Protein AF-A0A7Y4WQ18-F1 (afdb_monomer_lite)

Structure (mmCIF, N/CA/C/O backbone):
data_AF-A0A7Y4WQ18-F1
#
_entry.id   AF-A0A7Y4WQ18-F1
#
loop_
_atom_site.group_PDB
_atom_site.id
_atom_site.type_symbol
_atom_site.label_atom_id
_atom_site.label_alt_id
_atom_site.label_comp_id
_atom_site.label_asym_id
_atom_site.label_entity_id
_atom_site.label_seq_id
_atom_site.pdbx_PDB_ins_code
_atom_site.Cartn_x
_atom_site.Cartn_y
_atom_site.Cartn_z
_atom_site.occupancy
_atom_site.B_iso_or_equiv
_atom_site.auth_seq_id
_atom_site.auth_comp_id
_atom_site.auth_asym_id
_atom_site.auth_atom_id
_atom_site.pdbx_PDB_model_num
ATOM 1 N N . MET A 1 1 ? 0.102 32.109 15.584 1.00 90.12 1 MET A N 1
ATOM 2 C CA . MET A 1 1 ? 1.216 31.211 15.976 1.00 90.12 1 MET A CA 1
ATOM 3 C C . MET A 1 1 ? 1.872 30.613 14.731 1.00 90.12 1 MET A C 1
ATOM 5 O O . MET A 1 1 ? 1.133 30.195 13.848 1.00 90.12 1 MET A O 1
ATOM 9 N N . LYS A 1 2 ? 3.212 30.557 14.633 1.00 92.88 2 LYS A N 1
ATOM 10 C CA . LYS A 1 2 ? 3.881 29.797 13.558 1.00 92.88 2 LYS A CA 1
ATOM 11 C C . LYS A 1 2 ? 4.022 28.327 13.963 1.00 92.88 2 LYS A C 1
ATOM 13 O O . LYS A 1 2 ? 4.444 28.067 15.091 1.00 92.88 2 LYS A O 1
ATOM 18 N N . TYR A 1 3 ? 3.717 27.388 13.072 1.00 93.75 3 TYR A N 1
ATOM 19 C CA . TYR A 1 3 ? 3.966 25.961 13.302 1.00 93.75 3 TYR A CA 1
ATOM 20 C C . TYR A 1 3 ? 4.869 25.363 12.221 1.00 93.75 3 TYR A C 1
ATOM 22 O O . TYR A 1 3 ? 4.907 25.865 11.104 1.00 93.75 3 TYR A O 1
ATOM 30 N N . GLY A 1 4 ? 5.603 24.307 12.548 1.00 93.06 4 GLY A N 1
ATOM 31 C CA . GLY A 1 4 ? 6.326 23.485 11.582 1.00 93.06 4 GLY A CA 1
ATOM 32 C C . GLY A 1 4 ? 6.048 22.012 11.825 1.00 93.06 4 GLY A C 1
ATOM 33 O O . GLY A 1 4 ? 5.502 21.644 12.867 1.00 93.06 4 GLY A O 1
ATOM 34 N N . VAL A 1 5 ? 6.398 21.180 10.852 1.00 93.56 5 VAL A N 1
ATOM 35 C CA . VAL A 1 5 ? 6.105 19.747 10.877 1.00 93.56 5 VAL A CA 1
ATOM 36 C C . VAL A 1 5 ? 7.381 18.978 10.574 1.00 93.56 5 VAL A C 1
ATOM 38 O O . VAL A 1 5 ? 8.103 19.334 9.649 1.00 93.56 5 VAL A O 1
ATOM 41 N N . LEU A 1 6 ? 7.627 17.922 11.343 1.00 93.06 6 LEU A N 1
ATOM 42 C CA . LEU A 1 6 ? 8.691 16.947 11.156 1.00 93.06 6 LEU A CA 1
ATOM 43 C C . LEU A 1 6 ? 8.045 15.564 10.957 1.00 93.06 6 LEU A C 1
ATOM 45 O O . LEU A 1 6 ? 7.868 14.816 11.925 1.00 93.06 6 LEU A O 1
ATOM 49 N N . PRO A 1 7 ? 7.595 15.244 9.731 1.00 92.56 7 PRO A N 1
ATOM 50 C CA . PRO A 1 7 ? 6.876 14.012 9.466 1.00 92.56 7 PRO A CA 1
ATOM 51 C C . PRO A 1 7 ? 7.845 12.873 9.194 1.00 92.56 7 PRO A C 1
ATOM 53 O O . PRO A 1 7 ? 8.519 12.851 8.167 1.00 92.56 7 PRO A O 1
ATOM 56 N N . PHE A 1 8 ? 7.897 11.896 10.089 1.00 91.19 8 PHE A N 1
ATOM 57 C CA . PHE A 1 8 ? 8.726 10.719 9.888 1.00 91.19 8 PHE A CA 1
ATOM 58 C C . PHE A 1 8 ? 8.008 9.684 9.022 1.00 91.19 8 PHE A C 1
ATOM 60 O O . PHE A 1 8 ? 6.782 9.529 9.071 1.00 91.19 8 PHE A O 1
ATOM 67 N N . ARG A 1 9 ? 8.777 8.964 8.202 1.00 87.31 9 ARG A N 1
ATOM 68 C CA . ARG A 1 9 ? 8.263 7.874 7.366 1.00 87.31 9 ARG A CA 1
ATOM 69 C C . ARG A 1 9 ? 9.075 6.607 7.589 1.00 87.31 9 ARG A C 1
ATOM 71 O O . ARG A 1 9 ? 10.166 6.426 7.050 1.00 87.31 9 ARG A O 1
ATOM 78 N N . PHE A 1 10 ? 8.509 5.735 8.415 1.00 83.69 10 PHE A N 1
ATOM 79 C CA . PHE A 1 10 ? 9.051 4.419 8.730 1.00 83.69 10 PHE A CA 1
ATOM 80 C C . PHE A 1 10 ? 9.169 3.554 7.483 1.00 83.69 10 PHE A C 1
ATOM 82 O O . PHE A 1 10 ? 8.243 3.502 6.678 1.00 83.69 10 PHE A O 1
ATOM 89 N N . GLY A 1 11 ? 10.314 2.895 7.331 1.00 79.12 11 GLY A N 1
ATOM 90 C CA . GLY A 1 11 ? 10.599 2.029 6.192 1.00 79.12 11 GLY A CA 1
ATOM 91 C C . GLY A 1 11 ? 10.962 2.777 4.904 1.00 79.12 11 GLY A C 1
ATOM 92 O O . GLY A 1 11 ? 11.250 2.141 3.894 1.00 79.12 11 GLY A O 1
ATOM 93 N N . ARG A 1 12 ? 11.001 4.115 4.908 1.00 84.25 12 ARG A N 1
ATOM 94 C CA . ARG A 1 12 ? 11.421 4.894 3.735 1.00 84.25 12 ARG A CA 1
ATOM 95 C C . ARG A 1 12 ? 12.916 5.158 3.757 1.00 84.25 12 ARG A C 1
ATOM 97 O O . ARG A 1 12 ? 13.480 5.441 4.810 1.00 84.25 12 ARG A O 1
ATOM 104 N N . ALA A 1 13 ? 13.537 5.081 2.584 1.00 82.69 13 ALA A N 1
ATOM 105 C CA . ALA A 1 13 ? 14.964 5.348 2.418 1.00 82.69 13 ALA A CA 1
ATOM 106 C C . ALA A 1 13 ? 15.256 6.802 2.015 1.00 82.69 13 ALA A C 1
ATOM 108 O O . ALA A 1 13 ? 16.320 7.317 2.341 1.00 82.69 13 ALA A O 1
ATOM 109 N N . ALA A 1 14 ? 14.317 7.465 1.332 1.00 85.88 14 ALA A N 1
ATOM 110 C CA . ALA A 1 14 ? 14.455 8.840 0.855 1.00 85.88 14 ALA A CA 1
ATOM 111 C C . ALA A 1 14 ? 13.369 9.750 1.440 1.00 85.88 14 ALA A C 1
ATOM 113 O O . ALA A 1 14 ? 12.319 9.283 1.887 1.00 85.88 14 ALA A O 1
ATOM 114 N N . THR A 1 15 ? 13.624 11.057 1.410 1.00 86.56 15 THR A N 1
ATOM 115 C CA . THR A 1 15 ? 12.612 12.068 1.731 1.00 86.56 15 THR A CA 1
ATOM 116 C C . THR A 1 15 ? 11.459 12.012 0.719 1.00 86.56 15 THR A C 1
ATOM 118 O O . THR A 1 15 ? 11.630 11.637 -0.439 1.00 86.56 15 THR A O 1
ATOM 121 N N . GLU A 1 16 ? 10.252 12.367 1.141 1.00 86.00 16 GLU A N 1
ATOM 122 C CA . GLU A 1 16 ? 9.062 12.383 0.284 1.00 86.00 16 GLU A CA 1
ATOM 123 C C . GLU A 1 16 ? 8.255 13.661 0.549 1.00 86.00 16 GLU A C 1
ATOM 125 O O . GLU A 1 16 ? 8.140 14.081 1.706 1.00 86.00 16 GLU A O 1
ATOM 130 N N . PRO A 1 17 ? 7.682 14.297 -0.486 1.00 86.38 17 PRO A N 1
ATOM 131 C CA . PRO A 1 17 ? 6.773 15.415 -0.285 1.00 86.38 17 PRO A CA 1
ATOM 132 C C . PRO A 1 17 ? 5.504 14.947 0.434 1.00 86.38 17 PRO A C 1
ATOM 134 O O . PRO A 1 17 ? 4.969 13.866 0.173 1.00 86.38 17 PRO A O 1
ATOM 137 N N . ILE A 1 18 ? 5.007 15.773 1.349 1.00 87.06 18 ILE A N 1
ATOM 138 C CA . ILE A 1 18 ? 3.788 15.479 2.096 1.00 87.06 18 ILE A CA 1
ATOM 139 C C . ILE A 1 18 ? 2.556 15.737 1.226 1.00 87.06 18 ILE A C 1
ATOM 141 O O . ILE A 1 18 ? 2.488 16.696 0.462 1.00 87.06 18 ILE A O 1
ATOM 145 N N . SER A 1 19 ? 1.565 14.845 1.318 1.00 86.62 19 SER A N 1
ATOM 146 C CA . SER A 1 19 ? 0.339 14.989 0.530 1.00 86.62 19 SER A CA 1
ATOM 147 C C . SER A 1 19 ? -0.494 16.198 0.993 1.00 86.62 19 SER A C 1
ATOM 149 O O . SER A 1 19 ? -0.567 16.454 2.200 1.00 86.62 19 SER A O 1
ATOM 151 N N . PRO A 1 20 ? -1.252 16.855 0.095 1.00 90.00 20 PRO A N 1
ATOM 152 C CA . PRO A 1 20 ? -2.101 17.993 0.458 1.00 90.00 20 PRO A CA 1
ATOM 153 C C . PRO A 1 20 ? -3.133 17.701 1.560 1.00 90.00 20 PRO A C 1
ATOM 155 O O . PRO A 1 20 ? -3.527 18.600 2.302 1.00 90.00 20 PRO A O 1
ATOM 158 N N . SER A 1 21 ? -3.603 16.454 1.678 1.00 89.31 21 SER A N 1
ATOM 159 C CA . SER A 1 21 ? -4.538 16.055 2.738 1.00 89.31 21 SER A CA 1
ATOM 160 C C . SER A 1 21 ? -3.866 16.038 4.113 1.00 89.31 21 SER A C 1
ATOM 162 O O . SER A 1 21 ? -4.471 16.468 5.094 1.00 89.31 21 SER A O 1
ATOM 164 N N . PHE A 1 22 ? -2.603 15.611 4.176 1.00 92.06 22 PHE A N 1
ATOM 165 C CA . PHE A 1 22 ? -1.805 15.670 5.399 1.00 92.06 22 PHE A CA 1
ATOM 166 C C . PHE A 1 22 ? -1.402 17.104 5.752 1.00 92.06 22 PHE A C 1
ATOM 168 O O . PHE A 1 22 ? -1.477 17.464 6.922 1.00 92.06 22 PHE A O 1
ATOM 175 N N . ASP A 1 23 ? -1.094 17.955 4.768 1.00 91.50 23 ASP A N 1
ATOM 176 C CA . ASP A 1 23 ? -0.858 19.388 5.009 1.00 91.50 23 ASP A CA 1
ATOM 177 C C . ASP A 1 23 ? -2.071 20.045 5.691 1.00 91.50 23 ASP A C 1
ATOM 179 O O . ASP A 1 23 ? -1.937 20.748 6.697 1.00 91.50 23 ASP A O 1
ATOM 183 N N . LYS A 1 24 ? -3.285 19.750 5.203 1.00 93.25 24 LYS A N 1
ATOM 184 C CA . LYS A 1 24 ? -4.538 20.204 5.831 1.00 93.25 24 LYS A CA 1
ATOM 185 C C . LYS A 1 24 ? -4.722 19.640 7.238 1.00 93.25 24 LYS A C 1
ATOM 187 O O . LYS A 1 24 ? -5.189 20.360 8.119 1.00 93.25 24 LYS A O 1
ATOM 192 N N . PHE A 1 25 ? -4.366 18.378 7.455 1.00 94.50 25 PHE A N 1
ATOM 193 C CA . PHE A 1 25 ? -4.432 17.755 8.772 1.00 94.50 25 PHE A CA 1
ATOM 194 C C . PHE A 1 25 ? -3.480 18.415 9.767 1.00 94.50 25 PHE A C 1
ATOM 196 O O . PHE A 1 25 ? -3.930 18.815 10.837 1.00 94.50 25 PHE A O 1
ATOM 203 N N . TYR A 1 26 ? -2.211 18.632 9.416 1.00 95.12 26 TYR A N 1
ATOM 204 C CA . TYR A 1 26 ? -1.271 19.306 10.313 1.00 95.12 26 TYR A CA 1
ATOM 205 C C . TYR A 1 26 ? -1.707 20.738 10.628 1.00 95.12 26 TYR A C 1
ATOM 207 O O . TYR A 1 26 ? -1.608 21.160 11.779 1.00 95.12 26 TYR A O 1
ATOM 215 N N . ALA A 1 27 ? -2.263 21.463 9.652 1.00 94.25 27 ALA A N 1
ATOM 216 C CA . ALA A 1 27 ? -2.854 22.776 9.893 1.00 94.25 27 ALA A CA 1
ATOM 217 C C . ALA A 1 27 ? -4.034 22.704 10.880 1.00 94.25 27 ALA A C 1
ATOM 219 O O . ALA A 1 27 ? -4.114 23.511 11.808 1.00 94.25 27 ALA A O 1
ATOM 220 N N . ALA A 1 28 ? -4.927 21.723 10.715 1.00 94.31 28 ALA A N 1
ATOM 221 C CA . ALA A 1 28 ? -6.062 21.514 11.610 1.00 94.31 28 ALA A CA 1
ATOM 222 C C . ALA A 1 28 ? -5.607 21.169 13.036 1.00 94.31 28 ALA A C 1
ATOM 224 O O . ALA A 1 28 ? -6.102 21.762 13.992 1.00 94.31 28 ALA A O 1
ATOM 225 N N . VAL A 1 29 ? -4.629 20.273 13.185 1.00 94.38 29 VAL A N 1
ATOM 226 C CA . VAL A 1 29 ? -4.049 19.890 14.480 1.00 94.38 29 VAL A CA 1
ATOM 227 C C . VAL A 1 29 ? -3.336 21.072 15.138 1.00 94.38 29 VAL A C 1
ATOM 229 O O . VAL A 1 29 ? -3.554 21.346 16.316 1.00 94.38 29 VAL A O 1
ATOM 232 N N . ALA A 1 30 ? -2.542 21.836 14.383 1.00 94.25 30 ALA A N 1
ATOM 233 C CA . ALA A 1 30 ? -1.911 23.048 14.893 1.00 94.25 30 ALA A CA 1
ATOM 234 C C . ALA A 1 30 ? -2.959 24.040 15.417 1.00 94.25 30 ALA A C 1
ATOM 236 O O . ALA A 1 30 ? -2.776 24.615 16.489 1.00 94.25 30 ALA A O 1
ATOM 237 N N . GLN A 1 31 ? -4.066 24.216 14.685 1.00 93.38 31 GLN A N 1
ATOM 238 C CA . GLN A 1 31 ? -5.159 25.105 15.074 1.00 93.38 31 GLN A CA 1
ATOM 239 C C . GLN A 1 31 ? -5.895 24.619 16.328 1.00 93.38 31 GLN A C 1
ATOM 241 O O . GLN A 1 31 ? -6.328 25.443 17.127 1.00 93.38 31 GLN A O 1
ATOM 246 N N . MET A 1 32 ? -6.015 23.303 16.520 1.00 92.31 32 MET A N 1
ATOM 247 C CA . MET A 1 32 ? -6.584 22.704 17.731 1.00 92.31 32 MET A CA 1
ATOM 248 C C . MET A 1 32 ? -5.726 22.958 18.980 1.00 92.31 32 MET A C 1
ATOM 250 O O . MET A 1 32 ? -6.262 23.065 20.078 1.00 92.31 32 MET A O 1
ATOM 254 N N . CYS A 1 33 ? -4.407 23.076 18.817 1.00 89.56 33 CYS A N 1
ATOM 255 C CA . CYS A 1 33 ? -3.465 23.339 19.909 1.00 89.56 33 CYS A CA 1
ATOM 256 C C . CYS A 1 33 ? -3.176 24.836 20.135 1.00 89.56 33 CYS A C 1
ATOM 258 O O . CYS A 1 33 ? -2.332 25.182 20.966 1.00 89.56 33 CYS A O 1
ATOM 260 N N . ALA A 1 34 ? -3.818 25.733 19.380 1.00 87.12 34 ALA A N 1
ATOM 261 C CA . ALA A 1 34 ? -3.524 27.160 19.389 1.00 87.12 34 ALA A CA 1
ATOM 262 C C . ALA A 1 34 ? -4.742 28.007 19.762 1.00 87.12 34 ALA A C 1
ATOM 264 O O . ALA A 1 34 ? -5.795 27.895 19.145 1.00 87.12 34 ALA A O 1
ATOM 265 N N . ASP A 1 35 ? -4.540 28.981 20.649 1.00 81.06 35 ASP A N 1
ATOM 266 C CA . ASP A 1 35 ? -5.548 30.006 20.972 1.00 81.06 35 ASP A CA 1
ATOM 267 C C . ASP A 1 35 ? -5.598 31.146 19.929 1.00 81.06 35 ASP A C 1
ATOM 269 O O . ASP A 1 35 ? -6.230 32.179 20.131 1.00 81.06 35 ASP A O 1
ATOM 273 N N . SER A 1 36 ? -4.873 31.005 18.814 1.00 84.50 36 SER A N 1
ATOM 274 C CA . SER A 1 36 ? -4.740 32.022 17.764 1.00 84.50 36 SER A CA 1
ATOM 275 C C . SER A 1 36 ? -4.671 31.379 16.381 1.00 84.50 36 SER A C 1
ATOM 277 O O . SER A 1 36 ? -4.435 30.177 16.261 1.00 84.50 36 SER A O 1
ATOM 279 N N . ASN A 1 37 ? -4.823 32.188 15.330 1.00 89.69 37 ASN A N 1
ATOM 280 C CA . ASN A 1 37 ? -4.628 31.735 13.952 1.00 89.69 37 ASN A CA 1
ATOM 281 C C . ASN A 1 37 ? -3.231 31.127 13.769 1.00 89.69 37 ASN A C 1
ATOM 283 O O . ASN A 1 37 ? -2.222 31.711 14.194 1.00 89.69 37 ASN A O 1
ATOM 287 N N . VAL A 1 38 ? -3.170 29.967 13.121 1.00 91.50 38 VAL A N 1
ATOM 288 C CA . VAL A 1 38 ? -1.912 29.279 12.817 1.00 91.50 38 VAL A CA 1
ATOM 289 C C . VAL A 1 38 ? -1.449 29.552 11.393 1.00 91.50 38 VAL A C 1
ATOM 291 O O . VAL A 1 38 ? -2.250 29.636 10.467 1.00 91.50 38 VAL A O 1
ATOM 294 N N . VAL A 1 39 ? -0.139 29.701 11.219 1.00 91.31 39 VAL A N 1
ATOM 295 C CA . VAL A 1 39 ? 0.506 29.873 9.911 1.00 91.31 39 VAL A CA 1
ATOM 296 C C . VAL A 1 39 ? 1.692 28.920 9.851 1.00 91.31 39 VAL A C 1
ATOM 298 O O . VAL A 1 39 ? 2.427 28.794 10.833 1.00 91.31 39 VAL A O 1
ATOM 301 N N . LEU A 1 40 ? 1.874 28.229 8.728 1.00 87.88 40 LEU A N 1
ATOM 302 C CA . LEU A 1 40 ? 3.046 27.379 8.533 1.00 87.88 40 LEU A CA 1
ATOM 303 C C . LEU A 1 40 ? 4.304 28.265 8.543 1.00 87.88 40 LEU A C 1
ATOM 305 O O . LEU A 1 40 ? 4.313 29.353 7.969 1.00 87.88 40 LEU A O 1
ATOM 309 N N . ALA A 1 41 ? 5.350 27.847 9.255 1.00 84.12 41 ALA A N 1
ATOM 310 C CA . ALA A 1 41 ? 6.543 28.662 9.479 1.00 84.12 41 ALA A CA 1
ATOM 311 C C . ALA A 1 41 ? 7.272 29.014 8.171 1.00 84.12 41 ALA A C 1
ATOM 313 O O . ALA A 1 41 ? 7.918 30.061 8.107 1.00 84.12 41 ALA A O 1
ATOM 314 N N . ARG A 1 42 ? 7.108 28.176 7.142 1.00 78.69 42 ARG A N 1
ATOM 315 C CA . ARG A 1 42 ? 7.534 28.397 5.758 1.00 78.69 42 ARG A CA 1
ATOM 316 C C . ARG A 1 42 ? 6.349 28.235 4.809 1.00 78.69 42 ARG A C 1
ATOM 318 O O . ARG A 1 42 ? 5.375 27.574 5.146 1.00 78.69 42 ARG A O 1
ATOM 325 N N . SER A 1 43 ? 6.437 28.832 3.624 1.00 65.12 43 SER A N 1
ATOM 326 C CA . SER A 1 43 ? 5.403 28.750 2.580 1.00 65.12 43 SER A CA 1
ATOM 327 C C . SER A 1 43 ? 5.323 27.390 1.882 1.00 65.12 43 SER A C 1
ATOM 329 O O . SER A 1 43 ? 4.365 27.144 1.156 1.00 65.12 43 SER A O 1
ATOM 331 N N . ASN A 1 44 ? 6.322 26.530 2.071 1.00 69.44 44 ASN A N 1
ATOM 332 C CA . ASN A 1 44 ? 6.503 25.328 1.265 1.00 69.44 44 ASN A CA 1
ATOM 333 C C . ASN A 1 44 ? 5.907 24.098 1.942 1.00 69.44 44 ASN A C 1
ATOM 335 O O . ASN A 1 44 ? 5.890 24.009 3.172 1.00 69.44 44 ASN A O 1
ATOM 339 N N . SER A 1 45 ? 5.457 23.140 1.130 1.00 75.69 45 SER A N 1
ATOM 340 C CA . SER A 1 45 ? 4.996 21.854 1.647 1.00 75.69 45 SER A CA 1
ATOM 341 C C . SER A 1 45 ? 6.142 21.154 2.386 1.00 75.69 45 SER A C 1
ATOM 343 O O . SER A 1 45 ? 7.253 21.079 1.851 1.00 75.69 45 SER A O 1
ATOM 345 N N . PRO A 1 46 ? 5.900 20.655 3.609 1.00 82.12 46 PRO A N 1
ATOM 346 C CA . PRO A 1 46 ? 6.899 19.905 4.348 1.00 82.12 46 P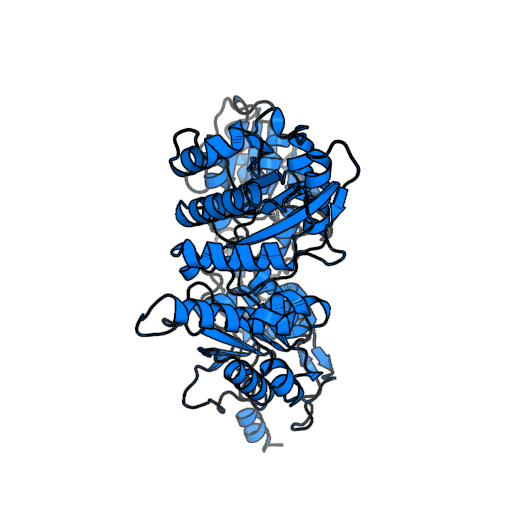RO A CA 1
ATOM 347 C C . PRO A 1 46 ? 7.339 18.667 3.557 1.00 82.12 46 PRO A C 1
ATOM 349 O O . PRO A 1 46 ? 6.563 18.067 2.808 1.00 82.12 46 PRO A O 1
ATOM 352 N N . ILE A 1 47 ? 8.595 18.276 3.749 1.00 86.81 47 ILE A N 1
ATOM 353 C CA . ILE A 1 47 ? 9.142 17.000 3.282 1.00 86.81 47 ILE A CA 1
ATOM 354 C C . ILE A 1 47 ? 9.306 16.055 4.470 1.00 86.81 47 ILE A C 1
ATOM 356 O O . ILE A 1 47 ? 9.505 16.486 5.604 1.00 86.81 47 ILE A O 1
ATOM 360 N N . SER A 1 48 ? 9.207 14.754 4.225 1.00 90.06 48 SER A N 1
ATOM 361 C CA . SER A 1 48 ? 9.378 13.757 5.272 1.00 90.06 48 SER A CA 1
ATOM 362 C C . SER A 1 48 ? 10.833 13.543 5.675 1.00 90.06 48 SER A C 1
ATOM 364 O O . SER A 1 48 ? 11.759 13.772 4.897 1.00 90.06 48 SER A O 1
ATOM 366 N N . VAL A 1 49 ? 11.021 13.051 6.899 1.00 89.50 49 VAL A N 1
ATOM 367 C CA . VAL A 1 49 ? 12.278 12.474 7.372 1.00 89.50 49 VAL A CA 1
ATOM 368 C C . VAL A 1 49 ? 12.206 10.953 7.188 1.00 89.50 49 VAL A C 1
ATOM 370 O O . VAL A 1 49 ? 11.382 10.303 7.845 1.00 89.50 49 VAL A O 1
ATOM 373 N N . PRO A 1 50 ? 13.022 10.357 6.299 1.00 87.06 50 PRO A N 1
ATOM 374 C CA . PRO A 1 50 ? 13.041 8.911 6.130 1.00 87.06 50 PRO A CA 1
ATOM 375 C C . PRO A 1 50 ? 13.578 8.227 7.382 1.00 87.06 50 PRO A C 1
ATOM 377 O O . PRO A 1 50 ? 14.530 8.702 7.998 1.00 87.06 50 PRO A O 1
ATOM 380 N N . LEU A 1 51 ? 12.973 7.093 7.731 1.00 84.62 51 LEU A N 1
ATOM 381 C CA . LEU A 1 51 ? 13.438 6.186 8.776 1.00 84.62 51 LEU A CA 1
ATOM 382 C C . LEU A 1 51 ? 13.659 4.803 8.181 1.00 84.62 51 LEU A C 1
ATOM 384 O O . LEU A 1 51 ? 12.823 3.905 8.330 1.00 84.62 51 LEU A O 1
ATOM 388 N N . ALA A 1 52 ? 14.793 4.638 7.505 1.00 79.69 52 ALA A N 1
ATOM 389 C CA . ALA A 1 52 ? 15.237 3.329 7.051 1.00 79.69 52 ALA A CA 1
ATOM 390 C C . ALA A 1 52 ? 15.515 2.423 8.264 1.00 79.69 52 ALA A C 1
ATOM 392 O O . ALA A 1 52 ? 15.876 2.909 9.340 1.00 79.69 52 ALA A O 1
ATOM 393 N N . TYR A 1 53 ? 15.355 1.106 8.111 1.00 77.12 53 TYR A N 1
ATOM 394 C CA . TYR A 1 53 ? 15.515 0.148 9.216 1.00 77.12 53 TYR A CA 1
ATOM 395 C C . TYR A 1 53 ? 16.883 0.268 9.903 1.00 77.12 53 TYR A C 1
ATOM 397 O O . TYR A 1 53 ? 16.993 0.146 11.121 1.00 77.12 53 TYR A O 1
ATOM 405 N N . GLU A 1 54 ? 17.915 0.589 9.131 1.00 74.25 54 GLU A N 1
ATOM 406 C CA . GLU A 1 54 ? 19.282 0.796 9.589 1.00 74.25 54 GLU A CA 1
ATOM 407 C C . GLU A 1 54 ? 19.393 2.026 10.510 1.00 74.25 54 GLU A C 1
ATOM 409 O O . GLU A 1 54 ? 20.121 1.988 11.506 1.00 74.25 54 GLU A O 1
ATOM 414 N N . MET A 1 55 ? 18.621 3.088 10.233 1.00 77.75 55 MET A N 1
ATOM 415 C CA . MET A 1 55 ? 18.594 4.338 11.011 1.00 77.75 55 MET A CA 1
ATOM 416 C C . MET A 1 55 ? 17.928 4.155 12.374 1.00 77.75 55 MET A C 1
ATOM 418 O O . MET A 1 55 ? 18.330 4.777 13.354 1.00 77.75 55 MET A O 1
ATOM 422 N N . ILE A 1 56 ? 16.928 3.273 12.451 1.00 80.69 56 ILE A N 1
ATOM 423 C CA . ILE A 1 56 ? 16.126 3.028 13.661 1.00 80.69 56 ILE A CA 1
ATOM 424 C C . ILE A 1 56 ? 16.989 2.505 14.828 1.00 80.69 56 ILE A C 1
ATOM 426 O O . ILE A 1 56 ? 16.604 2.626 15.992 1.00 80.69 56 ILE A O 1
ATOM 430 N N . SER A 1 57 ? 18.165 1.945 14.531 1.00 82.00 57 SER A N 1
ATOM 431 C CA . SER A 1 57 ? 19.128 1.458 15.527 1.00 82.00 57 SER A CA 1
ATOM 432 C C . SER A 1 57 ? 20.154 2.503 15.994 1.00 82.00 57 SER A C 1
ATOM 434 O O . SER A 1 57 ? 20.942 2.217 16.894 1.00 82.00 57 SER A O 1
ATOM 436 N N . ASP A 1 58 ? 20.182 3.699 15.395 1.00 84.06 58 ASP A N 1
ATOM 437 C CA . ASP A 1 58 ? 21.230 4.700 15.619 1.00 84.06 58 ASP A CA 1
ATOM 438 C C . ASP A 1 58 ? 20.647 6.047 16.076 1.00 84.06 58 ASP A C 1
ATOM 440 O O . ASP A 1 58 ? 20.327 6.937 15.285 1.00 84.06 58 ASP A O 1
ATOM 444 N N . ALA A 1 59 ? 20.511 6.205 17.395 1.00 84.94 59 ALA A N 1
ATOM 445 C CA . ALA A 1 59 ? 19.917 7.398 18.001 1.00 84.94 59 ALA A CA 1
ATOM 446 C C . ALA A 1 59 ? 20.695 8.696 17.697 1.00 84.94 59 ALA A C 1
ATOM 448 O O . ALA A 1 59 ? 20.094 9.773 17.647 1.00 84.94 59 ALA A O 1
ATOM 449 N N . GLN A 1 60 ? 22.015 8.614 17.480 1.00 85.50 60 GLN A N 1
ATOM 450 C CA . GLN A 1 60 ? 22.844 9.780 17.164 1.00 85.50 60 GLN A CA 1
ATOM 451 C C . GLN A 1 60 ? 22.638 10.234 15.724 1.00 85.50 60 GLN A C 1
ATOM 453 O O . GLN A 1 60 ? 22.470 11.428 15.482 1.00 85.50 60 GLN A O 1
ATOM 458 N N . LEU A 1 61 ? 22.633 9.298 14.772 1.00 83.12 61 LEU A N 1
ATOM 459 C CA . LEU A 1 61 ? 22.319 9.598 13.378 1.00 83.12 61 LEU A CA 1
ATOM 460 C C . LEU A 1 61 ? 20.921 10.215 13.258 1.00 83.12 61 LEU A C 1
ATOM 462 O O . LEU A 1 61 ? 20.751 11.259 12.633 1.00 83.12 61 LEU A O 1
ATOM 466 N N . MET A 1 62 ? 19.948 9.613 13.940 1.00 85.44 62 MET A N 1
ATOM 467 C CA . MET A 1 62 ? 18.585 10.128 14.049 1.00 85.44 62 MET A CA 1
ATOM 468 C C . MET A 1 62 ? 18.533 11.564 14.568 1.00 85.44 62 MET A C 1
ATOM 470 O O . MET A 1 62 ? 17.818 12.396 14.006 1.00 85.44 62 MET A O 1
ATOM 474 N N . PHE A 1 63 ? 19.323 11.869 15.600 1.00 88.06 63 PHE A N 1
ATOM 475 C CA . PHE A 1 63 ? 19.377 13.207 16.178 1.00 88.06 63 PHE A CA 1
ATOM 476 C C . PHE A 1 63 ? 19.940 14.190 15.155 1.00 88.06 63 PHE A C 1
ATOM 478 O O . PHE A 1 63 ? 19.308 15.208 14.896 1.00 88.06 63 PHE A O 1
ATOM 485 N N . ARG A 1 64 ? 21.075 13.862 14.515 1.00 85.75 64 ARG A N 1
ATOM 486 C CA . ARG A 1 64 ? 21.715 14.730 13.512 1.00 85.75 64 ARG A CA 1
ATOM 487 C C . ARG A 1 64 ? 20.778 15.047 12.350 1.00 85.75 64 ARG A C 1
ATOM 489 O O . ARG A 1 64 ? 20.621 16.211 12.002 1.00 85.75 64 ARG A O 1
ATOM 496 N N . ILE A 1 65 ? 20.118 14.030 11.799 1.00 83.81 65 ILE A N 1
ATOM 497 C CA . ILE A 1 65 ? 19.197 14.190 10.667 1.00 83.81 65 ILE A CA 1
ATOM 498 C C . ILE A 1 65 ? 17.985 15.035 11.063 1.00 83.81 65 ILE A C 1
ATOM 500 O O . ILE A 1 65 ? 17.609 15.960 10.345 1.00 83.81 65 ILE A O 1
ATOM 504 N N . SER A 1 66 ? 17.391 14.746 12.222 1.00 86.94 66 SER A N 1
ATOM 505 C CA . SER A 1 66 ? 16.229 15.489 12.718 1.00 86.94 66 SER A CA 1
ATOM 506 C C . SER A 1 66 ? 16.585 16.942 13.047 1.00 86.94 66 SER A C 1
ATOM 508 O O . SER A 1 66 ? 15.803 17.843 12.757 1.00 86.94 66 SER A O 1
ATOM 510 N N . SER A 1 67 ? 17.776 17.173 13.606 1.00 87.00 67 SER A N 1
ATOM 511 C CA . SER A 1 67 ? 18.331 18.495 13.916 1.00 87.00 67 SER A CA 1
ATOM 512 C C . SER A 1 67 ? 18.552 19.307 12.645 1.00 87.00 67 SER A C 1
ATOM 514 O O . SER A 1 67 ? 18.028 20.413 12.539 1.00 87.00 67 SER A O 1
ATOM 516 N N . ALA A 1 68 ? 19.227 18.729 11.645 1.00 82.88 68 ALA A N 1
ATOM 517 C CA . ALA A 1 68 ? 19.459 19.374 10.353 1.00 82.88 68 ALA A CA 1
ATOM 518 C C . ALA A 1 68 ? 18.138 19.762 9.673 1.00 82.88 68 ALA A C 1
ATOM 520 O O . ALA A 1 68 ? 17.993 20.874 9.165 1.00 82.88 68 ALA A O 1
ATOM 521 N N . HIS A 1 69 ? 17.139 18.877 9.720 1.00 82.19 69 HIS A N 1
ATOM 522 C CA . HIS A 1 69 ? 15.820 19.161 9.168 1.00 82.19 69 HIS A CA 1
ATOM 523 C C . HIS A 1 69 ? 15.098 20.279 9.933 1.00 82.19 69 HIS A C 1
ATOM 525 O O . HIS A 1 69 ? 14.534 21.187 9.326 1.00 82.19 69 HIS A O 1
ATOM 531 N N . LEU A 1 70 ? 15.124 20.244 11.267 1.00 84.56 70 LEU A N 1
ATOM 532 C CA . LEU A 1 70 ? 14.467 21.239 12.111 1.00 84.56 70 LEU A CA 1
ATOM 533 C C . LEU A 1 70 ? 15.104 22.630 11.953 1.00 84.56 70 LEU A C 1
ATOM 535 O O . LEU A 1 70 ? 14.377 23.618 11.836 1.00 84.56 70 LEU A O 1
ATOM 539 N N . GLU A 1 71 ? 16.432 22.713 11.880 1.00 83.75 71 GLU A N 1
ATOM 540 C CA . GLU A 1 71 ? 17.167 23.948 11.579 1.00 83.75 71 GLU A CA 1
ATOM 541 C C . GLU A 1 71 ? 16.822 24.498 10.200 1.00 83.75 71 GLU A C 1
ATOM 543 O O . GLU A 1 71 ? 16.485 25.678 10.069 1.00 83.75 71 GLU A O 1
ATOM 548 N N . ALA A 1 72 ? 16.853 23.637 9.182 1.00 74.69 72 ALA A N 1
ATOM 549 C CA . ALA A 1 72 ? 16.612 24.051 7.813 1.00 74.69 72 ALA A CA 1
ATOM 550 C C . ALA A 1 72 ? 15.154 24.447 7.559 1.00 74.69 72 ALA A C 1
ATOM 552 O O . ALA A 1 72 ? 14.932 25.364 6.784 1.00 74.69 72 ALA A O 1
ATOM 553 N N . TRP A 1 73 ? 14.160 23.826 8.205 1.00 69.81 73 TRP A N 1
ATOM 554 C CA . TRP A 1 73 ? 12.744 24.008 7.840 1.00 69.81 73 TRP A CA 1
ATOM 555 C C . TRP A 1 73 ? 11.891 24.731 8.882 1.00 69.81 73 TRP A C 1
ATOM 557 O O . TRP A 1 73 ? 10.898 25.374 8.540 1.00 69.81 73 TRP A O 1
ATOM 567 N N . ILE A 1 74 ? 12.252 24.632 10.160 1.00 72.94 74 ILE A N 1
ATOM 568 C CA . ILE A 1 74 ? 11.335 24.889 11.281 1.00 72.94 74 ILE A CA 1
ATOM 569 C C . ILE A 1 74 ? 11.909 25.937 12.255 1.00 72.94 74 ILE A C 1
ATOM 571 O O . ILE A 1 74 ? 11.293 26.245 13.275 1.00 72.94 74 ILE A O 1
ATOM 575 N N . GLY A 1 75 ? 13.053 26.556 11.927 1.00 73.94 75 GLY A N 1
ATOM 576 C CA . GLY A 1 75 ? 13.786 27.495 12.793 1.00 73.94 75 GLY A CA 1
ATOM 577 C C . GLY A 1 75 ? 12.939 28.603 13.442 1.00 73.94 75 GLY A C 1
ATOM 578 O O . GLY A 1 75 ? 13.171 28.951 14.597 1.00 73.94 75 GLY A O 1
ATOM 579 N N . ASP A 1 76 ? 11.885 29.062 12.766 1.00 83.88 76 ASP A N 1
ATOM 580 C CA . ASP A 1 76 ? 10.977 30.124 13.224 1.00 83.88 76 ASP A CA 1
ATOM 581 C C . ASP A 1 76 ? 9.698 29.636 13.936 1.00 83.88 76 ASP A C 1
ATOM 583 O O . ASP A 1 76 ? 8.882 30.451 14.384 1.00 83.88 76 ASP A O 1
ATOM 587 N N . ALA A 1 77 ? 9.455 28.326 14.006 1.00 89.81 77 ALA A N 1
ATOM 588 C CA . ALA A 1 77 ? 8.198 27.790 14.517 1.00 89.81 77 ALA A CA 1
ATOM 589 C C . ALA A 1 77 ? 8.104 27.852 16.049 1.00 89.81 77 ALA A C 1
ATOM 591 O O . ALA A 1 77 ? 9.055 27.544 16.775 1.00 89.81 77 ALA A O 1
ATOM 592 N N . ASN A 1 78 ? 6.908 28.201 16.532 1.00 91.19 78 ASN A N 1
ATOM 593 C CA . ASN A 1 78 ? 6.540 28.167 17.949 1.00 91.19 78 ASN A CA 1
ATOM 594 C C . ASN A 1 78 ? 5.993 26.799 18.368 1.00 91.19 78 ASN A C 1
ATOM 596 O O . ASN A 1 78 ? 6.147 26.413 19.522 1.00 91.19 78 ASN A O 1
ATOM 600 N N . LEU A 1 79 ? 5.332 26.102 17.443 1.00 92.88 79 LEU A N 1
ATOM 601 C CA . LEU A 1 79 ? 4.842 24.738 17.610 1.00 92.88 79 LEU A CA 1
ATOM 602 C C . LEU A 1 79 ? 5.523 23.839 16.579 1.00 92.88 79 LEU A C 1
ATOM 604 O O . LEU A 1 79 ? 5.480 24.140 15.389 1.00 92.88 79 LEU A O 1
ATOM 608 N N . VAL A 1 80 ? 6.112 22.735 17.015 1.00 94.19 80 VAL A N 1
ATOM 609 C CA . VAL A 1 80 ? 6.682 21.719 16.125 1.00 94.19 80 VAL A CA 1
ATOM 610 C C . VAL A 1 80 ? 5.873 20.441 16.260 1.00 94.19 80 VAL A C 1
ATOM 612 O O . VAL A 1 80 ? 5.829 19.848 17.332 1.00 94.19 80 VAL A O 1
ATOM 615 N N . ILE A 1 81 ? 5.222 20.025 15.179 1.00 95.25 81 ILE A N 1
ATOM 616 C CA . ILE A 1 81 ? 4.488 18.763 15.114 1.00 95.25 81 ILE A CA 1
ATOM 617 C C . ILE A 1 81 ? 5.455 17.681 14.648 1.00 95.25 81 ILE A C 1
ATOM 619 O O . ILE A 1 81 ? 5.955 17.742 13.530 1.00 95.25 81 ILE A O 1
ATOM 623 N N . ILE A 1 82 ? 5.717 16.695 15.492 1.00 95.00 82 ILE A N 1
ATOM 624 C CA . ILE A 1 82 ? 6.517 15.518 15.176 1.00 95.00 82 ILE A CA 1
ATOM 625 C C . ILE A 1 82 ? 5.548 14.376 14.887 1.00 95.00 82 ILE A C 1
ATOM 627 O O . ILE A 1 82 ? 4.858 13.909 15.790 1.00 95.00 82 ILE A O 1
ATOM 631 N N . ASP A 1 83 ? 5.474 13.934 13.635 1.00 94.19 83 ASP A N 1
ATOM 632 C CA . ASP A 1 83 ? 4.536 12.887 13.229 1.00 94.19 83 ASP A CA 1
ATOM 633 C C . ASP A 1 83 ? 5.229 11.526 13.120 1.00 94.19 83 ASP A C 1
ATOM 635 O O . ASP A 1 83 ? 6.005 11.293 12.193 1.00 94.19 83 ASP A O 1
ATOM 639 N N . LEU A 1 84 ? 4.918 10.632 14.067 1.00 90.94 84 LEU A N 1
ATOM 640 C CA . LEU A 1 84 ? 5.252 9.204 14.035 1.00 90.94 84 LEU A CA 1
ATOM 641 C C . LEU A 1 84 ? 4.019 8.323 13.750 1.00 90.94 84 LEU A C 1
ATOM 643 O O . LEU A 1 84 ? 4.127 7.098 13.749 1.00 90.94 84 LEU A O 1
ATOM 647 N N . ALA A 1 85 ? 2.847 8.925 13.545 1.00 78.69 85 ALA A N 1
ATOM 648 C CA . ALA A 1 85 ? 1.540 8.274 13.477 1.00 78.69 85 ALA A CA 1
ATOM 649 C C . ALA A 1 85 ? 1.248 7.581 12.136 1.00 78.69 85 ALA A C 1
ATOM 651 O O . ALA A 1 85 ? 0.269 6.838 12.034 1.00 78.69 85 ALA A O 1
ATOM 652 N N . ASN A 1 86 ? 2.108 7.779 11.133 1.00 70.56 86 ASN A N 1
ATOM 653 C CA . ASN A 1 86 ? 1.969 7.197 9.801 1.00 70.56 86 ASN A CA 1
ATOM 654 C C . ASN A 1 86 ? 3.110 6.219 9.455 1.00 70.56 86 ASN A C 1
ATOM 656 O O . ASN A 1 86 ? 3.879 6.476 8.517 1.00 70.56 86 ASN A O 1
ATOM 660 N N . PRO A 1 87 ? 3.290 5.117 10.207 1.00 62.47 87 PRO A N 1
ATOM 661 C CA . PRO A 1 87 ? 4.252 4.113 9.810 1.00 62.47 87 PRO A CA 1
ATOM 662 C C . PRO A 1 87 ? 3.701 3.325 8.611 1.00 62.47 87 PRO A C 1
ATOM 664 O O . PRO A 1 87 ? 2.520 2.989 8.549 1.00 62.47 87 PRO A O 1
ATOM 667 N N . VAL A 1 88 ? 4.566 3.051 7.635 1.00 56.31 88 VAL A N 1
ATOM 668 C CA . VAL A 1 88 ? 4.226 2.230 6.459 1.00 56.31 88 VAL A CA 1
ATOM 669 C C . VAL A 1 88 ? 4.005 0.763 6.864 1.00 56.31 88 VAL A C 1
ATOM 671 O O . VAL A 1 88 ? 3.204 0.068 6.246 1.00 56.31 88 VAL A O 1
ATOM 674 N N . ASP A 1 89 ? 4.658 0.342 7.954 1.00 55.03 89 ASP A N 1
ATOM 675 C CA . ASP A 1 89 ? 4.636 -1.000 8.542 1.00 55.03 89 ASP A CA 1
ATOM 676 C C . ASP A 1 89 ? 4.195 -0.959 10.023 1.00 55.03 89 ASP A C 1
ATOM 678 O O . ASP A 1 89 ? 4.069 0.106 10.620 1.00 55.03 89 ASP A O 1
ATOM 682 N N . GLN A 1 90 ? 4.019 -2.113 10.681 1.00 55.97 90 GLN A N 1
ATOM 683 C CA . GLN A 1 90 ? 3.698 -2.213 12.124 1.00 55.97 90 GLN A CA 1
ATOM 684 C C . GLN A 1 90 ? 4.860 -1.810 13.063 1.00 55.97 90 GLN A C 1
ATOM 686 O O . GLN A 1 90 ? 4.949 -2.289 14.195 1.00 55.97 90 GLN A O 1
ATOM 691 N N . ILE A 1 91 ? 5.788 -0.965 12.612 1.00 63.22 91 ILE A N 1
ATOM 692 C CA . ILE A 1 91 ? 6.914 -0.529 13.434 1.00 63.22 91 ILE A CA 1
ATOM 693 C C . ILE A 1 91 ? 6.397 0.486 14.446 1.00 63.22 91 ILE A C 1
ATOM 695 O O . ILE A 1 91 ? 6.045 1.614 14.103 1.00 63.22 91 ILE A O 1
ATOM 699 N N . LEU A 1 92 ? 6.370 0.076 15.708 1.00 68.75 92 LEU A N 1
ATOM 700 C CA . LEU A 1 92 ? 6.125 0.993 16.807 1.00 68.75 92 LEU A CA 1
ATOM 701 C C . LEU A 1 92 ? 7.388 1.826 17.074 1.00 68.75 92 LEU A C 1
ATOM 703 O O . LEU A 1 92 ? 8.501 1.296 16.965 1.00 68.75 92 LEU A O 1
ATOM 707 N N . PRO A 1 93 ? 7.244 3.112 17.443 1.00 74.81 93 PRO A N 1
ATOM 708 C CA . PRO A 1 93 ? 8.364 3.915 17.913 1.00 74.81 93 PRO A CA 1
ATOM 709 C C . PRO A 1 93 ? 9.117 3.179 19.023 1.00 74.81 93 PRO A C 1
ATOM 711 O O . PRO A 1 93 ? 8.527 2.782 20.026 1.00 74.81 93 PRO A O 1
ATOM 714 N N . ASN A 1 94 ? 10.419 2.970 18.834 1.00 81.69 94 ASN A N 1
ATOM 715 C CA . ASN A 1 94 ? 11.264 2.311 19.821 1.00 81.69 94 ASN A CA 1
ATOM 716 C C . ASN A 1 94 ? 12.006 3.342 20.690 1.00 81.69 94 ASN A C 1
ATOM 718 O O . ASN A 1 94 ? 11.975 4.552 20.444 1.00 81.69 94 ASN A O 1
ATOM 722 N N . HIS A 1 95 ? 12.726 2.844 21.693 1.00 82.69 95 HIS A N 1
ATOM 723 C CA . HIS A 1 95 ? 13.490 3.679 22.617 1.00 82.69 95 HIS A CA 1
ATOM 724 C C . HIS A 1 95 ? 14.595 4.515 21.945 1.00 82.69 95 HIS A C 1
ATOM 726 O O . HIS A 1 95 ? 14.901 5.596 22.438 1.00 82.69 95 HIS A O 1
ATOM 732 N N . HIS A 1 96 ? 15.171 4.078 20.818 1.00 85.44 96 HIS A N 1
ATOM 733 C CA . HIS A 1 96 ? 16.170 4.867 20.088 1.00 85.44 96 HIS A CA 1
ATOM 734 C C . HIS A 1 96 ? 15.548 6.093 19.420 1.00 85.44 96 HIS A C 1
ATOM 736 O O . HIS A 1 96 ? 16.101 7.187 19.522 1.00 85.44 96 HIS A O 1
ATOM 742 N N . ILE A 1 97 ? 14.390 5.924 18.774 1.00 87.75 97 ILE A N 1
ATOM 743 C CA . ILE A 1 97 ? 13.673 7.020 18.114 1.00 87.75 97 ILE A CA 1
ATOM 744 C C . ILE A 1 97 ? 13.244 8.043 19.156 1.00 87.75 97 ILE A C 1
ATOM 746 O O . ILE A 1 97 ? 13.581 9.219 19.042 1.00 87.75 97 ILE A O 1
ATOM 750 N N . ILE A 1 98 ? 12.550 7.601 20.203 1.00 87.94 98 ILE A N 1
ATOM 751 C CA . ILE A 1 98 ? 12.050 8.528 21.218 1.00 87.94 98 ILE A CA 1
ATOM 752 C C . ILE A 1 98 ? 13.191 9.127 22.041 1.00 87.94 98 ILE A C 1
ATOM 754 O O . ILE A 1 98 ? 13.158 10.320 22.316 1.00 87.94 98 ILE A O 1
ATOM 758 N N . GLY A 1 99 ? 14.241 8.366 22.362 1.00 86.88 99 GLY A N 1
ATOM 759 C CA . GLY A 1 99 ? 15.430 8.906 23.025 1.00 86.88 99 GLY A CA 1
ATOM 760 C C . GLY A 1 99 ? 16.119 9.997 22.199 1.00 86.88 99 GLY A C 1
ATOM 761 O O . GLY A 1 99 ? 16.511 11.032 22.738 1.00 86.88 99 GLY A O 1
ATOM 762 N N . SER A 1 100 ? 16.200 9.809 20.879 1.00 89.44 100 SER A N 1
ATOM 763 C CA . SER A 1 100 ? 16.723 10.812 19.949 1.00 89.44 100 SER A CA 1
ATOM 764 C C . SER A 1 100 ? 15.844 12.067 19.893 1.00 89.44 100 SER A C 1
ATOM 766 O O . SER A 1 100 ? 16.347 13.185 20.010 1.00 89.44 100 SER A O 1
ATOM 768 N N . LEU A 1 101 ? 14.521 11.895 19.800 1.00 91.44 101 LEU A N 1
ATOM 769 C CA . LEU A 1 101 ? 13.563 13.004 19.815 1.00 91.44 101 LEU A CA 1
ATOM 770 C C . LEU A 1 101 ? 13.554 13.749 21.152 1.00 91.44 101 LEU A C 1
ATOM 772 O O . LEU A 1 101 ? 13.461 14.968 21.164 1.00 91.44 101 LEU A O 1
ATOM 776 N N . ASN A 1 102 ? 13.703 13.050 22.274 1.00 92.62 102 ASN A N 1
ATOM 777 C CA . ASN A 1 102 ? 13.830 13.652 23.597 1.00 92.62 102 ASN A CA 1
ATOM 778 C C . ASN A 1 102 ? 15.069 14.559 23.672 1.00 92.62 102 ASN A C 1
ATOM 780 O O . ASN A 1 102 ? 14.967 15.724 24.058 1.00 92.62 102 ASN A O 1
ATOM 784 N N . ALA A 1 103 ? 16.226 14.065 23.216 1.00 91.75 103 ALA A N 1
ATOM 785 C CA . ALA A 1 103 ? 17.447 14.866 23.129 1.00 91.75 103 ALA A CA 1
ATOM 786 C C . ALA A 1 103 ? 17.264 16.094 22.218 1.00 91.75 103 ALA A C 1
ATOM 788 O O . ALA A 1 103 ? 17.664 17.200 22.586 1.00 91.75 103 ALA A O 1
ATOM 789 N N . LEU A 1 104 ? 16.611 15.912 21.065 1.00 92.25 104 LEU A N 1
ATOM 790 C CA . LEU A 1 104 ? 16.272 16.979 20.120 1.00 92.25 104 LEU A CA 1
ATOM 791 C C . LEU A 1 104 ? 15.395 18.055 20.773 1.00 92.25 104 LEU A C 1
ATOM 793 O O . LEU A 1 104 ? 15.719 19.241 20.726 1.00 92.25 104 LEU A O 1
ATOM 797 N N . ILE A 1 105 ? 14.304 17.642 21.418 1.00 93.00 105 ILE A N 1
ATOM 798 C CA . ILE A 1 105 ? 13.358 18.534 22.090 1.00 93.00 105 ILE A CA 1
ATOM 799 C C . ILE A 1 105 ? 14.080 19.336 23.172 1.00 93.00 105 ILE A C 1
ATOM 801 O O . ILE A 1 105 ? 13.991 20.562 23.175 1.00 93.00 105 ILE A O 1
ATOM 805 N N . ARG A 1 106 ? 14.856 18.688 24.048 1.00 92.19 106 ARG A N 1
ATOM 806 C CA . ARG A 1 106 ? 15.617 19.375 25.106 1.00 92.19 106 ARG A CA 1
ATOM 807 C C . ARG A 1 106 ? 16.614 20.386 24.558 1.00 92.19 106 ARG A C 1
ATOM 809 O O . ARG A 1 106 ? 16.666 21.513 25.053 1.00 92.19 106 ARG A O 1
ATOM 816 N N . TYR A 1 107 ? 17.372 20.017 23.527 1.00 91.00 107 TYR A N 1
ATOM 817 C CA . TYR A 1 107 ? 18.326 20.917 22.879 1.00 91.00 107 TYR A CA 1
ATOM 818 C C . TYR A 1 107 ? 17.645 22.202 22.375 1.00 91.00 107 TYR A C 1
ATOM 820 O O . TYR A 1 107 ? 18.080 23.313 22.685 1.00 91.00 107 TYR A O 1
ATOM 828 N N . TYR A 1 108 ? 16.511 22.073 21.683 1.00 89.06 108 TYR A N 1
ATOM 829 C CA . TYR A 1 108 ? 15.777 23.225 21.144 1.00 89.06 108 TYR A CA 1
ATOM 830 C C . TYR A 1 108 ? 14.842 23.920 22.135 1.00 89.06 108 TYR A C 1
ATOM 832 O O . TYR A 1 108 ? 14.263 24.945 21.785 1.00 89.06 108 TYR A O 1
ATOM 840 N N . SER A 1 109 ? 14.672 23.377 23.339 1.00 86.19 109 SER A N 1
ATOM 841 C CA . SER A 1 109 ? 13.885 24.014 24.405 1.00 86.19 109 SER A CA 1
ATOM 842 C C . SER A 1 109 ? 14.760 24.847 25.346 1.00 86.19 109 SER A C 1
ATOM 844 O O . SER A 1 109 ? 14.260 25.743 26.021 1.00 86.19 109 SER A O 1
ATOM 846 N N . THR A 1 110 ? 16.067 24.563 25.391 1.00 83.44 110 THR A N 1
ATOM 847 C CA . THR A 1 110 ? 17.035 25.202 26.302 1.00 83.44 110 THR A CA 1
ATOM 848 C C . THR A 1 110 ? 17.931 26.240 25.624 1.00 83.44 110 THR A C 1
ATOM 850 O O . THR A 1 110 ? 18.552 27.058 26.304 1.00 83.44 110 THR A O 1
ATOM 853 N N . THR A 1 111 ? 18.013 26.247 24.294 1.00 80.06 111 THR A N 1
ATOM 854 C CA . THR A 1 111 ? 18.869 27.178 23.549 1.00 80.06 111 THR A CA 1
ATOM 855 C C . THR A 1 111 ? 18.293 28.601 23.565 1.00 80.06 111 THR A C 1
ATOM 857 O O . THR A 1 111 ? 17.144 28.834 23.207 1.00 80.06 111 THR A O 1
ATOM 860 N N . ALA A 1 112 ? 19.103 29.592 23.964 1.00 54.59 112 ALA A N 1
ATOM 861 C CA . ALA A 1 112 ? 18.669 30.964 24.290 1.00 54.59 112 ALA A CA 1
ATOM 862 C C . ALA A 1 112 ? 17.940 31.736 23.163 1.00 54.59 112 ALA A C 1
ATOM 864 O O . ALA A 1 112 ? 17.294 32.748 23.432 1.00 54.59 112 ALA A O 1
ATOM 865 N N . ASN A 1 113 ? 18.008 31.256 21.917 1.00 59.00 113 ASN A N 1
ATOM 866 C CA . ASN A 1 113 ? 17.328 31.844 20.759 1.00 59.00 113 ASN A CA 1
ATOM 867 C C . ASN A 1 113 ? 15.933 31.253 20.481 1.00 59.00 113 ASN A C 1
ATOM 869 O O . ASN A 1 113 ? 15.203 31.786 19.644 1.00 59.00 113 ASN A O 1
ATOM 873 N N . SER A 1 114 ? 15.514 30.190 21.174 1.00 58.97 114 SER A N 1
ATOM 874 C CA . SER A 1 114 ? 14.159 29.660 21.036 1.00 58.97 114 SER A CA 1
ATOM 875 C C . SER A 1 114 ? 13.205 30.417 21.962 1.00 58.97 114 SER A C 1
ATOM 877 O O . SER A 1 114 ? 13.197 30.215 23.177 1.00 58.97 114 SER A O 1
ATOM 879 N N . ARG A 1 115 ? 12.328 31.262 21.402 1.00 62.97 115 ARG A N 1
ATOM 880 C CA . ARG A 1 115 ? 11.039 31.575 22.058 1.00 62.97 115 ARG A CA 1
ATOM 881 C C . ARG A 1 115 ? 10.433 30.250 22.536 1.00 62.97 115 ARG A C 1
ATOM 883 O O . ARG A 1 115 ? 10.490 29.323 21.736 1.00 62.97 115 ARG A O 1
ATOM 890 N N . LYS A 1 116 ? 9.865 30.166 23.756 1.00 79.31 116 LYS A N 1
ATOM 891 C CA . LYS A 1 116 ? 9.277 28.930 24.337 1.00 79.31 116 LYS A CA 1
ATOM 892 C C . LYS A 1 116 ? 8.601 28.080 23.251 1.00 79.31 116 LYS A C 1
ATOM 894 O O . LYS A 1 116 ? 7.486 28.389 22.824 1.00 79.31 116 LYS A O 1
ATOM 899 N N . ARG A 1 117 ? 9.327 27.079 22.752 1.00 89.44 117 ARG A N 1
ATOM 900 C CA . ARG A 1 117 ? 8.902 26.231 21.642 1.00 89.44 117 ARG A CA 1
ATOM 901 C C . ARG A 1 117 ? 8.170 25.048 22.244 1.00 89.44 117 ARG A C 1
ATOM 903 O O . ARG A 1 117 ? 8.652 24.446 23.194 1.00 89.44 117 ARG A O 1
ATOM 910 N N . ARG A 1 118 ? 6.998 24.750 21.700 1.00 92.81 118 ARG A N 1
ATOM 911 C CA . ARG A 1 118 ? 6.189 23.596 22.086 1.00 92.81 118 ARG A CA 1
ATOM 912 C C . ARG A 1 118 ? 6.320 22.512 21.032 1.00 92.81 118 ARG A C 1
ATOM 914 O O . ARG A 1 118 ? 6.439 22.813 19.843 1.00 92.81 118 ARG A O 1
ATOM 921 N N . PHE A 1 119 ? 6.247 21.267 21.465 1.00 94.81 119 PHE A N 1
ATOM 922 C CA . PHE A 1 119 ? 6.338 20.093 20.613 1.00 94.81 119 PHE A CA 1
ATOM 923 C C . PHE A 1 119 ? 5.070 19.260 20.742 1.00 94.81 119 PHE A C 1
ATOM 925 O O . PHE A 1 119 ? 4.589 19.011 21.841 1.00 94.81 119 PHE A O 1
ATOM 932 N N . LEU A 1 120 ? 4.522 18.824 19.616 1.00 95.38 120 LEU A N 1
ATOM 933 C CA . LEU A 1 120 ? 3.381 17.924 19.576 1.00 95.38 120 LEU A CA 1
ATOM 934 C C . LEU A 1 120 ? 3.790 16.624 18.900 1.00 95.38 120 LEU A C 1
ATOM 936 O O . LEU A 1 120 ? 4.086 16.624 17.711 1.00 95.38 120 LEU A O 1
ATOM 940 N N . LEU A 1 121 ? 3.788 15.528 19.646 1.00 95.19 121 LEU A N 1
ATOM 941 C CA . LEU A 1 121 ? 4.137 14.202 19.161 1.00 95.19 121 LEU A CA 1
ATOM 942 C C . LEU A 1 12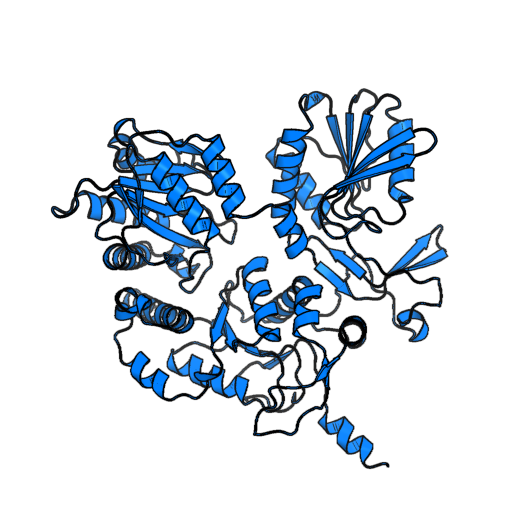1 ? 2.875 13.432 18.760 1.00 95.19 121 LEU A C 1
ATOM 944 O O . LEU A 1 121 ? 2.029 13.137 19.601 1.00 95.19 121 LEU A O 1
ATOM 948 N N . LEU A 1 122 ? 2.753 13.087 17.481 1.00 94.75 122 LEU A N 1
ATOM 949 C CA . LEU A 1 122 ? 1.680 12.227 16.984 1.00 94.75 122 LEU A CA 1
ATOM 950 C C . LEU A 1 122 ? 2.159 10.774 16.974 1.00 94.75 122 LEU A C 1
ATOM 952 O O . LEU A 1 122 ? 3.216 10.476 16.417 1.00 94.75 122 LEU A O 1
ATOM 956 N N . LEU A 1 123 ? 1.395 9.878 17.597 1.00 91.94 123 LEU A N 1
ATOM 957 C CA . LEU A 1 123 ? 1.750 8.476 17.820 1.00 91.94 123 LEU A CA 1
ATOM 958 C C . LEU A 1 123 ? 0.733 7.520 17.176 1.00 91.94 123 LEU A C 1
ATOM 960 O O . LEU A 1 123 ? -0.466 7.794 17.190 1.00 91.94 123 LEU A O 1
ATOM 964 N N . PRO A 1 124 ? 1.156 6.340 16.692 1.00 87.50 124 PRO A N 1
ATOM 965 C CA . PRO A 1 124 ? 0.219 5.357 16.148 1.00 87.50 124 PRO A CA 1
ATOM 966 C C . PRO A 1 124 ? -0.711 4.785 17.230 1.00 87.50 124 PRO A C 1
ATOM 968 O O . PRO A 1 124 ? -1.889 4.537 16.984 1.00 87.50 124 PRO A O 1
ATOM 971 N N . ALA A 1 125 ? -0.195 4.615 18.445 1.00 87.62 125 ALA A N 1
ATOM 972 C CA . ALA A 1 125 ? -0.938 4.218 19.632 1.00 87.62 125 ALA A CA 1
ATOM 973 C C . ALA A 1 125 ? -0.327 4.905 20.854 1.00 87.62 125 ALA A C 1
ATOM 975 O O . ALA A 1 125 ? 0.875 5.178 20.872 1.00 87.62 125 ALA A O 1
ATOM 976 N N . MET A 1 126 ? -1.146 5.181 21.869 1.00 90.38 126 MET A N 1
ATOM 977 C CA . MET A 1 126 ? -0.627 5.701 23.127 1.00 90.38 126 MET A CA 1
ATOM 978 C C . MET A 1 126 ? 0.152 4.599 23.846 1.00 90.38 126 MET A C 1
ATOM 980 O O . MET A 1 126 ? -0.324 3.468 23.961 1.00 90.38 126 MET A O 1
ATOM 984 N N . LEU A 1 127 ? 1.356 4.929 24.301 1.00 87.75 127 LEU A N 1
ATOM 985 C CA . LEU A 1 127 ? 2.193 4.017 25.071 1.00 87.75 127 LEU A CA 1
ATOM 986 C C . LEU A 1 127 ? 1.676 3.927 26.516 1.00 87.75 127 LEU A C 1
ATOM 988 O O . LEU A 1 127 ? 1.045 4.856 27.023 1.00 87.75 127 LEU A O 1
ATOM 992 N N . ALA A 1 128 ? 1.938 2.804 27.185 1.00 88.31 128 ALA A N 1
ATOM 993 C CA . ALA A 1 128 ? 1.562 2.636 28.586 1.00 88.31 128 ALA A CA 1
ATOM 994 C C . ALA A 1 128 ? 2.357 3.600 29.486 1.00 88.31 128 ALA A C 1
ATOM 996 O O . ALA A 1 128 ? 3.522 3.876 29.220 1.00 88.31 128 ALA A O 1
ATOM 997 N N . GLU A 1 129 ? 1.763 4.062 30.588 1.00 87.81 129 GLU A N 1
ATOM 998 C CA . GLU A 1 129 ? 2.413 5.010 31.515 1.00 87.81 129 GLU A CA 1
ATOM 999 C C . GLU A 1 129 ? 3.738 4.483 32.092 1.00 87.81 129 GLU A C 1
ATOM 1001 O O . GLU A 1 129 ? 4.678 5.241 32.313 1.00 87.81 129 GLU A O 1
ATOM 1006 N N . LEU A 1 130 ? 3.829 3.167 32.308 1.00 88.88 130 LEU A N 1
ATOM 1007 C CA . LEU A 1 130 ? 5.030 2.504 32.822 1.00 88.88 130 LEU A CA 1
ATOM 1008 C C . LEU A 1 130 ? 6.038 2.126 31.728 1.00 88.88 130 LEU A C 1
ATOM 1010 O O . LEU A 1 130 ? 7.070 1.533 32.038 1.00 88.88 130 LEU A O 1
ATOM 1014 N N . ASP A 1 131 ? 5.747 2.420 30.461 1.00 88.19 131 ASP A N 1
ATOM 1015 C CA . ASP A 1 131 ? 6.691 2.172 29.379 1.00 88.19 131 ASP A CA 1
ATOM 1016 C C . ASP A 1 131 ? 7.944 3.053 29.584 1.00 88.19 131 ASP A C 1
ATOM 1018 O O . ASP A 1 131 ? 7.807 4.272 29.741 1.00 88.19 131 ASP A O 1
ATOM 1022 N N . PRO A 1 132 ? 9.171 2.491 29.573 1.00 86.88 132 PRO A N 1
ATOM 1023 C CA . PRO A 1 132 ? 10.402 3.269 29.740 1.00 86.88 132 PRO A CA 1
ATOM 1024 C C . PRO A 1 132 ? 10.525 4.433 28.749 1.00 86.88 132 PRO A C 1
ATOM 1026 O O . PRO A 1 132 ? 11.106 5.474 29.057 1.00 86.88 132 PRO A O 1
ATOM 1029 N N . VAL A 1 133 ? 9.956 4.268 27.553 1.00 86.25 133 VAL A N 1
ATOM 1030 C CA . VAL A 1 133 ? 9.907 5.298 26.522 1.00 86.25 133 VAL A CA 1
ATOM 1031 C C . VAL A 1 133 ? 9.054 6.482 26.972 1.00 86.25 133 VAL A C 1
ATOM 1033 O O . VAL A 1 133 ? 9.497 7.624 26.841 1.00 86.25 133 VAL A O 1
ATOM 1036 N N . MET A 1 134 ? 7.883 6.229 27.564 1.00 89.19 134 MET A N 1
ATOM 1037 C CA . MET A 1 134 ? 7.031 7.283 28.124 1.00 89.19 134 MET A CA 1
ATOM 1038 C C . MET A 1 134 ? 7.672 7.970 29.315 1.00 89.19 134 MET A C 1
ATOM 1040 O O . MET A 1 134 ? 7.671 9.196 29.380 1.00 89.19 134 MET A O 1
ATOM 1044 N N . GLN A 1 135 ? 8.277 7.198 30.216 1.00 90.62 135 GLN A N 1
ATOM 1045 C CA . GLN A 1 135 ? 8.976 7.749 31.376 1.00 90.62 135 GLN A CA 1
ATOM 1046 C C . GLN A 1 135 ? 10.089 8.720 30.962 1.00 90.62 135 GLN A C 1
ATOM 1048 O O . GLN A 1 135 ? 10.302 9.729 31.627 1.00 90.62 135 GLN A O 1
ATOM 1053 N N . SER A 1 136 ? 10.760 8.460 29.834 1.00 90.12 136 SER A N 1
ATOM 1054 C CA . SER A 1 136 ? 11.841 9.321 29.343 1.00 90.12 136 SER A CA 1
ATOM 1055 C C . SER A 1 136 ? 11.391 10.714 28.879 1.00 90.12 136 SER A C 1
ATOM 1057 O O . SER A 1 136 ? 12.216 11.629 28.846 1.00 90.12 136 SER A O 1
ATOM 1059 N N . ILE A 1 137 ? 10.113 10.877 28.519 1.00 93.00 137 ILE A N 1
ATOM 1060 C CA . ILE A 1 137 ? 9.530 12.141 28.037 1.00 93.00 137 ILE A CA 1
ATOM 1061 C C . ILE A 1 137 ? 8.491 12.732 29.001 1.00 93.00 137 ILE A C 1
ATOM 1063 O O . ILE A 1 137 ? 7.886 13.753 28.682 1.00 93.00 137 ILE A O 1
ATOM 1067 N N . ALA A 1 138 ? 8.259 12.098 30.154 1.00 93.56 138 ALA A N 1
ATOM 1068 C CA . ALA A 1 138 ? 7.212 12.487 31.097 1.00 93.56 138 ALA A CA 1
ATOM 1069 C C . ALA A 1 138 ? 7.424 13.898 31.662 1.00 93.56 138 ALA A C 1
ATOM 1071 O O . ALA A 1 138 ? 6.492 14.692 31.690 1.00 93.56 138 ALA A O 1
ATOM 1072 N N . ASP A 1 139 ? 8.660 14.256 32.009 1.00 94.31 139 ASP A N 1
ATOM 1073 C CA . ASP A 1 139 ? 8.992 15.590 32.515 1.00 94.31 139 ASP A CA 1
ATOM 1074 C C . ASP A 1 139 ? 8.746 16.698 31.474 1.00 94.31 139 ASP A C 1
ATOM 1076 O O . ASP A 1 139 ? 8.269 17.773 31.829 1.00 94.31 139 ASP A O 1
ATOM 1080 N N . LEU A 1 140 ? 8.991 16.416 30.187 1.00 94.81 140 LEU A N 1
ATOM 1081 C CA . LEU A 1 140 ? 8.655 17.323 29.080 1.00 94.81 140 LEU A CA 1
ATOM 1082 C C . LEU A 1 140 ? 7.140 17.484 28.898 1.00 94.81 140 LEU A C 1
ATOM 1084 O O . LEU A 1 140 ? 6.674 18.502 28.389 1.00 94.81 140 LEU A O 1
ATOM 1088 N N . ILE A 1 141 ? 6.356 16.462 29.246 1.00 94.62 141 ILE A N 1
ATOM 1089 C CA . ILE A 1 141 ? 4.893 16.547 29.227 1.00 94.62 141 ILE A CA 1
ATOM 1090 C C . ILE A 1 141 ? 4.420 17.393 30.411 1.00 94.62 141 ILE A C 1
ATOM 1092 O O . ILE A 1 141 ? 3.621 18.316 30.228 1.00 94.62 141 ILE A O 1
ATOM 1096 N N . ASP A 1 142 ? 4.948 17.113 31.602 1.00 93.50 142 ASP A N 1
ATOM 1097 C CA . ASP A 1 142 ? 4.587 17.778 32.853 1.00 93.50 142 ASP A CA 1
ATOM 1098 C C . ASP A 1 142 ? 4.882 19.282 32.811 1.00 93.50 142 ASP A C 1
ATOM 1100 O O . ASP A 1 142 ? 4.038 20.088 33.212 1.00 93.50 142 ASP A O 1
ATOM 1104 N N . ASP A 1 143 ? 6.029 19.684 32.254 1.00 92.69 143 ASP A N 1
ATOM 1105 C CA . ASP A 1 143 ? 6.413 21.096 32.128 1.00 92.69 143 ASP A CA 1
ATOM 1106 C C . ASP A 1 143 ? 5.701 21.844 30.976 1.00 92.69 143 ASP A C 1
ATOM 1108 O O . ASP A 1 143 ? 5.766 23.076 30.890 1.00 92.69 143 ASP A O 1
ATOM 1112 N N . GLY A 1 144 ? 4.965 21.120 30.123 1.00 92.44 144 GLY A N 1
ATOM 1113 C CA . GLY A 1 144 ? 4.212 21.670 28.992 1.00 92.44 144 GLY A CA 1
ATOM 1114 C C . GLY A 1 144 ? 5.046 21.970 27.748 1.00 92.44 144 GLY A C 1
ATOM 1115 O O . GLY A 1 144 ? 4.556 22.641 26.835 1.00 92.44 144 GLY A O 1
ATOM 1116 N N . THR A 1 145 ? 6.284 21.481 27.683 1.00 94.06 145 THR A N 1
ATOM 1117 C CA . THR A 1 145 ? 7.131 21.537 26.485 1.00 94.06 145 THR A CA 1
ATOM 1118 C C . THR A 1 145 ? 6.622 20.584 25.405 1.00 94.06 145 THR A C 1
ATOM 1120 O O . THR A 1 145 ? 6.665 20.913 24.218 1.00 94.06 145 THR A O 1
ATOM 1123 N N . LEU A 1 146 ? 6.100 19.423 25.804 1.00 95.12 146 LEU A N 1
ATOM 1124 C CA . LEU A 1 146 ? 5.632 18.349 24.937 1.00 95.12 146 LEU A CA 1
ATOM 1125 C C . LEU A 1 146 ? 4.162 18.006 25.217 1.00 95.12 146 LEU A C 1
ATOM 1127 O O . LEU A 1 146 ? 3.711 17.964 26.357 1.00 95.12 146 LEU A O 1
ATOM 1131 N N . ALA A 1 147 ? 3.418 17.693 24.165 1.00 95.12 147 ALA A N 1
ATOM 1132 C CA . ALA A 1 147 ? 2.175 16.937 24.252 1.00 95.12 147 ALA A CA 1
ATOM 1133 C C . ALA A 1 147 ? 2.248 15.742 23.306 1.00 95.12 147 ALA A C 1
ATOM 1135 O O . ALA A 1 147 ? 2.924 15.806 22.279 1.00 95.12 147 ALA A O 1
ATOM 1136 N N . ALA A 1 148 ? 1.526 14.673 23.625 1.00 94.44 148 ALA A N 1
ATOM 1137 C CA . ALA A 1 148 ? 1.392 13.506 22.767 1.00 94.44 148 ALA A CA 1
ATOM 1138 C C . ALA A 1 148 ? -0.081 13.249 22.432 1.00 94.44 148 ALA A C 1
ATOM 1140 O O . ALA A 1 148 ? -0.940 13.354 23.306 1.00 94.44 148 ALA A O 1
ATOM 1141 N N . ILE A 1 149 ? -0.378 12.891 21.184 1.00 94.44 149 ILE A N 1
ATOM 1142 C CA . ILE A 1 149 ? -1.711 12.464 20.735 1.00 94.44 149 ILE A CA 1
ATOM 1143 C C . ILE A 1 149 ? -1.546 11.184 19.931 1.00 94.44 149 ILE A C 1
ATOM 1145 O O . ILE A 1 149 ? -0.678 11.102 19.066 1.00 94.44 149 ILE A O 1
ATOM 1149 N N . SER A 1 150 ? -2.377 10.184 20.196 1.00 92.12 150 SER A N 1
ATOM 1150 C CA . SER A 1 150 ? -2.377 8.942 19.422 1.00 92.12 150 SER A CA 1
ATOM 1151 C C . SER A 1 150 ? -3.465 8.912 18.344 1.00 92.12 150 SER A C 1
ATOM 1153 O O . SER A 1 150 ? -4.373 9.737 18.361 1.00 92.12 150 SER A O 1
ATOM 1155 N N . ASN A 1 151 ? -3.411 7.966 17.401 1.00 89.06 151 ASN A N 1
ATOM 1156 C CA . ASN A 1 151 ? -4.357 7.899 16.273 1.00 89.06 151 ASN A CA 1
ATOM 1157 C C . ASN A 1 151 ? -5.835 7.768 16.669 1.00 89.06 151 ASN A C 1
ATOM 1159 O O . ASN A 1 151 ? -6.703 8.163 15.897 1.00 89.06 151 ASN A O 1
ATOM 1163 N N . ASN A 1 152 ? -6.135 7.243 17.858 1.00 84.94 152 ASN A N 1
ATOM 1164 C CA . ASN A 1 152 ? -7.501 7.193 18.386 1.00 84.94 152 ASN A CA 1
ATOM 1165 C C . ASN A 1 152 ? -7.902 8.469 19.152 1.00 84.94 152 ASN A C 1
ATOM 1167 O O . ASN A 1 152 ? -8.956 8.491 19.771 1.00 84.94 152 ASN A O 1
ATOM 1171 N N . GLY A 1 153 ? -7.060 9.504 19.132 1.00 89.19 153 GLY A N 1
ATOM 1172 C CA . GLY A 1 153 ? -7.296 10.797 19.763 1.00 89.19 153 GLY A CA 1
ATOM 1173 C C . GLY A 1 153 ? -6.982 10.859 21.261 1.00 89.19 153 GLY A C 1
ATOM 1174 O O . GLY A 1 153 ? -7.039 11.951 21.826 1.00 89.19 153 GLY A O 1
ATOM 1175 N N . ILE A 1 154 ? -6.567 9.754 21.903 1.00 91.00 154 ILE A N 1
ATOM 1176 C CA . ILE A 1 154 ? -6.078 9.798 23.291 1.00 91.00 154 ILE A CA 1
ATOM 1177 C C . ILE A 1 154 ? -4.870 10.733 23.347 1.00 91.00 154 ILE A C 1
ATOM 1179 O O . ILE A 1 154 ? -3.915 10.552 22.585 1.00 91.00 154 ILE A O 1
ATOM 1183 N N . SER A 1 155 ? -4.907 11.702 24.264 1.00 92.44 155 SER A N 1
ATOM 1184 C CA . SER A 1 155 ? -3.868 12.717 24.435 1.00 92.44 155 SER A CA 1
ATOM 1185 C C . SER A 1 155 ? -3.256 12.701 25.836 1.00 92.44 155 SER A C 1
ATOM 1187 O O . SER A 1 155 ? -3.994 12.637 26.818 1.00 92.44 155 SER A O 1
ATOM 1189 N N . LEU A 1 156 ? -1.935 12.858 25.926 1.00 90.94 156 LEU A N 1
ATOM 1190 C CA . LEU A 1 156 ? -1.195 13.120 27.163 1.00 90.94 156 LEU A CA 1
ATOM 1191 C C . LEU A 1 156 ? -0.580 14.518 27.093 1.00 90.94 156 LEU A C 1
ATOM 1193 O O . LEU A 1 156 ? 0.159 14.827 26.156 1.00 90.94 156 LEU A O 1
ATOM 1197 N N . ARG A 1 157 ? -0.917 15.380 28.054 1.00 85.75 157 ARG A N 1
ATOM 1198 C CA . ARG A 1 157 ? -0.477 16.783 28.093 1.00 85.75 157 ARG A CA 1
ATOM 1199 C C . ARG A 1 157 ? -0.673 17.387 29.480 1.00 85.75 157 ARG A C 1
ATOM 1201 O O . ARG A 1 157 ? -1.629 17.032 30.169 1.00 85.75 157 ARG A O 1
ATOM 1208 N N . SER A 1 158 ? 0.154 18.362 29.838 1.00 86.94 158 SER A N 1
ATOM 1209 C CA . SER A 1 158 ? -0.118 19.236 30.980 1.00 86.94 158 SER A CA 1
ATOM 1210 C C . SER A 1 158 ? -1.018 20.413 30.590 1.00 86.94 158 SER A C 1
ATOM 1212 O O . SER A 1 158 ? -1.149 20.780 29.417 1.00 86.94 158 SER A O 1
ATOM 1214 N N . ALA A 1 159 ? -1.614 21.061 31.594 1.00 80.06 159 ALA A N 1
ATOM 1215 C CA . ALA A 1 159 ? -2.373 22.298 31.401 1.00 80.06 159 ALA A CA 1
ATOM 1216 C C . ALA A 1 159 ? -1.514 23.433 30.803 1.00 80.06 159 ALA A C 1
ATOM 1218 O O . ALA A 1 159 ? -2.045 24.316 30.130 1.00 80.06 159 ALA A O 1
ATOM 1219 N N . ALA A 1 160 ? -0.192 23.393 31.003 1.00 77.50 160 ALA A N 1
ATOM 1220 C CA . ALA A 1 160 ? 0.745 24.384 30.483 1.00 77.50 160 ALA A CA 1
ATOM 1221 C C . ALA A 1 160 ? 0.907 24.326 28.951 1.00 77.50 160 ALA A C 1
ATOM 1223 O O . ALA A 1 160 ? 1.317 25.317 28.345 1.00 77.50 160 ALA A O 1
ATOM 1224 N N . PHE A 1 161 ? 0.538 23.210 28.307 1.00 82.75 161 PHE A N 1
ATOM 1225 C CA . PHE A 1 161 ? 0.624 23.075 26.852 1.00 82.75 161 PHE A CA 1
ATOM 1226 C C . PHE A 1 161 ? -0.443 23.894 26.103 1.00 82.75 161 PHE A C 1
ATOM 1228 O O . PHE A 1 161 ? -0.200 24.295 24.965 1.00 82.75 161 PHE A O 1
ATOM 1235 N N . GLY A 1 162 ? -1.600 24.182 26.718 1.00 81.88 162 GLY A N 1
ATOM 1236 C CA . GLY A 1 162 ? -2.708 24.950 26.124 1.00 81.88 162 GLY A CA 1
ATOM 1237 C C . GLY A 1 162 ? -3.991 24.141 25.871 1.00 81.88 162 GLY A C 1
ATOM 1238 O O . GLY A 1 162 ? -4.275 23.159 26.565 1.00 81.88 162 GLY A O 1
ATOM 1239 N N . ALA A 1 163 ? -4.798 24.564 24.890 1.00 80.25 163 ALA A N 1
ATOM 1240 C CA . ALA A 1 163 ? -6.097 23.960 24.564 1.00 80.25 163 ALA A CA 1
ATOM 1241 C C . ALA A 1 163 ? -6.004 22.480 24.140 1.00 80.25 163 ALA A C 1
ATOM 1243 O O . ALA A 1 163 ? -5.001 22.043 23.568 1.00 80.25 163 ALA A O 1
ATOM 1244 N N . SER A 1 164 ? -7.051 21.699 24.452 1.00 76.31 164 SER A N 1
ATOM 1245 C CA . SER A 1 164 ? -7.151 20.300 24.007 1.00 76.31 164 SER A CA 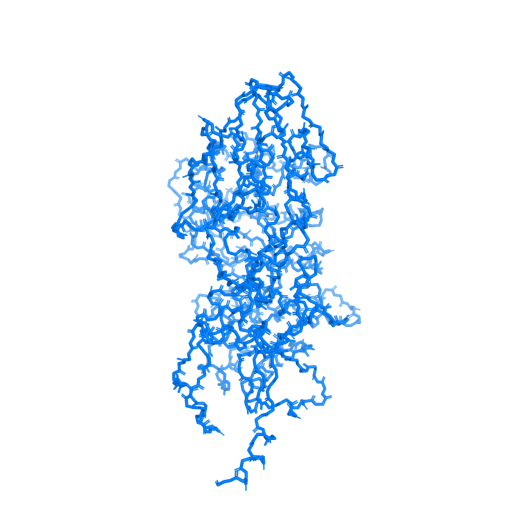1
ATOM 1246 C C . SER A 1 164 ? -7.572 20.250 22.558 1.00 76.31 164 SER A C 1
ATOM 1248 O O . SER A 1 164 ? -8.602 20.850 22.238 1.00 76.31 164 SER A O 1
ATOM 1250 N N . PRO A 1 165 ? -6.895 19.454 21.718 1.00 82.62 165 PRO A N 1
ATOM 1251 C CA . PRO A 1 165 ? -7.564 18.924 20.553 1.00 82.62 165 PRO A CA 1
ATOM 1252 C C . PRO A 1 165 ? -8.826 18.195 20.997 1.00 82.62 165 PRO A C 1
ATOM 1254 O O . PRO A 1 165 ? -8.816 17.412 21.949 1.00 82.62 165 PRO A O 1
ATOM 1257 N N . ASP A 1 166 ? -9.918 18.505 20.312 1.00 88.94 166 ASP A N 1
ATOM 1258 C CA . ASP A 1 166 ? -11.144 17.735 20.400 1.00 88.94 166 ASP A CA 1
ATOM 1259 C C . ASP A 1 166 ? -10.867 16.363 19.770 1.00 88.94 166 ASP A C 1
ATOM 1261 O O . ASP A 1 166 ? -10.497 16.282 18.596 1.00 88.94 166 ASP A O 1
ATOM 1265 N N . GLU A 1 167 ? -10.995 15.303 20.571 1.00 90.69 167 GLU A N 1
ATOM 1266 C CA . GLU A 1 167 ? -10.685 13.920 20.184 1.00 90.69 167 GLU A CA 1
ATOM 1267 C C . GLU A 1 167 ? -11.400 13.532 18.888 1.00 90.69 167 GLU A C 1
ATOM 1269 O O . GLU A 1 167 ? -10.787 13.023 17.949 1.00 90.69 167 GLU A O 1
ATOM 1274 N N . LYS A 1 168 ? -12.694 13.850 18.801 1.00 87.75 168 LYS A N 1
ATOM 1275 C CA . LYS A 1 168 ? -13.529 13.511 17.654 1.00 87.75 168 LYS A CA 1
ATOM 1276 C C . LYS A 1 168 ? -13.069 14.255 16.404 1.00 87.75 168 LYS A C 1
ATOM 1278 O O . LYS A 1 168 ? -12.878 13.630 15.364 1.00 87.75 168 LYS A O 1
ATOM 1283 N N . ARG A 1 169 ? -12.819 15.563 16.501 1.00 90.50 169 ARG A N 1
ATOM 1284 C CA . ARG A 1 169 ? -12.309 16.371 15.382 1.00 90.50 169 ARG A CA 1
ATOM 1285 C C . ARG A 1 169 ? -10.917 15.928 14.943 1.00 90.50 169 ARG A C 1
ATOM 1287 O O . ARG A 1 169 ? -10.636 15.975 13.749 1.00 90.50 169 ARG A O 1
ATOM 1294 N N . TYR A 1 170 ? -10.051 15.519 15.872 1.00 92.62 170 TYR A N 1
ATOM 1295 C CA . TYR A 1 170 ? -8.732 14.975 15.548 1.00 92.62 170 TYR A CA 1
ATOM 1296 C C . TYR A 1 170 ? -8.860 13.676 14.748 1.00 92.62 170 TYR A C 1
ATOM 1298 O O . TYR A 1 170 ? -8.293 13.573 13.661 1.00 92.62 170 TYR A O 1
ATOM 1306 N N . VAL A 1 171 ? -9.647 12.717 15.248 1.00 88.00 171 VAL A N 1
ATOM 1307 C CA . VAL A 1 171 ? -9.872 11.421 14.587 1.00 88.00 171 VAL A CA 1
ATOM 1308 C C . VAL A 1 171 ? -10.516 11.613 13.213 1.00 88.00 171 VAL A C 1
ATOM 1310 O O . VAL A 1 171 ? -10.085 10.995 12.242 1.00 88.00 171 VAL A O 1
ATOM 1313 N N . GLU A 1 172 ? -11.493 12.514 13.094 1.00 86.19 172 GLU A N 1
ATOM 1314 C CA . GLU A 1 172 ? -12.114 12.866 11.814 1.00 86.19 172 GLU A CA 1
ATOM 1315 C C . GLU A 1 172 ? -11.102 13.479 10.834 1.00 86.19 172 GLU A C 1
ATOM 1317 O O . GLU A 1 172 ? -11.030 13.060 9.678 1.00 86.19 172 GLU A O 1
ATOM 1322 N N . ALA A 1 173 ? -10.283 14.437 11.280 1.00 90.62 173 ALA A N 1
ATOM 1323 C CA . ALA A 1 173 ? -9.268 15.065 10.436 1.00 90.62 173 ALA A CA 1
ATOM 1324 C C . ALA A 1 173 ? -8.194 14.062 9.983 1.00 90.62 173 ALA A C 1
ATOM 1326 O O . ALA A 1 173 ? -7.786 14.083 8.820 1.00 90.62 173 ALA A O 1
ATOM 1327 N N . LEU A 1 174 ? -7.769 13.165 10.877 1.00 89.75 174 LEU A N 1
ATOM 1328 C CA . LEU A 1 174 ? -6.805 12.109 10.578 1.00 89.75 174 LEU A CA 1
ATOM 1329 C C . LEU A 1 174 ? -7.382 11.098 9.575 1.00 89.75 174 LEU A C 1
ATOM 1331 O O . LEU A 1 174 ? -6.719 10.745 8.600 1.00 89.75 174 LEU A O 1
ATOM 1335 N N . ALA A 1 175 ? -8.639 10.685 9.755 1.00 82.38 175 ALA A N 1
ATOM 1336 C CA . ALA A 1 175 ? -9.334 9.807 8.816 1.00 82.38 175 ALA A CA 1
ATOM 1337 C C . ALA A 1 175 ? -9.461 10.444 7.421 1.00 82.38 175 ALA A C 1
ATOM 1339 O O . ALA A 1 175 ? -9.245 9.776 6.411 1.00 82.38 175 ALA A O 1
ATOM 1340 N N . ILE A 1 176 ? -9.743 11.750 7.342 1.00 85.69 176 ILE A N 1
ATOM 1341 C CA . ILE A 1 176 ? -9.758 12.488 6.069 1.00 85.69 176 ILE A CA 1
ATOM 1342 C C . ILE A 1 176 ? -8.361 12.506 5.428 1.00 85.69 176 ILE A C 1
ATOM 1344 O O . ILE A 1 176 ? -8.251 12.344 4.212 1.00 85.69 176 ILE A O 1
ATOM 1348 N N . ALA A 1 177 ? -7.298 12.675 6.221 1.00 89.19 177 ALA A N 1
ATOM 1349 C CA . ALA A 1 177 ? -5.922 12.713 5.726 1.00 89.19 177 ALA A CA 1
ATOM 1350 C C . ALA A 1 177 ? -5.452 11.376 5.144 1.00 89.19 177 ALA A C 1
ATOM 1352 O O . ALA A 1 177 ? -4.859 11.355 4.064 1.00 89.19 177 ALA A O 1
ATOM 1353 N N . HIS A 1 178 ? -5.755 10.269 5.826 1.00 82.88 178 HIS A N 1
ATOM 1354 C CA . HIS A 1 178 ? -5.463 8.917 5.341 1.00 82.88 178 HIS A CA 1
ATOM 1355 C C . HIS A 1 178 ? -6.351 8.493 4.160 1.00 82.88 178 HIS A C 1
ATOM 1357 O O . HIS A 1 178 ? -5.987 7.587 3.406 1.00 82.88 178 HIS A O 1
ATOM 1363 N N . GLY A 1 179 ? -7.488 9.165 3.971 1.00 84.50 179 GLY A N 1
ATOM 1364 C CA . GLY A 1 179 ? -8.523 8.771 3.026 1.00 84.50 179 GLY A CA 1
ATOM 1365 C C . GLY A 1 179 ? -9.463 7.717 3.613 1.00 84.50 179 GLY A C 1
ATOM 1366 O O . GLY A 1 179 ? -9.210 7.122 4.662 1.00 84.50 179 GLY A O 1
ATOM 1367 N N . ARG A 1 180 ? -10.584 7.484 2.928 1.00 83.50 180 ARG A N 1
ATOM 1368 C CA . ARG A 1 180 ? -11.585 6.515 3.380 1.00 83.50 180 ARG A CA 1
ATOM 1369 C C . ARG A 1 180 ? -11.043 5.082 3.228 1.00 83.50 180 ARG A C 1
ATOM 1371 O O . ARG A 1 180 ? -10.480 4.774 2.171 1.00 83.50 180 ARG A O 1
ATOM 1378 N N . PRO A 1 181 ? -11.207 4.188 4.226 1.00 87.38 181 PRO A N 1
ATOM 1379 C CA . PRO A 1 181 ? -10.795 2.786 4.115 1.00 87.38 181 PRO A CA 1
ATOM 1380 C C . PRO A 1 181 ? -11.324 2.093 2.854 1.00 87.38 181 PRO A C 1
ATOM 1382 O O . PRO A 1 181 ? -10.629 1.284 2.253 1.00 87.38 181 PRO A O 1
ATOM 1385 N N . GLU A 1 182 ? -12.522 2.455 2.406 1.00 90.19 182 GLU A N 1
ATOM 1386 C CA . GLU A 1 182 ? -13.168 1.969 1.189 1.00 90.19 182 GLU A CA 1
ATOM 1387 C C . GLU A 1 182 ? -12.353 2.288 -0.066 1.00 90.19 182 GLU A C 1
ATOM 1389 O O . GLU A 1 182 ? -12.177 1.422 -0.925 1.00 90.19 182 GLU A O 1
ATOM 1394 N N . ASP A 1 183 ? -11.811 3.504 -0.157 1.00 87.81 183 ASP A N 1
ATOM 1395 C CA . ASP A 1 183 ? -10.973 3.930 -1.279 1.00 87.81 183 ASP A CA 1
ATOM 1396 C C . ASP A 1 183 ? -9.647 3.170 -1.270 1.00 87.81 183 ASP A C 1
ATOM 1398 O O . ASP A 1 183 ? -9.119 2.796 -2.318 1.00 87.81 183 ASP A O 1
ATOM 1402 N N . ALA A 1 184 ? -9.101 2.911 -0.081 1.00 88.56 184 ALA A N 1
ATOM 1403 C CA . ALA A 1 184 ? -7.895 2.114 0.077 1.00 88.56 184 ALA A CA 1
ATOM 1404 C C . ALA A 1 184 ? -8.138 0.630 -0.258 1.00 88.56 184 ALA A C 1
ATOM 1406 O O . ALA A 1 184 ? -7.319 0.044 -0.957 1.00 88.56 184 ALA A O 1
ATOM 1407 N N . ILE A 1 185 ? -9.279 0.046 0.127 1.00 92.62 185 ILE A N 1
ATOM 1408 C CA . ILE A 1 185 ? -9.682 -1.318 -0.260 1.00 92.62 185 ILE A CA 1
ATOM 1409 C C . ILE A 1 185 ? -9.847 -1.415 -1.777 1.00 92.62 185 ILE A C 1
ATOM 1411 O O . ILE A 1 185 ? -9.249 -2.292 -2.392 1.00 92.62 185 ILE A O 1
ATOM 1415 N N . ARG A 1 186 ? -10.596 -0.498 -2.404 1.00 90.69 186 ARG A N 1
ATOM 1416 C CA . ARG A 1 186 ? -10.787 -0.460 -3.869 1.00 90.69 186 ARG A CA 1
ATOM 1417 C C . ARG A 1 186 ? -9.467 -0.363 -4.610 1.00 90.69 186 ARG A C 1
ATOM 1419 O O . ARG A 1 186 ? -9.270 -1.038 -5.613 1.00 90.69 186 ARG A O 1
ATOM 1426 N N . ARG A 1 187 ? -8.573 0.472 -4.087 1.00 88.81 187 ARG A N 1
ATOM 1427 C CA . ARG A 1 187 ? -7.231 0.649 -4.613 1.00 88.81 187 ARG A CA 1
ATOM 1428 C C . ARG A 1 187 ? -6.437 -0.649 -4.450 1.00 88.81 187 ARG A C 1
ATOM 1430 O O . ARG A 1 187 ? -5.957 -1.173 -5.433 1.00 88.81 187 ARG A O 1
ATOM 1437 N N . LYS A 1 188 ? -6.337 -1.229 -3.258 1.00 92.62 188 LYS A N 1
ATOM 1438 C CA . LYS A 1 188 ? -5.458 -2.379 -2.976 1.00 92.62 188 LYS A CA 1
ATOM 1439 C C . LYS A 1 188 ? -6.015 -3.749 -3.401 1.00 92.62 188 LYS A C 1
ATOM 1441 O O . LYS A 1 188 ? -5.268 -4.725 -3.391 1.00 92.62 188 LYS A O 1
ATOM 1446 N N . LEU A 1 189 ? -7.292 -3.849 -3.773 1.00 94.75 189 LEU A N 1
ATOM 1447 C CA . LEU A 1 189 ? -7.912 -5.103 -4.205 1.00 94.75 189 LEU A CA 1
ATOM 1448 C C . LEU A 1 189 ? -7.248 -5.644 -5.478 1.00 94.75 189 LEU A C 1
ATOM 1450 O O . LEU A 1 189 ? -7.218 -4.987 -6.519 1.00 94.75 189 LEU A O 1
ATOM 1454 N N . VAL A 1 190 ? -6.769 -6.885 -5.423 1.00 95.06 190 VAL A N 1
ATOM 1455 C CA . VAL A 1 190 ? -6.125 -7.531 -6.565 1.00 95.06 190 VAL A CA 1
ATOM 1456 C C . VAL A 1 190 ? -7.169 -8.223 -7.433 1.00 95.06 190 VAL A C 1
ATOM 1458 O O . VAL A 1 190 ? -7.880 -9.118 -6.979 1.00 95.06 190 VAL A O 1
ATOM 1461 N N . ARG A 1 191 ? -7.236 -7.828 -8.707 1.00 94.00 191 ARG A N 1
ATOM 1462 C CA . ARG A 1 191 ? -8.018 -8.496 -9.754 1.00 94.00 191 ARG A CA 1
ATOM 1463 C C . ARG A 1 191 ? -7.097 -9.412 -10.558 1.00 94.00 191 ARG A C 1
ATOM 1465 O O . ARG A 1 191 ? -6.375 -8.934 -11.426 1.00 94.00 191 ARG A O 1
ATOM 1472 N N . PHE A 1 192 ? -7.114 -10.711 -10.274 1.00 93.56 192 PHE A N 1
ATOM 1473 C CA . PHE A 1 192 ? -6.342 -11.712 -11.010 1.00 93.56 192 PHE A CA 1
ATOM 1474 C C . PHE A 1 192 ? -7.048 -12.083 -12.322 1.00 93.56 192 PHE A C 1
ATOM 1476 O O . PHE A 1 192 ? -8.131 -12.673 -12.258 1.00 93.56 192 PHE A O 1
ATOM 1483 N N . PRO A 1 193 ? -6.478 -11.772 -13.502 1.00 92.50 193 PRO A N 1
ATOM 1484 C CA . PRO A 1 193 ? -6.991 -12.263 -14.777 1.00 92.50 193 PRO A CA 1
ATOM 1485 C C . PRO A 1 193 ? -6.635 -13.743 -14.961 1.00 92.50 193 PRO A C 1
ATOM 1487 O O . PRO A 1 193 ? -5.493 -14.151 -14.751 1.00 92.50 193 PRO A O 1
ATOM 1490 N N . GLY A 1 194 ? -7.596 -14.558 -15.388 1.00 90.94 194 GLY A N 1
ATOM 1491 C CA . GLY A 1 194 ? -7.388 -15.995 -15.529 1.00 90.94 194 GLY A CA 1
ATOM 1492 C C . GLY A 1 194 ? -8.593 -16.744 -16.084 1.00 90.94 194 GLY A C 1
ATOM 1493 O O . GLY A 1 194 ? -9.517 -16.159 -16.646 1.00 90.94 194 GLY A O 1
ATOM 1494 N N . HIS A 1 195 ? -8.561 -18.067 -15.941 1.00 92.31 195 HIS A N 1
ATOM 1495 C CA . HIS A 1 195 ? -9.631 -18.958 -16.377 1.00 92.31 195 HIS A CA 1
ATOM 1496 C C . HIS A 1 195 ? -10.214 -19.684 -15.166 1.00 92.31 195 HIS A C 1
ATOM 1498 O O . HIS A 1 195 ? -9.735 -20.744 -14.779 1.00 92.31 195 HIS A O 1
ATOM 1504 N N . PHE A 1 196 ? -11.265 -19.135 -14.562 1.00 93.25 196 PHE A N 1
ATOM 1505 C CA . PHE A 1 196 ? -11.833 -19.697 -13.335 1.00 93.25 196 PHE A CA 1
ATOM 1506 C C . PHE A 1 196 ? -13.135 -20.442 -13.639 1.00 93.25 196 PHE A C 1
ATOM 1508 O O . PHE A 1 196 ? -14.157 -19.826 -13.944 1.00 93.25 196 PHE A O 1
ATOM 1515 N N . LYS A 1 197 ? -13.117 -21.777 -13.550 1.00 94.12 197 LYS A N 1
ATOM 1516 C CA . LYS A 1 197 ? -14.321 -22.608 -13.721 1.00 94.12 197 LYS A CA 1
ATOM 1517 C C . LYS A 1 197 ? -15.144 -22.641 -12.435 1.00 94.12 197 LYS A C 1
ATOM 1519 O O . LYS A 1 197 ? -14.608 -22.842 -11.345 1.00 94.12 197 LYS A O 1
ATOM 1524 N N . ARG A 1 198 ? -16.460 -22.480 -12.561 1.00 91.44 198 ARG A N 1
ATOM 1525 C CA . ARG A 1 198 ? -17.426 -22.617 -11.465 1.00 91.44 198 ARG A CA 1
ATOM 1526 C C . ARG A 1 198 ? -18.236 -23.887 -11.639 1.00 91.44 198 ARG A C 1
ATOM 1528 O O . ARG A 1 198 ? -18.669 -24.214 -12.744 1.00 91.44 198 ARG A O 1
ATOM 1535 N N . TYR A 1 199 ? -18.458 -24.581 -10.531 1.00 89.19 199 TYR A N 1
ATOM 1536 C CA . TYR A 1 199 ? -19.188 -25.838 -10.507 1.00 89.19 199 TYR A CA 1
ATOM 1537 C C . TYR A 1 199 ? -20.435 -25.705 -9.639 1.00 89.19 199 TYR A C 1
ATOM 1539 O O . TYR A 1 199 ? -20.374 -25.132 -8.554 1.00 89.19 199 TYR A O 1
ATOM 1547 N N . ALA A 1 200 ? -21.546 -26.252 -10.122 1.00 86.00 200 ALA A N 1
ATOM 1548 C CA . ALA A 1 200 ? -22.767 -26.473 -9.356 1.00 86.00 200 ALA A CA 1
ATOM 1549 C C . ALA A 1 200 ? -23.084 -27.970 -9.444 1.00 86.00 200 ALA A C 1
ATOM 1551 O O . ALA A 1 200 ? -23.032 -28.535 -10.535 1.00 86.00 200 ALA A O 1
ATOM 1552 N N . ASP A 1 201 ? -23.306 -28.631 -8.307 1.00 86.12 201 ASP A N 1
ATOM 1553 C CA . ASP A 1 201 ? -23.580 -30.076 -8.239 1.00 86.12 201 ASP A CA 1
ATOM 1554 C C . ASP A 1 201 ? -22.578 -30.935 -9.030 1.00 86.12 201 ASP A C 1
ATOM 1556 O O . ASP A 1 201 ? -22.939 -31.840 -9.784 1.00 86.12 201 ASP A O 1
ATOM 1560 N N . LYS A 1 202 ? -21.283 -30.618 -8.884 1.00 88.56 202 LYS A N 1
ATOM 1561 C CA . LYS A 1 202 ? -20.153 -31.259 -9.591 1.00 88.56 202 LYS A CA 1
ATOM 1562 C C . LYS A 1 202 ? -20.164 -31.091 -11.122 1.00 88.56 202 LYS A C 1
ATOM 1564 O O . LYS A 1 202 ? -19.317 -31.670 -11.798 1.00 88.56 202 LYS A O 1
ATOM 1569 N N . ARG A 1 203 ? -21.064 -30.282 -11.688 1.00 92.12 203 ARG A N 1
ATOM 1570 C CA . ARG A 1 203 ? -21.119 -29.956 -13.122 1.00 92.12 203 ARG A CA 1
ATOM 1571 C C . ARG A 1 203 ? -20.577 -28.558 -13.382 1.00 92.12 203 ARG A C 1
ATOM 1573 O O . ARG A 1 203 ? -20.815 -27.639 -12.603 1.00 92.12 203 ARG A O 1
ATOM 1580 N N . HIS A 1 204 ? -19.846 -28.394 -14.484 1.00 92.62 204 HIS A N 1
ATOM 1581 C CA . HIS A 1 204 ? -19.350 -27.088 -14.914 1.00 92.62 204 HIS A CA 1
ATOM 1582 C C . HIS A 1 204 ? -20.537 -26.180 -15.263 1.00 92.62 204 HIS A C 1
ATOM 1584 O O . HIS A 1 204 ? -21.260 -26.442 -16.220 1.00 92.62 204 HIS A O 1
ATOM 1590 N N . SER A 1 205 ? -20.739 -25.135 -14.460 1.00 93.25 205 SER A N 1
ATOM 1591 C CA . SER A 1 205 ? -21.858 -24.200 -14.591 1.00 93.25 205 SER A CA 1
ATOM 1592 C C . SER A 1 205 ? -21.512 -23.028 -15.502 1.00 93.25 205 SER A C 1
ATOM 1594 O O . SER A 1 205 ? -22.300 -22.694 -16.378 1.00 93.25 205 SER A O 1
ATOM 1596 N N . HIS A 1 206 ? -20.357 -22.397 -15.294 1.00 94.69 206 HIS A N 1
ATOM 1597 C CA . HIS A 1 206 ? -19.885 -21.261 -16.084 1.00 94.69 206 HIS A CA 1
ATOM 1598 C C . HIS A 1 206 ? -18.398 -20.999 -15.811 1.00 94.69 206 HIS A C 1
ATOM 1600 O O . HIS A 1 206 ? -17.833 -21.490 -14.829 1.00 94.69 206 HIS A O 1
ATOM 1606 N N . CYS A 1 207 ? -17.772 -20.192 -16.664 1.00 95.19 207 CYS A N 1
ATOM 1607 C CA . CYS A 1 207 ? -16.425 -19.663 -16.455 1.00 95.19 207 CYS A CA 1
ATOM 1608 C C . CYS A 1 207 ? -16.480 -18.188 -16.066 1.00 95.19 207 CYS A C 1
ATOM 1610 O O . CYS A 1 207 ? -17.389 -17.468 -16.484 1.00 95.19 207 CYS A O 1
ATOM 1612 N N . THR A 1 208 ? -15.466 -17.720 -15.344 1.00 94.25 208 THR A N 1
ATOM 1613 C CA . THR A 1 208 ? -15.256 -16.295 -15.087 1.00 94.25 208 THR A CA 1
ATOM 1614 C C . THR A 1 208 ? -13.835 -15.845 -15.412 1.00 94.25 208 THR A C 1
ATOM 1616 O O . THR A 1 208 ? -12.896 -16.614 -15.208 1.00 94.25 208 THR A O 1
ATOM 1619 N N . SER A 1 209 ? -13.680 -14.598 -15.874 1.00 92.25 209 SER A N 1
ATOM 1620 C CA . SER A 1 209 ? -12.369 -14.029 -16.254 1.00 92.25 209 SER A CA 1
ATOM 1621 C C . SER A 1 209 ? -11.500 -13.611 -15.072 1.00 92.25 209 SER A C 1
ATOM 1623 O O . SER A 1 209 ? -10.284 -13.519 -15.222 1.00 92.25 209 SER A O 1
ATOM 1625 N N . TYR A 1 210 ? -12.102 -13.330 -13.910 1.00 93.44 210 TYR A N 1
ATOM 1626 C CA . TYR A 1 210 ? -11.369 -12.756 -12.784 1.00 93.44 210 TYR A CA 1
ATOM 1627 C C . TYR A 1 210 ? -11.592 -13.499 -11.472 1.00 93.44 210 TYR A C 1
ATOM 1629 O O . TYR A 1 210 ? -12.673 -14.035 -11.198 1.00 93.44 210 TYR A O 1
ATOM 1637 N N . TYR A 1 211 ? -10.556 -13.461 -10.642 1.00 94.06 211 TYR A N 1
ATOM 1638 C CA . TYR A 1 211 ? -10.608 -13.761 -9.220 1.00 94.06 211 TYR A CA 1
ATOM 1639 C C . TYR A 1 211 ? -10.175 -12.521 -8.438 1.00 94.06 211 TYR A C 1
ATOM 1641 O O . TYR A 1 211 ? -9.195 -11.872 -8.798 1.00 94.06 211 TYR A O 1
ATOM 1649 N N . PHE A 1 212 ? -10.916 -12.176 -7.387 1.00 94.94 212 PHE A N 1
ATOM 1650 C CA . PHE A 1 212 ? -10.637 -11.000 -6.567 1.00 94.94 212 PHE A CA 1
ATOM 1651 C C . PHE A 1 212 ? -10.025 -11.410 -5.234 1.00 94.94 212 PHE A C 1
ATOM 1653 O O . PHE A 1 212 ? -10.534 -12.305 -4.555 1.00 94.94 212 PHE A O 1
ATOM 1660 N N . ASP A 1 213 ? -8.954 -10.728 -4.851 1.00 94.56 213 ASP A N 1
ATOM 1661 C CA . ASP A 1 213 ? -8.167 -11.059 -3.673 1.00 94.56 213 ASP A CA 1
ATOM 1662 C C . ASP A 1 213 ? -7.826 -9.800 -2.868 1.00 94.56 213 ASP A C 1
ATOM 1664 O O . ASP A 1 213 ? -7.252 -8.840 -3.384 1.00 94.56 213 ASP A O 1
ATOM 1668 N N . GLY A 1 214 ? -8.208 -9.808 -1.591 1.00 95.25 214 GLY A N 1
ATOM 1669 C CA . GLY A 1 214 ? -8.015 -8.706 -0.654 1.00 95.25 214 GLY A CA 1
ATOM 1670 C C . GLY A 1 214 ? -6.771 -8.835 0.226 1.00 95.25 214 GLY A C 1
ATOM 1671 O O . GLY A 1 214 ? -6.682 -8.130 1.226 1.00 95.25 214 GLY A O 1
ATOM 1672 N N . ARG A 1 215 ? -5.803 -9.707 -0.100 1.00 93.56 215 ARG A N 1
ATOM 1673 C CA . ARG A 1 215 ? -4.587 -9.918 0.721 1.00 93.56 215 ARG A CA 1
ATOM 1674 C C . ARG A 1 215 ? -3.776 -8.648 0.977 1.00 93.56 215 ARG A C 1
ATOM 1676 O O . ARG A 1 215 ? -3.033 -8.579 1.946 1.00 93.56 215 ARG A O 1
ATOM 1683 N N . LEU A 1 216 ? -3.884 -7.656 0.093 1.00 92.25 216 LEU A N 1
ATOM 1684 C CA . LEU A 1 216 ? -3.172 -6.383 0.220 1.00 92.25 216 LEU A CA 1
ATOM 1685 C C . LEU A 1 216 ? -3.975 -5.331 0.996 1.00 92.25 216 LEU A C 1
ATOM 1687 O O . LEU A 1 216 ? -3.436 -4.267 1.271 1.00 92.25 216 LEU A O 1
ATOM 1691 N N . CYS A 1 217 ? -5.240 -5.601 1.334 1.00 93.50 217 CYS A N 1
ATOM 1692 C CA . CYS A 1 217 ? -6.133 -4.654 2.002 1.00 93.50 217 CYS A CA 1
ATOM 1693 C C . CYS A 1 217 ? -6.703 -5.175 3.332 1.00 93.50 217 CYS A C 1
ATOM 1695 O O . CYS A 1 217 ? -7.765 -4.727 3.769 1.00 93.50 217 CYS A O 1
ATOM 1697 N N . GLU A 1 218 ? -6.050 -6.158 3.965 1.00 94.12 218 GLU A N 1
ATOM 1698 C CA . GLU A 1 218 ? -6.533 -6.756 5.218 1.00 94.12 218 GLU A CA 1
ATOM 1699 C C . GLU A 1 218 ? -6.630 -5.713 6.341 1.00 94.12 218 GLU A C 1
ATOM 1701 O O . GLU A 1 218 ? -7.642 -5.648 7.035 1.00 94.12 218 GLU A O 1
ATOM 1706 N N . ALA A 1 219 ? -5.618 -4.852 6.492 1.00 89.06 219 ALA A N 1
ATOM 1707 C CA . ALA A 1 219 ? -5.593 -3.822 7.532 1.00 89.06 219 ALA A CA 1
ATOM 1708 C C . ALA A 1 219 ? -6.702 -2.775 7.336 1.00 89.06 219 ALA A C 1
ATOM 1710 O O . ALA A 1 219 ? -7.396 -2.405 8.285 1.00 89.06 219 ALA A O 1
ATOM 1711 N N . GLU A 1 220 ? -6.907 -2.333 6.096 1.00 90.88 220 GLU A N 1
ATOM 1712 C CA . GLU A 1 220 ? -7.981 -1.419 5.720 1.00 90.88 220 GLU A CA 1
ATOM 1713 C C . GLU A 1 220 ? -9.351 -2.045 5.973 1.00 90.88 220 GLU A C 1
ATOM 1715 O O . GLU A 1 220 ? -10.254 -1.362 6.453 1.00 90.88 220 GLU A O 1
ATOM 1720 N N . LEU A 1 221 ? -9.498 -3.347 5.711 1.00 95.56 221 LEU A N 1
ATOM 1721 C CA . LEU A 1 221 ? -10.729 -4.074 5.987 1.00 95.56 221 LEU A CA 1
ATOM 1722 C C . LEU A 1 221 ? -11.006 -4.181 7.488 1.00 95.56 221 LEU A C 1
ATOM 1724 O O . LEU A 1 221 ? -12.144 -3.971 7.895 1.00 95.56 221 LEU A O 1
ATOM 1728 N N . VAL A 1 222 ? -9.993 -4.418 8.329 1.00 94.06 222 VAL A N 1
ATOM 1729 C CA . VAL A 1 222 ? -10.162 -4.371 9.794 1.00 94.06 222 VAL A CA 1
ATOM 1730 C C . VAL A 1 222 ? -10.662 -2.990 10.232 1.00 94.06 222 VAL A C 1
ATOM 1732 O O . VAL A 1 222 ? -11.627 -2.898 10.989 1.00 94.06 222 VAL A O 1
ATOM 1735 N N . ASN A 1 223 ? -10.053 -1.916 9.720 1.00 88.38 223 ASN A N 1
ATOM 1736 C CA . ASN A 1 223 ? -10.456 -0.544 10.046 1.00 88.38 223 ASN A CA 1
ATOM 1737 C C . ASN A 1 223 ? -11.871 -0.221 9.536 1.00 88.38 223 ASN A C 1
ATOM 1739 O O . ASN A 1 223 ? -12.642 0.449 10.221 1.00 88.38 223 ASN A O 1
ATOM 1743 N N . TYR A 1 224 ? -12.240 -0.718 8.353 1.00 92.94 224 TYR A N 1
ATOM 1744 C CA . TYR A 1 224 ? -13.599 -0.593 7.836 1.00 92.94 224 TYR A CA 1
ATOM 1745 C C . TYR A 1 224 ? -14.607 -1.316 8.738 1.00 92.94 224 TYR A C 1
ATOM 1747 O O . TYR A 1 224 ? -15.625 -0.732 9.101 1.00 92.94 224 TYR A O 1
ATOM 1755 N N . LEU A 1 225 ? -14.318 -2.558 9.143 1.00 94.81 225 LEU A N 1
ATOM 1756 C CA . LEU A 1 225 ? -15.177 -3.329 10.047 1.00 94.81 225 LEU A CA 1
ATOM 1757 C C . LEU A 1 225 ? -15.342 -2.618 11.396 1.00 94.81 225 LEU A C 1
ATOM 1759 O O . LEU A 1 225 ? -16.455 -2.546 11.916 1.00 94.81 225 LEU A O 1
ATOM 1763 N N . ASP A 1 226 ? -14.269 -2.027 11.928 1.00 89.69 226 ASP A N 1
ATOM 1764 C CA . ASP A 1 226 ? -14.323 -1.210 13.141 1.00 89.69 226 ASP A CA 1
ATOM 1765 C C . ASP A 1 226 ? -15.316 -0.049 13.025 1.00 89.69 226 ASP A C 1
ATOM 1767 O O . ASP A 1 226 ? -16.138 0.133 13.927 1.00 89.69 226 ASP A O 1
ATOM 1771 N N . HIS A 1 227 ? -15.264 0.716 11.933 1.00 87.12 227 HIS A N 1
ATOM 1772 C CA . HIS A 1 227 ? -16.195 1.821 11.698 1.00 87.12 227 HIS A CA 1
ATOM 1773 C C . HIS A 1 227 ? -17.622 1.329 11.440 1.00 87.12 227 HIS A C 1
ATOM 1775 O O . HIS A 1 227 ? -18.574 1.851 12.025 1.00 87.12 227 HIS A O 1
ATOM 1781 N N . TYR A 1 228 ? -17.775 0.298 10.607 1.00 91.94 228 TYR A N 1
ATOM 1782 C CA . TYR A 1 228 ? -19.070 -0.270 10.256 1.00 91.94 228 TYR A CA 1
ATOM 1783 C C . TYR A 1 228 ? -19.812 -0.732 11.513 1.00 91.94 228 TYR A C 1
ATOM 1785 O O . TYR A 1 228 ? -20.902 -0.234 11.797 1.00 91.94 228 TYR A O 1
ATOM 1793 N N . PHE A 1 229 ? -19.199 -1.591 12.333 1.00 91.75 229 PHE A N 1
ATOM 1794 C CA . PHE A 1 229 ? -19.843 -2.110 13.542 1.00 91.75 229 PHE A CA 1
ATOM 1795 C C . PHE A 1 229 ? -20.044 -1.052 14.629 1.00 91.75 229 PHE A C 1
ATOM 1797 O O . PHE A 1 229 ? -21.043 -1.127 15.340 1.00 91.75 229 PHE A O 1
ATOM 1804 N N . ALA A 1 230 ? -19.180 -0.035 14.728 1.00 87.00 230 ALA A N 1
ATOM 1805 C CA . ALA A 1 230 ? -19.427 1.099 15.621 1.00 87.00 230 ALA A CA 1
ATOM 1806 C C . ALA A 1 230 ? -20.693 1.891 15.237 1.00 87.00 230 ALA A C 1
ATOM 1808 O O . ALA A 1 230 ? -21.351 2.449 16.110 1.00 87.00 230 ALA A O 1
ATOM 1809 N N . SER A 1 231 ? -21.049 1.925 13.947 1.00 86.12 231 SER A N 1
ATOM 1810 C CA . SER A 1 231 ? -22.215 2.669 13.454 1.00 86.12 231 SER A CA 1
ATOM 1811 C C . SER A 1 231 ? -23.539 1.898 13.524 1.00 86.12 231 SER A C 1
ATOM 1813 O O . SER A 1 231 ? -24.596 2.516 13.644 1.00 86.12 231 SER A O 1
ATOM 1815 N N . ILE A 1 232 ? -23.507 0.561 13.442 1.00 84.12 232 ILE A N 1
ATOM 1816 C CA . ILE A 1 232 ? -24.727 -0.252 13.298 1.00 84.12 232 ILE A CA 1
ATOM 1817 C C . ILE A 1 232 ? -25.087 -1.119 14.505 1.00 84.12 232 ILE A C 1
ATOM 1819 O O . ILE A 1 232 ? -26.199 -1.653 14.521 1.00 84.12 232 ILE A O 1
ATOM 1823 N N . ASP A 1 233 ? -24.182 -1.292 15.472 1.00 77.69 233 ASP A N 1
ATOM 1824 C CA . ASP A 1 233 ? -24.355 -2.243 16.574 1.00 77.69 233 ASP A CA 1
ATOM 1825 C C . ASP A 1 233 ? -24.401 -1.549 17.947 1.00 77.69 233 ASP A C 1
ATOM 1827 O O . ASP A 1 233 ? -23.395 -1.501 18.660 1.00 77.69 233 ASP A O 1
ATOM 1831 N N . PRO A 1 234 ? -25.564 -0.994 18.341 1.00 68.56 234 PRO A N 1
ATOM 1832 C CA . PRO A 1 234 ? -25.724 -0.347 19.641 1.00 68.56 234 PRO A CA 1
ATOM 1833 C C . PRO A 1 234 ? -25.741 -1.350 20.806 1.00 68.56 234 PRO A C 1
ATOM 1835 O O . PRO A 1 234 ? -25.503 -0.954 21.945 1.00 68.56 234 PRO A O 1
ATOM 1838 N N . THR A 1 235 ? -26.012 -2.637 20.544 1.00 83.56 235 THR A N 1
ATOM 1839 C CA . THR A 1 235 ? -26.092 -3.700 21.559 1.00 83.56 235 THR A CA 1
ATOM 1840 C C . THR A 1 235 ? -25.190 -4.890 21.202 1.00 83.56 235 THR A C 1
ATOM 1842 O O . THR A 1 235 ? -25.677 -5.958 20.824 1.00 83.56 235 THR A O 1
ATOM 1845 N N . PRO A 1 236 ? -23.858 -4.771 21.393 1.00 84.00 236 PRO A N 1
ATOM 1846 C CA . PRO A 1 236 ? -22.902 -5.806 20.998 1.00 84.00 236 PRO A CA 1
ATOM 1847 C C . PRO A 1 236 ? -23.158 -7.209 21.573 1.00 84.00 236 PRO A C 1
ATOM 1849 O O . PRO A 1 236 ? -22.741 -8.204 20.980 1.00 84.00 236 PRO A O 1
ATOM 1852 N N . SER A 1 237 ? -23.831 -7.311 22.721 1.00 84.88 237 SER A N 1
ATOM 1853 C CA . SER A 1 237 ? -24.199 -8.584 23.355 1.00 84.88 237 SER A CA 1
ATOM 1854 C C . SER A 1 237 ? -25.325 -9.338 22.634 1.00 84.88 237 SER A C 1
ATOM 1856 O O . SER A 1 237 ? -25.455 -10.551 22.804 1.00 84.88 237 SER A O 1
ATOM 1858 N N . GLU A 1 238 ? -26.129 -8.649 21.820 1.00 90.31 238 GLU A N 1
ATOM 1859 C CA . GLU A 1 238 ? -27.287 -9.209 21.109 1.00 90.31 238 GLU A CA 1
ATOM 1860 C C . GLU A 1 238 ? -26.992 -9.571 19.645 1.00 90.31 238 GLU A C 1
ATOM 1862 O O . GLU A 1 238 ? -27.855 -10.134 18.961 1.00 90.31 238 GLU A O 1
ATOM 1867 N N . THR A 1 239 ? -25.790 -9.241 19.167 1.00 94.06 239 THR A N 1
ATOM 1868 C CA . THR A 1 239 ? -25.364 -9.414 17.777 1.00 94.06 239 THR A CA 1
ATOM 1869 C C . THR A 1 239 ? -24.294 -10.498 17.675 1.00 94.06 239 THR A C 1
ATOM 1871 O O . THR A 1 239 ? -23.213 -10.364 18.251 1.00 94.06 239 THR A O 1
ATOM 1874 N N . GLN A 1 240 ? -24.568 -11.556 16.906 1.00 95.88 240 GLN A N 1
ATOM 1875 C CA . GLN A 1 240 ? -23.566 -12.554 16.520 1.00 95.88 240 GLN A CA 1
ATOM 1876 C C . GLN A 1 240 ? -22.977 -12.196 15.152 1.00 95.88 240 GLN A C 1
ATOM 1878 O O . GLN A 1 240 ? -23.707 -11.882 14.207 1.00 95.88 240 GLN A O 1
ATOM 1883 N N . ILE A 1 241 ? -21.650 -12.258 15.042 1.00 97.31 241 ILE A N 1
ATOM 1884 C CA . ILE A 1 241 ? -20.927 -11.983 13.800 1.00 97.31 241 ILE A CA 1
ATOM 1885 C C . ILE A 1 241 ? -20.504 -13.311 13.184 1.00 97.31 241 ILE A C 1
ATOM 1887 O O . ILE A 1 241 ? -19.707 -14.060 13.750 1.00 97.31 241 ILE A O 1
ATOM 1891 N N . LEU A 1 242 ? -21.051 -13.592 12.010 1.00 98.12 242 LEU A N 1
ATOM 1892 C CA . LEU A 1 242 ? -20.770 -14.788 11.232 1.00 98.12 242 LEU A CA 1
ATOM 1893 C C . LEU A 1 242 ? -20.018 -14.383 9.970 1.00 98.12 242 LEU A C 1
ATOM 1895 O O . LEU A 1 242 ? -20.283 -13.326 9.403 1.00 98.12 242 LEU A O 1
ATOM 1899 N N . TYR A 1 243 ? -19.121 -15.225 9.481 1.00 98.25 243 TYR A N 1
ATOM 1900 C CA . TYR A 1 243 ? -18.500 -15.030 8.176 1.00 98.25 243 TYR A CA 1
ATOM 1901 C C . TYR A 1 243 ? -18.359 -16.352 7.440 1.00 98.25 243 TYR A C 1
ATOM 1903 O O . TYR A 1 243 ? -18.335 -17.421 8.046 1.00 98.25 243 TYR A O 1
ATOM 1911 N N . HIS A 1 244 ? -18.286 -16.285 6.114 1.00 97.12 244 HIS A N 1
ATOM 1912 C CA . HIS A 1 244 ? -18.075 -17.462 5.281 1.00 97.12 244 HIS A CA 1
ATOM 1913 C C . HIS A 1 244 ? -16.960 -17.199 4.268 1.00 97.12 244 HIS A C 1
ATOM 1915 O O . HIS A 1 244 ? -17.152 -16.511 3.263 1.00 97.12 244 HIS A O 1
ATOM 1921 N N . ALA A 1 245 ? -15.794 -17.790 4.525 1.00 92.88 245 ALA A N 1
ATOM 1922 C CA . ALA A 1 245 ? -14.582 -17.604 3.736 1.00 92.88 245 ALA A CA 1
ATOM 1923 C C . ALA A 1 245 ? -13.895 -18.955 3.471 1.00 92.88 245 ALA A C 1
ATOM 1925 O O . ALA A 1 245 ? -12.929 -19.317 4.136 1.00 92.88 245 ALA A O 1
ATOM 1926 N N . THR A 1 246 ? -14.401 -19.714 2.494 1.00 87.62 246 THR A N 1
ATOM 1927 C CA . THR A 1 246 ? -13.842 -21.032 2.128 1.00 87.62 246 THR A CA 1
ATOM 1928 C C . THR A 1 246 ? -12.447 -20.932 1.517 1.00 87.62 246 THR A C 1
ATOM 1930 O O . THR A 1 246 ? -11.564 -21.708 1.863 1.00 87.62 246 THR A O 1
ATOM 1933 N N . ILE A 1 247 ? -12.245 -19.972 0.613 1.00 87.94 247 ILE A N 1
ATOM 1934 C CA . ILE A 1 247 ? -10.990 -19.787 -0.140 1.00 87.94 247 ILE A CA 1
ATOM 1935 C C . ILE A 1 247 ? -10.362 -18.398 0.060 1.00 87.94 247 ILE A C 1
ATOM 1937 O O . ILE A 1 247 ? -9.208 -18.169 -0.287 1.00 87.94 247 ILE A O 1
ATOM 1941 N N . SER A 1 248 ? -11.096 -17.460 0.661 1.00 93.56 248 SER A N 1
ATOM 1942 C CA . SER A 1 248 ? -10.677 -16.066 0.836 1.00 93.56 248 SER A CA 1
ATOM 1943 C C . SER A 1 248 ? -10.021 -15.849 2.201 1.00 93.56 248 SER A C 1
ATOM 1945 O O . SER A 1 248 ? -10.607 -15.210 3.072 1.00 93.56 248 SER A O 1
ATOM 1947 N N . ARG A 1 249 ? -8.800 -16.374 2.393 1.00 93.50 249 ARG A N 1
ATOM 1948 C CA . ARG A 1 249 ? -8.056 -16.241 3.667 1.00 93.50 249 ARG A CA 1
ATOM 1949 C C . ARG A 1 249 ? -7.944 -14.793 4.148 1.00 93.50 249 ARG A C 1
ATOM 1951 O O . ARG A 1 249 ? -8.064 -14.547 5.339 1.00 93.50 249 ARG A O 1
ATOM 1958 N N . TRP A 1 250 ? -7.807 -13.853 3.216 1.00 95.00 250 TRP A N 1
ATOM 1959 C CA . TRP A 1 250 ? -7.740 -12.424 3.514 1.00 95.00 250 TRP A CA 1
ATOM 1960 C C . TRP A 1 250 ? -8.973 -11.897 4.265 1.00 95.00 250 TRP A C 1
ATOM 1962 O O . TRP A 1 250 ? -8.845 -11.035 5.131 1.00 95.00 250 TRP A O 1
ATOM 1972 N N . LEU A 1 251 ? -10.168 -12.440 3.995 1.00 97.19 251 LEU A N 1
ATOM 1973 C CA . LEU A 1 251 ? -11.370 -12.071 4.740 1.00 97.19 251 LEU A CA 1
ATOM 1974 C C . LEU A 1 251 ? -11.344 -12.671 6.146 1.00 97.19 251 LEU A C 1
ATOM 1976 O O . LEU A 1 251 ? -11.633 -11.959 7.104 1.00 97.19 251 LEU A O 1
ATOM 1980 N N . SER A 1 252 ? -10.996 -13.957 6.271 1.00 96.94 252 SER A N 1
ATOM 1981 C CA . SER A 1 252 ? -10.886 -14.624 7.575 1.00 96.94 252 SER A CA 1
ATOM 1982 C C . SER A 1 252 ? -9.915 -13.880 8.487 1.00 96.94 252 SER A C 1
ATOM 1984 O O . SER A 1 252 ? -10.296 -13.492 9.587 1.00 96.94 252 SER A O 1
ATOM 1986 N N . ASN A 1 253 ? -8.712 -13.580 7.984 1.00 96.75 253 ASN A N 1
ATOM 1987 C CA . ASN A 1 253 ? -7.680 -12.833 8.701 1.00 96.75 253 ASN A CA 1
ATOM 1988 C C . ASN A 1 253 ? -8.212 -11.485 9.210 1.00 96.75 253 ASN A C 1
ATOM 1990 O O . ASN A 1 253 ? -8.042 -11.151 10.382 1.00 96.75 253 ASN A O 1
ATOM 1994 N N . ALA A 1 254 ? -8.889 -10.721 8.347 1.00 97.31 254 ALA A N 1
ATOM 1995 C CA . ALA A 1 254 ? -9.420 -9.412 8.709 1.00 97.31 254 ALA A CA 1
ATOM 1996 C C . ALA A 1 254 ? -10.561 -9.498 9.740 1.00 97.31 254 ALA A C 1
ATOM 1998 O O . ALA A 1 254 ? -10.567 -8.746 10.715 1.00 97.31 254 ALA A O 1
ATOM 1999 N N . VAL A 1 255 ? -11.516 -10.419 9.570 1.00 97.88 255 VAL A N 1
ATOM 2000 C CA . VAL A 1 255 ? -12.644 -10.583 10.506 1.00 97.88 255 VAL A CA 1
ATOM 2001 C C . VAL A 1 255 ? -12.162 -11.080 11.873 1.00 97.88 255 VAL A C 1
ATOM 2003 O O . VAL A 1 255 ? -12.617 -10.580 12.902 1.00 97.88 255 VAL A O 1
ATOM 2006 N N . GLU A 1 256 ? -11.204 -12.005 11.907 1.00 97.19 256 GLU A N 1
ATOM 2007 C CA . GLU A 1 256 ? -10.596 -12.511 13.144 1.00 97.19 256 GLU A CA 1
ATOM 2008 C C . GLU A 1 256 ? -9.759 -11.439 13.853 1.00 97.19 256 GLU A C 1
ATOM 2010 O O . GLU A 1 256 ? -9.876 -11.263 15.069 1.00 97.19 256 GLU A O 1
ATOM 2015 N N . ALA A 1 257 ? -8.961 -10.667 13.108 1.00 94.75 257 ALA A N 1
ATOM 2016 C CA . ALA A 1 257 ? -8.203 -9.545 13.658 1.00 94.75 257 ALA A CA 1
ATOM 2017 C C . ALA A 1 257 ? -9.128 -8.464 14.240 1.00 94.75 257 ALA A C 1
ATOM 2019 O O . ALA A 1 257 ? -8.869 -7.961 15.337 1.00 94.75 257 ALA A O 1
ATOM 2020 N N . PHE A 1 258 ? -10.232 -8.154 13.553 1.00 95.69 258 PHE A N 1
ATOM 2021 C CA . PHE A 1 258 ? -11.297 -7.292 14.066 1.00 95.69 258 PHE A CA 1
ATOM 2022 C C . PHE A 1 258 ? -11.915 -7.861 15.356 1.00 95.69 258 PHE A C 1
ATOM 2024 O O . PHE A 1 258 ? -11.993 -7.154 16.364 1.00 95.69 258 PHE A O 1
ATOM 2031 N N . GLY A 1 259 ? -12.283 -9.148 15.365 1.00 95.12 259 GLY A N 1
ATOM 2032 C CA . GLY A 1 259 ? -12.832 -9.831 16.539 1.00 95.12 259 GLY A CA 1
ATOM 2033 C C . GLY A 1 259 ? -11.895 -9.737 17.743 1.00 95.12 259 GLY A C 1
ATOM 2034 O O . GLY A 1 259 ? -12.301 -9.298 18.819 1.00 95.12 259 GLY A O 1
ATOM 2035 N N . LYS A 1 260 ? -10.600 -10.017 17.549 1.00 93.69 260 LYS A N 1
ATOM 2036 C CA . LYS A 1 260 ? -9.567 -9.872 18.586 1.00 93.69 260 LYS A CA 1
ATOM 2037 C C . LYS A 1 260 ? -9.450 -8.430 19.085 1.00 93.69 260 LYS A C 1
ATOM 2039 O O . LYS A 1 260 ? -9.439 -8.209 20.296 1.00 93.69 260 LYS A O 1
ATOM 2044 N N . ARG A 1 261 ? -9.391 -7.449 18.175 1.00 87.62 261 ARG A N 1
ATOM 2045 C CA . ARG A 1 261 ? -9.271 -6.016 18.502 1.00 87.62 261 ARG A CA 1
ATOM 2046 C C . ARG A 1 261 ? -10.452 -5.522 19.341 1.00 87.62 261 ARG A C 1
ATOM 2048 O O . ARG A 1 261 ? -10.252 -4.772 20.292 1.00 87.62 261 ARG A O 1
ATOM 2055 N N . ARG A 1 262 ? -11.669 -5.975 19.029 1.00 88.88 262 ARG A N 1
ATOM 2056 C CA . ARG A 1 262 ? -12.904 -5.605 19.740 1.00 88.88 262 ARG A CA 1
ATOM 2057 C C . ARG A 1 262 ? -13.277 -6.544 20.887 1.00 88.88 262 ARG A C 1
ATOM 2059 O O . ARG A 1 262 ? -14.291 -6.303 21.536 1.00 88.88 262 ARG A O 1
ATOM 2066 N N . LYS A 1 263 ? -12.483 -7.590 21.147 1.00 92.75 263 LYS A N 1
ATOM 2067 C CA . LYS A 1 263 ? -12.806 -8.677 22.090 1.00 92.75 263 LYS A CA 1
ATOM 2068 C C . LYS A 1 263 ? -14.195 -9.279 21.821 1.00 92.75 263 LYS A C 1
ATOM 2070 O O . LYS A 1 263 ? -14.974 -9.502 22.745 1.00 92.75 263 LYS A O 1
ATOM 2075 N N . ARG A 1 264 ? -14.518 -9.503 20.545 1.00 92.44 264 ARG A N 1
ATOM 2076 C CA . ARG A 1 264 ? -15.782 -10.090 20.089 1.00 92.44 264 ARG A CA 1
ATOM 2077 C C . ARG A 1 264 ? -15.556 -11.458 19.477 1.00 92.44 264 ARG A C 1
ATOM 2079 O O . ARG A 1 264 ? -14.576 -11.680 18.770 1.00 92.44 264 ARG A O 1
ATOM 2086 N N . GLU A 1 265 ? -16.503 -12.349 19.732 1.00 94.06 265 GLU A N 1
ATOM 2087 C CA . GLU A 1 265 ? -16.556 -13.647 19.076 1.00 94.06 265 GLU A CA 1
ATOM 2088 C C . GLU A 1 265 ? -17.014 -13.478 17.622 1.00 94.06 265 GLU A C 1
ATOM 2090 O O . GLU A 1 265 ? -17.997 -12.788 17.338 1.00 94.06 265 GLU A O 1
ATOM 2095 N N . VAL A 1 266 ? -16.284 -14.111 16.707 1.00 96.75 266 VAL A N 1
ATOM 2096 C CA . VAL A 1 266 ? -16.608 -14.200 15.281 1.00 96.75 266 VAL A CA 1
ATOM 2097 C C . VAL A 1 266 ? -16.581 -15.672 14.876 1.00 96.75 266 VAL A C 1
ATOM 2099 O O . VAL A 1 266 ? -15.703 -16.414 15.315 1.00 96.75 266 VAL A O 1
ATOM 2102 N N . THR A 1 267 ? -17.536 -16.120 14.060 1.00 97.31 267 THR A N 1
ATOM 2103 C CA . THR A 1 267 ? -17.679 -17.546 13.709 1.00 97.31 267 THR A CA 1
ATOM 2104 C C . THR A 1 267 ? -17.531 -17.779 12.206 1.00 97.31 267 THR A C 1
ATOM 2106 O O . THR A 1 267 ? -18.282 -17.205 11.414 1.00 97.31 267 THR A O 1
ATOM 2109 N N . ASN A 1 268 ? -16.610 -18.667 11.813 1.00 97.12 268 ASN A N 1
ATOM 2110 C CA . ASN A 1 268 ? -16.448 -19.096 10.423 1.00 97.12 268 ASN A CA 1
ATOM 2111 C C . ASN A 1 268 ? -17.412 -20.236 10.072 1.00 97.12 268 ASN A C 1
ATOM 2113 O O . ASN A 1 268 ? -17.152 -21.399 10.384 1.00 97.12 268 ASN A O 1
ATOM 2117 N N . LEU A 1 269 ? -18.476 -19.920 9.339 1.00 96.62 269 LEU A N 1
ATOM 2118 C CA . LEU A 1 269 ? -19.488 -20.890 8.919 1.00 96.62 269 LEU A CA 1
ATOM 2119 C C . LEU A 1 269 ? -18.958 -21.960 7.955 1.00 96.62 269 LEU A C 1
ATOM 2121 O O . LEU A 1 269 ? -19.595 -22.999 7.810 1.00 96.62 269 LEU A O 1
ATOM 2125 N N . ALA A 1 270 ? -17.821 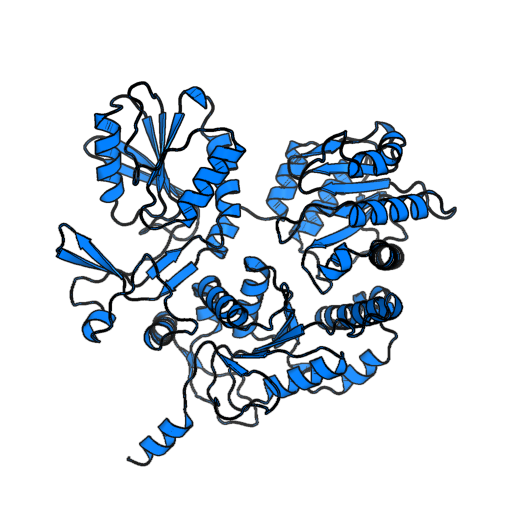-21.725 7.292 1.00 92.38 270 ALA A N 1
ATOM 2126 C CA . ALA A 1 270 ? -17.206 -22.719 6.413 1.00 92.38 270 ALA A CA 1
ATOM 2127 C C . ALA A 1 270 ? -16.486 -23.838 7.187 1.00 92.38 270 ALA A C 1
ATOM 2129 O O . ALA A 1 270 ? -16.291 -24.922 6.641 1.00 92.38 270 ALA A O 1
ATOM 2130 N N . LEU A 1 271 ? -16.073 -23.570 8.430 1.00 91.62 271 LEU A N 1
ATOM 2131 C CA . LEU A 1 271 ? -15.373 -24.532 9.286 1.00 91.62 271 LEU A CA 1
ATOM 2132 C C . LEU A 1 271 ? -16.311 -25.160 10.311 1.00 91.62 271 LEU A C 1
ATOM 2134 O O . LEU A 1 271 ? -16.230 -26.358 10.565 1.00 91.62 271 LEU A O 1
ATOM 2138 N N . ASP A 1 272 ? -17.188 -24.348 10.900 1.00 91.50 272 ASP A N 1
ATOM 2139 C CA . ASP A 1 272 ? -18.102 -24.795 11.938 1.00 91.50 272 ASP A CA 1
ATOM 2140 C C . ASP A 1 272 ? -19.405 -23.996 11.887 1.00 91.50 272 ASP A C 1
ATOM 2142 O O . ASP A 1 272 ? -19.443 -22.783 12.122 1.00 91.50 272 ASP A O 1
ATOM 2146 N N . PHE A 1 273 ? -20.500 -24.682 11.565 1.00 92.75 273 PHE A N 1
ATOM 2147 C CA . PHE A 1 273 ? -21.809 -24.055 11.472 1.00 92.75 273 PHE A CA 1
ATOM 2148 C C . PHE A 1 273 ? -22.426 -23.881 12.872 1.00 92.75 273 PHE A C 1
ATOM 2150 O O . PHE A 1 273 ? -23.283 -24.661 13.293 1.00 92.75 273 PHE A O 1
ATOM 2157 N N . ARG A 1 274 ? -21.995 -22.838 13.599 1.00 93.19 274 ARG A N 1
ATOM 2158 C CA . ARG A 1 274 ? -22.529 -22.466 14.924 1.00 93.19 274 ARG A CA 1
ATOM 2159 C C . ARG A 1 274 ? -23.308 -21.158 14.884 1.00 93.19 274 ARG A C 1
ATOM 2161 O O . ARG A 1 274 ? -22.739 -20.070 14.947 1.00 93.19 274 ARG A O 1
ATOM 2168 N N . VAL A 1 275 ? -24.630 -21.273 14.853 1.00 95.19 275 VAL A N 1
ATOM 2169 C CA . VAL A 1 275 ? -25.556 -20.144 15.005 1.00 95.19 275 VAL A CA 1
ATOM 2170 C C . VAL A 1 275 ? -26.286 -20.300 16.332 1.00 95.19 275 VAL A C 1
ATOM 2172 O O . VAL A 1 275 ? -26.862 -21.354 16.597 1.00 95.19 275 VAL A O 1
ATOM 2175 N N . ARG A 1 276 ? -26.243 -19.263 17.169 1.00 93.94 276 ARG A N 1
ATOM 2176 C CA . ARG A 1 276 ? -26.951 -19.226 18.450 1.00 93.94 276 ARG A CA 1
ATOM 2177 C C . ARG A 1 276 ? -28.458 -19.094 18.231 1.00 93.94 276 ARG A C 1
ATOM 2179 O O . ARG A 1 276 ? -28.889 -18.203 17.510 1.00 93.94 276 ARG A O 1
ATOM 2186 N N . GLU A 1 277 ? -29.264 -19.929 18.882 1.00 94.38 277 GLU A N 1
ATOM 2187 C CA . GLU A 1 277 ? -30.732 -19.890 18.735 1.00 94.38 277 GLU A CA 1
ATOM 2188 C C . GLU A 1 277 ? -31.366 -18.650 19.393 1.00 94.38 277 GLU A C 1
ATOM 2190 O O . GLU A 1 277 ? -32.413 -18.170 18.961 1.00 94.38 277 GLU A O 1
ATOM 2195 N N . ASP A 1 278 ? -30.717 -18.111 20.430 1.00 93.31 278 ASP A N 1
ATOM 2196 C CA . ASP A 1 278 ? -31.186 -16.982 21.240 1.00 93.31 278 ASP A CA 1
ATOM 2197 C C . ASP A 1 278 ? -30.794 -15.604 20.673 1.00 93.31 278 ASP A C 1
ATOM 2199 O O . ASP A 1 278 ? -31.171 -14.569 21.229 1.00 93.31 278 ASP A O 1
ATOM 2203 N N . VAL A 1 279 ? -30.022 -15.566 19.583 1.00 94.62 279 VAL A N 1
ATOM 2204 C CA . VAL A 1 279 ? -29.490 -14.316 19.037 1.00 94.62 279 VAL A CA 1
ATOM 2205 C C . VAL A 1 279 ? -30.592 -13.463 18.397 1.00 94.62 279 VAL A C 1
ATOM 2207 O O . VAL A 1 279 ? -31.427 -13.949 17.633 1.00 94.62 279 VAL A O 1
ATOM 2210 N N . ARG A 1 280 ? -30.587 -12.154 18.679 1.00 94.38 280 ARG A N 1
ATOM 2211 C CA . ARG A 1 280 ? -31.541 -11.203 18.080 1.00 94.38 280 ARG A CA 1
ATOM 2212 C C . ARG A 1 280 ? -31.070 -10.673 16.736 1.00 94.38 280 ARG A C 1
ATOM 2214 O O . ARG A 1 280 ? -31.897 -10.457 15.855 1.00 94.38 280 ARG A O 1
ATOM 2221 N N . ASN A 1 281 ? -29.768 -10.458 16.573 1.00 95.50 281 ASN A N 1
ATOM 2222 C CA . ASN A 1 281 ? -29.187 -9.919 15.350 1.00 95.50 281 ASN A CA 1
ATOM 2223 C C . ASN A 1 281 ? -28.049 -10.812 14.855 1.00 95.50 281 ASN A C 1
ATOM 2225 O O . ASN A 1 281 ? -27.185 -11.227 15.623 1.00 95.50 281 ASN A O 1
ATOM 2229 N N . VAL A 1 282 ? -28.019 -11.062 13.551 1.00 96.38 282 VAL A N 1
ATOM 2230 C CA . VAL A 1 282 ? -26.914 -11.752 12.886 1.00 96.38 282 VAL A CA 1
ATOM 2231 C C . VAL A 1 282 ? -26.360 -10.832 11.816 1.00 96.38 282 VAL A C 1
ATOM 2233 O O . VAL A 1 282 ? -27.100 -10.405 10.930 1.00 96.38 282 VAL A O 1
ATOM 2236 N N . THR A 1 283 ? -25.057 -10.569 11.865 1.00 97.31 283 THR A N 1
ATOM 2237 C CA . THR A 1 283 ? -24.346 -9.936 10.752 1.00 97.31 283 THR A CA 1
ATOM 2238 C C . THR A 1 283 ? -23.498 -10.987 10.056 1.00 97.31 283 THR A C 1
ATOM 2240 O O . THR A 1 283 ? -22.558 -11.516 10.647 1.00 97.31 283 THR A O 1
ATOM 2243 N N . LEU A 1 284 ? -23.841 -11.291 8.805 1.00 98.06 284 LEU A N 1
ATOM 2244 C CA . LEU A 1 284 ? -23.111 -12.213 7.943 1.00 98.06 284 LEU A CA 1
ATOM 2245 C C . LEU A 1 284 ? -22.121 -11.440 7.065 1.00 98.06 284 LEU A C 1
ATOM 2247 O O . LEU A 1 284 ? -22.527 -10.600 6.265 1.00 98.06 284 LEU A O 1
ATOM 2251 N N . VAL A 1 285 ? -20.832 -11.749 7.184 1.00 98.31 285 VAL A N 1
ATOM 2252 C CA . VAL A 1 285 ? -19.757 -11.128 6.405 1.00 98.31 285 VAL A CA 1
ATOM 2253 C C . VAL A 1 285 ? -19.300 -12.062 5.278 1.00 98.31 285 VAL A C 1
ATOM 2255 O O . VAL A 1 285 ? -18.917 -13.208 5.524 1.00 98.31 285 VAL A O 1
ATOM 2258 N N . LEU A 1 286 ? -19.328 -11.579 4.032 1.00 97.88 286 LEU A N 1
ATOM 2259 C CA . LEU A 1 286 ? -18.997 -12.353 2.827 1.00 97.88 286 LEU A CA 1
ATOM 2260 C C . LEU A 1 286 ? -17.923 -11.668 1.968 1.00 97.88 286 LEU A C 1
ATOM 2262 O O . LEU A 1 286 ? -17.935 -10.443 1.834 1.00 97.88 286 LEU A O 1
ATOM 2266 N N . PRO A 1 287 ? -17.034 -12.419 1.293 1.00 96.75 287 PRO A N 1
ATOM 2267 C CA . PRO A 1 287 ? -15.998 -11.807 0.463 1.00 96.75 287 PRO A CA 1
ATOM 2268 C C . PRO A 1 287 ? -16.587 -11.209 -0.818 1.00 96.75 287 PRO A C 1
ATOM 2270 O O . PRO A 1 287 ? -16.192 -10.124 -1.230 1.00 96.75 287 PRO A O 1
ATOM 2273 N N . LEU A 1 288 ? -17.552 -11.899 -1.429 1.00 95.44 288 LEU A N 1
ATOM 2274 C CA . LEU A 1 288 ? -18.178 -11.508 -2.687 1.00 95.44 288 LEU A CA 1
ATOM 2275 C C . LEU A 1 288 ? -19.623 -12.011 -2.743 1.00 95.44 288 LEU A C 1
ATOM 2277 O O . LEU A 1 288 ? -19.876 -13.190 -2.488 1.00 95.44 288 LEU A O 1
ATOM 2281 N N . VAL A 1 289 ? -20.547 -11.150 -3.168 1.00 94.62 289 VAL A N 1
ATOM 2282 C CA . VAL A 1 289 ? -21.889 -11.542 -3.619 1.00 94.62 289 VAL A CA 1
ATOM 2283 C C . VAL A 1 289 ? -21.966 -11.412 -5.143 1.00 94.62 289 VAL A C 1
ATOM 2285 O O . VAL A 1 289 ? -21.942 -10.312 -5.700 1.00 94.62 289 VAL A O 1
ATOM 2288 N N . ASP A 1 290 ? -22.034 -12.568 -5.813 1.00 90.88 290 ASP A N 1
ATOM 2289 C CA . ASP A 1 290 ? -22.057 -12.686 -7.277 1.00 90.88 290 ASP A CA 1
ATOM 2290 C C . ASP A 1 290 ? -23.469 -12.989 -7.815 1.00 90.88 290 ASP A C 1
ATOM 2292 O O . ASP A 1 290 ? -24.165 -12.090 -8.277 1.00 90.88 290 ASP A O 1
ATOM 2296 N N . THR A 1 291 ? -23.924 -14.245 -7.737 1.00 87.56 291 THR A N 1
ATOM 2297 C CA . THR A 1 291 ? -25.302 -14.647 -8.101 1.00 87.56 291 THR A CA 1
ATOM 2298 C C . THR A 1 291 ? -26.273 -14.633 -6.924 1.00 87.56 291 THR A C 1
ATOM 2300 O O . THR A 1 291 ? -27.479 -14.636 -7.130 1.00 87.56 291 THR A O 1
ATOM 2303 N N . GLY A 1 292 ? -25.757 -14.655 -5.692 1.00 90.50 292 GLY A N 1
ATOM 2304 C CA . GLY A 1 292 ? -26.560 -14.754 -4.472 1.00 90.50 292 GLY A CA 1
ATOM 2305 C C . GLY A 1 292 ? -26.880 -16.180 -4.009 1.00 90.50 292 GLY A C 1
ATOM 2306 O O . GLY A 1 292 ? -27.320 -16.332 -2.880 1.00 90.50 292 GLY A O 1
ATOM 2307 N N . ASN A 1 293 ? -26.584 -17.233 -4.782 1.00 90.12 293 ASN A N 1
ATOM 2308 C CA . ASN A 1 293 ? -26.926 -18.619 -4.397 1.00 90.12 293 ASN A CA 1
ATOM 2309 C C . ASN A 1 293 ? -26.318 -19.044 -3.047 1.00 90.12 293 ASN A C 1
ATOM 2311 O O . ASN A 1 293 ? -26.983 -19.656 -2.213 1.00 90.12 293 ASN A O 1
ATOM 2315 N N . THR A 1 294 ? -25.047 -18.699 -2.811 1.00 91.75 294 THR A N 1
ATOM 2316 C CA . THR A 1 294 ? -24.388 -18.963 -1.524 1.00 91.75 294 THR A CA 1
ATOM 2317 C C . THR A 1 294 ? -25.027 -18.157 -0.398 1.00 91.75 294 THR A C 1
ATOM 2319 O O . THR A 1 294 ? -25.203 -18.677 0.698 1.00 91.75 294 THR A O 1
ATOM 2322 N N . LEU A 1 295 ? -25.393 -16.899 -0.666 1.00 95.06 295 LEU A N 1
ATOM 2323 C CA . LEU A 1 295 ? -26.056 -16.045 0.315 1.00 95.06 295 LEU A CA 1
ATOM 2324 C C . LEU A 1 295 ? -27.429 -16.618 0.694 1.00 95.06 295 LEU A C 1
ATOM 2326 O O . LEU A 1 295 ? -27.701 -16.771 1.878 1.00 95.06 295 LEU A O 1
ATOM 2330 N N . ASP A 1 296 ? -28.237 -17.011 -0.290 1.00 95.06 296 ASP A N 1
ATOM 2331 C CA . ASP A 1 296 ? -29.532 -17.667 -0.083 1.00 95.06 296 ASP A CA 1
ATOM 2332 C C . ASP A 1 296 ? -29.392 -18.941 0.765 1.00 95.06 296 ASP A C 1
ATOM 2334 O O . ASP A 1 296 ? -30.070 -19.107 1.778 1.00 95.06 296 ASP A O 1
ATOM 2338 N N . THR A 1 297 ? -28.422 -19.796 0.431 1.00 93.75 297 THR A N 1
ATOM 2339 C CA . THR A 1 297 ? -28.141 -21.022 1.196 1.00 93.75 297 THR A CA 1
ATOM 2340 C C . THR A 1 297 ? -27.786 -20.710 2.654 1.00 93.75 297 THR A C 1
ATOM 2342 O O . THR A 1 297 ? -28.324 -21.329 3.573 1.00 93.75 297 THR A O 1
ATOM 2345 N N . LEU A 1 298 ? -26.905 -19.736 2.894 1.00 96.00 298 LEU A N 1
ATOM 2346 C CA . LEU A 1 298 ? -26.488 -19.364 4.248 1.00 96.00 298 LEU A CA 1
ATOM 2347 C C . LEU A 1 298 ? -27.627 -18.713 5.040 1.00 96.00 298 LEU A C 1
ATOM 2349 O O . LEU A 1 298 ? -27.810 -19.048 6.208 1.00 96.00 298 LEU A O 1
ATOM 2353 N N . CYS A 1 299 ? -28.420 -17.839 4.419 1.00 96.62 299 CYS A N 1
ATOM 2354 C CA . CYS A 1 299 ? -29.607 -17.251 5.038 1.00 96.62 299 CYS A CA 1
ATOM 2355 C C . CYS A 1 299 ? -30.625 -18.327 5.439 1.00 96.62 299 CYS A C 1
ATOM 2357 O O . CYS A 1 299 ? -31.119 -18.283 6.565 1.00 96.62 299 CYS A O 1
ATOM 2359 N N . ASN A 1 300 ? -30.863 -19.333 4.588 1.00 95.25 300 ASN A N 1
ATOM 2360 C CA . ASN A 1 300 ? -31.715 -20.488 4.898 1.00 95.25 300 ASN A CA 1
ATOM 2361 C C . ASN A 1 300 ? -31.221 -21.237 6.135 1.00 95.25 300 ASN A C 1
ATOM 2363 O O . ASN A 1 300 ? -31.989 -21.469 7.070 1.00 95.25 300 ASN A O 1
ATOM 2367 N N . LEU A 1 301 ? -29.932 -21.569 6.179 1.00 95.62 301 LEU A N 1
ATOM 2368 C CA . LEU A 1 301 ? -29.353 -22.293 7.308 1.00 95.62 301 LEU A CA 1
ATOM 2369 C C . LEU A 1 301 ? -29.373 -21.464 8.605 1.00 95.62 301 LEU A C 1
ATOM 2371 O O . LEU A 1 301 ? -29.661 -22.002 9.675 1.00 95.62 301 LEU A O 1
ATOM 2375 N N . ILE A 1 302 ? -29.107 -20.154 8.530 1.00 96.56 302 ILE A N 1
ATOM 2376 C CA . ILE A 1 302 ? -29.184 -19.246 9.686 1.00 96.56 302 ILE A CA 1
ATOM 2377 C C . ILE A 1 302 ? -30.625 -19.161 10.190 1.00 96.56 302 ILE A C 1
ATOM 2379 O O . ILE A 1 302 ? -30.857 -19.309 11.387 1.00 96.56 302 ILE A O 1
ATOM 2383 N N . ARG A 1 303 ? -31.603 -18.979 9.296 1.00 95.19 303 ARG A N 1
ATOM 2384 C CA . ARG A 1 303 ? -33.027 -18.865 9.644 1.00 95.19 303 ARG A CA 1
ATOM 2385 C C . ARG A 1 303 ? -33.568 -20.143 10.286 1.00 95.19 303 ARG A C 1
ATOM 2387 O O . ARG A 1 303 ? -34.371 -20.055 11.207 1.00 95.19 303 ARG A O 1
ATOM 2394 N N . GLN A 1 304 ? -33.097 -21.317 9.860 1.00 95.38 304 GLN A N 1
ATOM 2395 C CA . GLN A 1 304 ? -33.450 -22.597 10.487 1.00 95.38 304 GLN A CA 1
ATOM 2396 C C . GLN A 1 304 ? -32.992 -22.692 11.950 1.00 95.38 304 GLN A C 1
ATOM 2398 O O . GLN A 1 304 ? -33.670 -23.326 12.753 1.00 95.38 304 GLN A O 1
ATOM 2403 N N . ARG A 1 305 ? -31.859 -22.073 12.308 1.00 96.81 305 ARG A N 1
ATOM 2404 C CA . ARG A 1 305 ? -31.305 -22.101 13.674 1.00 96.81 305 ARG A CA 1
ATOM 2405 C C . ARG A 1 305 ? -31.748 -20.929 14.540 1.00 96.81 305 ARG A C 1
ATOM 2407 O O . ARG A 1 305 ? -31.990 -21.107 15.724 1.00 96.81 305 ARG A O 1
ATOM 2414 N N . ALA A 1 306 ? -31.886 -19.745 13.956 1.00 96.44 306 ALA A N 1
ATOM 2415 C CA . ALA A 1 306 ? -32.298 -18.528 14.643 1.00 96.44 306 ALA A CA 1
ATOM 2416 C C . ALA A 1 306 ? -33.485 -17.869 13.910 1.00 96.44 306 ALA A C 1
ATOM 2418 O O . ALA A 1 306 ? -33.323 -16.823 13.273 1.00 96.44 306 ALA A O 1
ATOM 2419 N N . PRO A 1 307 ? -34.706 -18.443 13.993 1.00 95.31 307 PRO A N 1
ATOM 2420 C CA . PRO A 1 307 ? -35.851 -18.003 13.190 1.00 95.31 307 PRO A CA 1
ATOM 2421 C C . PRO A 1 307 ? -36.205 -16.526 13.373 1.00 95.31 307 PRO A C 1
ATOM 2423 O O . PRO A 1 307 ? -36.618 -15.864 12.424 1.00 95.31 307 PRO A O 1
ATOM 2426 N N . LYS A 1 308 ? -36.002 -15.994 14.583 1.00 95.00 308 LYS A N 1
ATOM 2427 C CA . LYS A 1 308 ? -36.341 -14.613 14.955 1.00 95.00 308 LYS A CA 1
ATOM 2428 C C . LYS A 1 308 ? -35.207 -13.609 14.733 1.00 95.00 308 LYS A C 1
ATOM 2430 O O . LYS A 1 308 ? -35.427 -12.417 14.936 1.00 95.00 308 LYS A O 1
ATOM 2435 N N . ALA A 1 309 ? -34.010 -14.055 14.348 1.00 95.00 309 ALA A N 1
ATOM 2436 C CA . ALA A 1 309 ? -32.866 -13.162 14.226 1.00 95.00 309 ALA A CA 1
ATOM 2437 C C . ALA A 1 309 ? -33.020 -12.207 13.035 1.00 95.00 309 ALA A C 1
ATOM 2439 O O . ALA A 1 309 ? -33.337 -12.621 11.919 1.00 95.00 309 ALA A O 1
ATOM 2440 N N . LYS A 1 310 ? -32.741 -10.920 13.218 1.00 94.88 310 LYS A N 1
ATOM 2441 C CA . LYS A 1 310 ? -32.611 -9.992 12.094 1.00 94.88 310 LYS A CA 1
ATOM 2442 C C . LYS A 1 310 ? -31.268 -10.230 11.408 1.00 94.88 310 LYS A C 1
ATOM 2444 O O . LYS A 1 310 ? -30.223 -9.969 12.000 1.00 94.88 310 LYS A O 1
ATOM 2449 N N . ILE A 1 311 ? -31.304 -10.703 10.165 1.00 95.81 311 ILE A N 1
ATOM 2450 C CA . ILE A 1 311 ? -30.101 -10.944 9.364 1.00 95.81 311 ILE A CA 1
ATOM 2451 C C . ILE A 1 311 ? -29.731 -9.655 8.626 1.00 95.81 311 ILE A C 1
ATOM 2453 O O . ILE A 1 311 ? -30.570 -9.036 7.968 1.00 95.81 311 ILE A O 1
ATOM 2457 N N . ARG A 1 312 ? -28.468 -9.252 8.732 1.00 95.69 312 ARG A N 1
ATOM 2458 C CA . ARG A 1 312 ? -27.829 -8.241 7.886 1.00 95.69 312 ARG A CA 1
ATOM 2459 C C . ARG A 1 312 ? -26.631 -8.866 7.203 1.00 95.69 312 ARG A C 1
ATOM 2461 O O . ARG A 1 312 ? -25.973 -9.728 7.782 1.00 95.69 312 ARG A O 1
ATOM 2468 N N . VAL A 1 313 ? -26.334 -8.415 5.995 1.00 97.38 313 VAL A N 1
ATOM 2469 C CA . VAL A 1 313 ? -25.186 -8.912 5.242 1.00 97.38 313 VAL A CA 1
ATOM 2470 C C . VAL A 1 313 ? -24.260 -7.750 4.955 1.00 97.38 313 VAL A C 1
ATOM 2472 O O . VAL A 1 313 ? -24.694 -6.722 4.444 1.00 97.38 313 VAL A O 1
ATOM 2475 N N . LEU A 1 314 ? -22.982 -7.943 5.248 1.00 97.62 314 LEU A N 1
ATOM 2476 C CA . LEU A 1 314 ? -21.912 -7.098 4.753 1.00 97.62 314 LEU A CA 1
ATOM 2477 C C . LEU A 1 314 ? -21.096 -7.919 3.763 1.00 97.62 314 LEU A C 1
ATOM 2479 O O . LEU A 1 314 ? -20.581 -8.980 4.108 1.00 97.62 314 LEU A O 1
ATOM 2483 N N . THR A 1 315 ? -20.940 -7.434 2.538 1.00 97.31 315 THR A N 1
ATOM 2484 C CA . THR A 1 315 ? -20.010 -8.035 1.588 1.00 97.31 315 THR A CA 1
ATOM 2485 C C . THR A 1 315 ? -18.897 -7.078 1.203 1.00 97.31 315 THR A C 1
ATOM 2487 O O . THR A 1 315 ? -19.110 -5.882 1.037 1.00 97.31 315 THR A O 1
ATOM 2490 N N . VAL A 1 316 ? -17.677 -7.588 1.057 1.00 96.88 316 VAL A N 1
ATOM 2491 C CA . VAL A 1 316 ? -16.573 -6.745 0.588 1.00 96.88 316 VAL A CA 1
ATOM 2492 C C . VAL A 1 316 ? -16.821 -6.354 -0.866 1.00 96.88 316 VAL A C 1
ATOM 2494 O O . VAL A 1 316 ? -16.710 -5.180 -1.216 1.00 96.88 316 VAL A O 1
ATOM 2497 N N . LEU A 1 317 ? -17.238 -7.314 -1.693 1.00 95.81 317 LEU A N 1
ATOM 2498 C CA . LEU A 1 317 ? -17.425 -7.125 -3.124 1.00 95.81 317 LEU A CA 1
ATOM 2499 C C . LEU A 1 317 ? -18.852 -7.474 -3.559 1.00 95.81 317 LEU A C 1
ATOM 2501 O O . LEU A 1 317 ? -19.402 -8.499 -3.166 1.00 95.81 317 LEU A O 1
ATOM 2505 N N . ALA A 1 318 ? -19.433 -6.672 -4.444 1.00 94.56 318 ALA A N 1
ATOM 2506 C CA . ALA A 1 318 ? -20.697 -6.990 -5.103 1.00 94.56 318 ALA A CA 1
ATOM 2507 C C . ALA A 1 318 ? -20.543 -6.916 -6.624 1.00 94.56 318 ALA A C 1
ATOM 2509 O O . ALA A 1 318 ? -19.959 -5.968 -7.152 1.00 94.56 318 ALA A O 1
ATOM 2510 N N . THR A 1 319 ? -21.091 -7.896 -7.340 1.00 90.50 319 THR A N 1
ATOM 2511 C CA . THR A 1 319 ? -21.202 -7.809 -8.807 1.00 90.50 319 THR A CA 1
ATOM 2512 C C . THR A 1 319 ? -22.533 -7.186 -9.223 1.00 90.50 319 THR A C 1
ATOM 2514 O O . THR A 1 319 ? -23.460 -7.100 -8.420 1.00 90.50 319 THR A O 1
ATOM 2517 N N . GLN A 1 320 ? -22.638 -6.749 -10.484 1.00 78.06 320 GLN A N 1
ATOM 2518 C CA . GLN A 1 320 ? -23.877 -6.208 -11.077 1.00 78.06 320 GLN A CA 1
ATOM 2519 C C . GLN A 1 320 ? -24.393 -4.914 -10.417 1.00 78.06 320 GLN A C 1
ATOM 2521 O O . GLN A 1 320 ? -25.587 -4.613 -10.456 1.00 78.06 320 GLN A O 1
ATOM 2526 N N . ARG A 1 321 ? -23.496 -4.126 -9.814 1.00 80.75 321 ARG A N 1
ATOM 2527 C CA . ARG A 1 321 ? -23.810 -2.825 -9.207 1.00 80.75 321 ARG A CA 1
ATOM 2528 C C . ARG A 1 321 ? -23.053 -1.691 -9.906 1.00 80.75 321 ARG A C 1
ATOM 2530 O O . ARG A 1 321 ? -21.996 -1.950 -10.485 1.00 80.75 321 ARG A O 1
ATOM 2537 N N . PRO A 1 322 ? -23.571 -0.447 -9.866 1.00 69.81 322 PRO A N 1
ATOM 2538 C CA . PRO A 1 322 ? -22.834 0.716 -10.348 1.00 69.81 322 PRO A CA 1
ATOM 2539 C C . PRO A 1 322 ? -21.472 0.801 -9.652 1.00 69.81 322 PRO A C 1
ATOM 2541 O O . PRO A 1 322 ? -21.393 0.691 -8.430 1.00 69.81 322 PRO A O 1
ATOM 2544 N N . LEU A 1 323 ? -20.401 0.998 -10.424 1.00 72.56 323 LEU A N 1
ATOM 2545 C CA . LEU A 1 323 ? -19.024 1.001 -9.910 1.00 72.56 323 LEU A CA 1
ATOM 2546 C C . LEU A 1 323 ? -18.731 2.170 -8.952 1.00 72.56 323 LEU A C 1
ATOM 2548 O O . LEU A 1 323 ? -17.719 2.152 -8.250 1.00 72.56 323 LEU A O 1
ATOM 2552 N N . SER A 1 324 ? -19.591 3.189 -8.919 1.00 59.28 324 SER A N 1
ATOM 2553 C CA . SER A 1 324 ? -19.230 4.505 -8.405 1.00 59.28 324 SER A CA 1
ATOM 2554 C C . SER A 1 324 ? -19.092 4.598 -6.885 1.00 59.28 324 SER A C 1
ATOM 2556 O O . SER A 1 324 ? -18.214 5.335 -6.461 1.00 59.28 324 SER A O 1
ATOM 2558 N N . GLU A 1 325 ? -19.832 3.857 -6.046 1.00 66.44 325 GLU A N 1
ATOM 2559 C CA . GLU A 1 325 ? -19.784 4.074 -4.579 1.00 66.44 325 GLU A CA 1
ATOM 2560 C C . GLU A 1 325 ? -20.077 2.807 -3.752 1.00 66.44 325 GLU A C 1
ATOM 2562 O O . GLU A 1 325 ? -20.645 1.851 -4.291 1.00 66.44 325 GLU A O 1
ATOM 2567 N N . PRO A 1 326 ? -19.619 2.722 -2.480 1.00 78.31 326 PRO A N 1
ATOM 2568 C CA . PRO A 1 326 ? -20.157 1.754 -1.526 1.00 78.31 326 PRO A CA 1
ATOM 2569 C C . PRO A 1 326 ? -21.665 1.964 -1.408 1.00 78.31 326 PRO A C 1
ATOM 2571 O O . PRO A 1 326 ? -22.174 3.068 -1.600 1.00 78.31 326 PRO A O 1
ATOM 2574 N N . GLY A 1 327 ? -22.401 0.906 -1.107 1.00 88.06 327 GLY A N 1
ATOM 2575 C CA . GLY A 1 327 ? -23.849 1.002 -1.147 1.00 88.06 327 GLY A CA 1
ATOM 2576 C C . GLY A 1 327 ? -24.544 -0.135 -0.442 1.00 88.06 327 GLY A C 1
ATOM 2577 O O . GLY A 1 327 ? -23.936 -0.940 0.259 1.00 88.06 327 GLY A O 1
ATOM 2578 N N . SER A 1 328 ? -25.854 -0.188 -0.641 1.00 92.31 328 SER A N 1
ATOM 2579 C CA . SER A 1 328 ? -26.678 -1.273 -0.138 1.00 92.31 328 SER A CA 1
ATOM 2580 C C . SER A 1 328 ? -27.717 -1.677 -1.170 1.00 92.31 328 SER A C 1
ATOM 2582 O O . SER A 1 328 ? -28.096 -0.880 -2.030 1.00 92.31 328 SER A O 1
ATOM 2584 N N . PHE A 1 329 ? -28.159 -2.923 -1.103 1.00 92.56 329 PHE A N 1
ATOM 2585 C CA . PHE A 1 329 ? -29.292 -3.419 -1.868 1.00 92.56 329 PHE A CA 1
ATOM 2586 C C . PHE A 1 329 ? -30.075 -4.437 -1.047 1.00 92.56 329 PHE A C 1
ATOM 2588 O O . PHE A 1 329 ? -29.531 -5.061 -0.137 1.00 92.56 329 PHE A O 1
ATOM 2595 N N . ASN A 1 330 ? -31.344 -4.634 -1.391 1.00 92.88 330 ASN A N 1
ATOM 2596 C CA . ASN A 1 330 ? -32.142 -5.709 -0.817 1.00 92.88 330 ASN A CA 1
ATOM 2597 C C . ASN A 1 330 ? -31.974 -6.970 -1.669 1.00 92.88 330 ASN A C 1
ATOM 2599 O O . ASN A 1 330 ? -32.074 -6.925 -2.898 1.00 92.88 330 ASN A O 1
ATOM 2603 N N . PHE A 1 331 ? -31.675 -8.086 -1.015 1.00 92.88 331 PHE A N 1
ATOM 2604 C CA . PHE A 1 331 ? -31.635 -9.414 -1.609 1.00 92.88 331 PHE A CA 1
ATOM 2605 C C . PHE A 1 331 ? -32.897 -10.168 -1.197 1.00 92.88 331 PHE A C 1
ATOM 2607 O O . PHE A 1 331 ? -33.158 -10.326 -0.002 1.00 92.88 331 PHE A O 1
ATOM 2614 N N . ALA A 1 332 ? -33.679 -10.606 -2.183 1.00 91.56 332 ALA A N 1
ATOM 2615 C CA . ALA A 1 332 ? -34.864 -11.414 -1.942 1.00 91.56 332 ALA A CA 1
ATOM 2616 C C . ALA A 1 332 ? -34.449 -12.837 -1.549 1.00 91.56 332 ALA A C 1
ATOM 2618 O O . ALA A 1 332 ? -33.676 -13.486 -2.252 1.00 91.56 332 ALA A O 1
ATOM 2619 N N . PHE A 1 333 ? -34.975 -13.299 -0.423 1.00 84.81 333 PHE A N 1
ATOM 2620 C CA . PHE A 1 333 ? -34.686 -14.578 0.202 1.00 84.81 333 PHE A CA 1
ATOM 2621 C C . PHE A 1 333 ? -36.021 -15.203 0.632 1.00 84.81 333 PHE A C 1
ATOM 2623 O O . PHE A 1 333 ? -36.635 -14.780 1.612 1.00 84.81 333 PHE A O 1
ATOM 2630 N N . GLY A 1 334 ? -36.523 -16.174 -0.136 1.00 83.50 334 GLY A N 1
ATOM 2631 C CA . GLY A 1 334 ? -37.884 -16.686 0.049 1.00 83.50 334 GLY A CA 1
ATOM 2632 C C . GLY A 1 334 ? -38.929 -15.564 -0.038 1.00 83.50 334 GLY A C 1
ATOM 2633 O O . GLY A 1 334 ? -39.056 -14.912 -1.072 1.00 83.50 334 GLY A O 1
ATOM 2634 N N . SER A 1 335 ? -39.674 -15.338 1.048 1.00 84.88 335 SER A N 1
ATOM 2635 C CA . SER A 1 335 ? -40.630 -14.227 1.189 1.00 84.88 335 SER A CA 1
ATOM 2636 C C . SER A 1 335 ? -40.070 -13.009 1.937 1.00 84.88 335 SER A C 1
ATOM 2638 O O . SER A 1 335 ? -40.814 -12.068 2.205 1.00 84.88 335 SER A O 1
ATOM 2640 N N . GLU A 1 336 ? -38.801 -13.037 2.341 1.00 90.69 336 GLU A N 1
ATOM 2641 C CA . GLU A 1 336 ? -38.141 -11.967 3.091 1.00 90.69 336 GLU A CA 1
ATOM 2642 C C . GLU A 1 336 ? -37.165 -11.184 2.203 1.00 90.69 336 GLU A C 1
ATOM 2644 O O . GLU A 1 336 ? -36.658 -11.680 1.197 1.00 90.69 336 GLU A O 1
ATOM 2649 N N . GLU A 1 337 ? -36.851 -9.958 2.618 1.00 93.88 337 GLU A N 1
ATOM 2650 C CA . GLU A 1 337 ? -35.753 -9.181 2.051 1.00 93.88 337 GLU A CA 1
ATOM 2651 C C . GLU A 1 337 ? -34.654 -8.988 3.091 1.00 93.88 337 GLU A C 1
ATOM 2653 O O . GLU A 1 337 ? -34.897 -8.542 4.217 1.00 93.88 337 GLU A O 1
ATOM 2658 N N . VAL A 1 338 ? -33.420 -9.292 2.696 1.00 94.19 338 VAL A N 1
ATOM 2659 C CA . VAL A 1 338 ? -32.230 -9.071 3.514 1.00 94.19 338 VAL A CA 1
ATOM 2660 C C . VAL A 1 338 ? -31.443 -7.906 2.934 1.00 94.19 338 VAL A C 1
ATOM 2662 O O . VAL A 1 338 ? -31.107 -7.890 1.751 1.00 94.19 338 VAL A O 1
ATOM 2665 N N . ARG A 1 339 ? -31.113 -6.927 3.779 1.00 94.38 339 ARG A N 1
ATOM 2666 C CA . ARG A 1 339 ? -30.235 -5.822 3.390 1.00 94.38 339 ARG A CA 1
ATOM 2667 C C . ARG A 1 339 ? -28.792 -6.317 3.274 1.00 94.38 339 ARG A C 1
ATOM 2669 O O . ARG A 1 339 ? -28.240 -6.848 4.241 1.00 94.38 339 ARG A O 1
ATOM 2676 N N . VAL A 1 340 ? -28.197 -6.082 2.109 1.00 96.00 340 VAL A N 1
ATOM 2677 C CA . VAL A 1 340 ? -26.795 -6.353 1.789 1.00 96.00 340 VAL A CA 1
ATOM 2678 C C . VAL A 1 340 ? -26.071 -5.028 1.604 1.00 96.00 340 VAL A C 1
ATOM 2680 O O . VAL A 1 340 ? -26.282 -4.340 0.608 1.00 96.00 340 VAL A O 1
ATOM 2683 N N . ASP A 1 341 ? -25.219 -4.672 2.558 1.00 96.25 341 ASP A N 1
ATOM 2684 C CA . ASP A 1 341 ? -24.267 -3.574 2.417 1.00 96.25 341 ASP A CA 1
ATOM 2685 C C . ASP A 1 341 ? -23.009 -4.084 1.692 1.00 96.25 341 ASP A C 1
ATOM 2687 O O . ASP A 1 341 ? -22.588 -5.226 1.902 1.00 96.25 341 ASP A O 1
ATOM 2691 N N . PHE A 1 342 ? -22.401 -3.262 0.833 1.00 95.75 342 PHE A N 1
ATOM 2692 C CA . PHE A 1 342 ? -21.175 -3.616 0.118 1.00 95.75 342 PHE A CA 1
ATOM 2693 C C . PHE A 1 342 ? -20.131 -2.494 0.092 1.00 95.75 342 PHE A C 1
ATOM 2695 O O . PHE A 1 342 ? -20.474 -1.315 -0.016 1.00 95.75 342 PHE A O 1
ATOM 2702 N N . ILE A 1 343 ? -18.847 -2.871 0.137 1.00 95.00 343 ILE A N 1
ATOM 2703 C CA . ILE A 1 343 ? -17.715 -1.923 0.137 1.00 95.00 343 ILE A CA 1
ATOM 2704 C C . ILE A 1 343 ? -17.368 -1.482 -1.293 1.00 95.00 343 ILE A C 1
ATOM 2706 O O . ILE A 1 343 ? -17.264 -0.288 -1.599 1.00 95.00 343 ILE A O 1
ATOM 2710 N N . ALA A 1 344 ? -17.198 -2.447 -2.199 1.00 93.12 344 ALA A N 1
ATOM 2711 C CA . ALA A 1 344 ? -16.821 -2.189 -3.582 1.00 93.12 344 ALA A CA 1
ATOM 2712 C C . ALA A 1 344 ? -17.694 -2.961 -4.574 1.00 93.12 344 ALA A C 1
ATOM 2714 O O . ALA A 1 344 ? -17.951 -4.153 -4.421 1.00 93.12 344 ALA A O 1
ATOM 2715 N N . ALA A 1 345 ? -18.130 -2.271 -5.624 1.00 92.50 345 ALA A N 1
ATOM 2716 C CA . ALA A 1 345 ? -18.721 -2.914 -6.785 1.00 92.50 345 ALA A CA 1
ATOM 2717 C C . ALA A 1 345 ? -17.606 -3.329 -7.753 1.00 92.50 345 ALA A C 1
ATOM 2719 O O . ALA A 1 345 ? -16.695 -2.546 -8.021 1.00 92.50 345 ALA A O 1
ATOM 2720 N N . VAL A 1 346 ? -17.677 -4.553 -8.278 1.00 92.25 346 VAL A N 1
ATOM 2721 C CA . VAL A 1 346 ? -16.681 -5.099 -9.210 1.00 92.25 346 VAL A CA 1
ATOM 2722 C C . VAL A 1 346 ? -17.335 -5.647 -10.474 1.00 92.25 346 VAL A C 1
ATOM 2724 O O . VAL A 1 346 ? -18.446 -6.182 -10.452 1.00 92.25 346 VAL A O 1
ATOM 2727 N N . MET A 1 347 ? -16.626 -5.525 -11.597 1.00 90.31 347 MET A N 1
ATOM 2728 C CA . MET A 1 347 ? -17.057 -6.079 -12.878 1.00 90.31 347 MET A CA 1
ATOM 2729 C C . MET A 1 347 ? -16.547 -7.513 -13.028 1.00 90.31 347 MET A C 1
ATOM 2731 O O . MET A 1 347 ? -15.340 -7.746 -13.020 1.00 90.31 347 MET A O 1
ATOM 2735 N N . GLN A 1 348 ? -17.470 -8.459 -13.209 1.00 91.00 348 GLN A N 1
ATOM 2736 C CA . GLN A 1 348 ? -17.159 -9.867 -13.436 1.00 91.00 348 GLN A CA 1
ATOM 2737 C C . GLN A 1 348 ? -17.675 -10.302 -14.803 1.00 91.00 348 GLN A C 1
ATOM 2739 O O . GLN A 1 348 ? -18.878 -10.272 -15.060 1.00 91.00 348 GLN A O 1
ATOM 2744 N N . GLN A 1 349 ? -16.771 -10.739 -15.675 1.00 92.06 349 GLN A N 1
ATOM 2745 C CA . GLN A 1 349 ? -17.153 -11.328 -16.952 1.00 92.06 349 GLN A CA 1
ATOM 2746 C C . GLN A 1 349 ? -17.446 -12.815 -16.752 1.00 92.06 349 GLN A C 1
ATOM 2748 O O . GLN A 1 349 ? -16.613 -13.549 -16.211 1.00 92.06 349 GLN A O 1
ATOM 2753 N N . ARG A 1 350 ? -18.637 -13.244 -17.176 1.00 93.38 350 ARG A N 1
ATOM 2754 C CA . ARG A 1 350 ? -19.093 -14.634 -17.105 1.00 93.38 350 ARG A CA 1
ATOM 2755 C C . ARG A 1 350 ? -19.290 -15.182 -18.514 1.00 93.38 350 ARG A C 1
ATOM 2757 O O . ARG A 1 350 ? -19.765 -14.467 -19.391 1.00 93.38 350 ARG A O 1
ATOM 2764 N N . PHE A 1 351 ? -18.963 -16.453 -18.705 1.00 94.88 351 PHE A N 1
ATOM 2765 C CA . PHE A 1 351 ? -19.186 -17.168 -19.959 1.00 94.88 351 PHE A CA 1
ATOM 2766 C C . PHE A 1 351 ? -19.936 -18.460 -19.689 1.00 94.88 351 PHE A C 1
ATOM 2768 O O . PHE A 1 351 ? -19.608 -19.168 -18.729 1.00 94.88 351 PHE A O 1
ATOM 2775 N N . ALA A 1 352 ? -20.885 -18.801 -20.558 1.00 95.00 352 ALA A N 1
ATOM 2776 C CA . ALA A 1 352 ? -21.491 -20.119 -20.516 1.00 95.00 352 ALA A CA 1
ATOM 2777 C C . ALA A 1 352 ? -20.423 -21.211 -20.761 1.00 95.00 352 ALA A C 1
ATOM 2779 O O . ALA A 1 352 ? -19.357 -20.939 -21.339 1.00 95.00 352 ALA A O 1
ATOM 2780 N N . PRO A 1 353 ? -20.667 -22.456 -20.318 1.00 92.56 353 PRO A N 1
ATOM 2781 C CA . PRO A 1 353 ? -19.759 -23.567 -20.566 1.00 92.56 353 PRO A CA 1
ATOM 2782 C C . PRO A 1 353 ? -19.419 -23.699 -22.057 1.00 92.56 353 PRO A C 1
ATOM 2784 O O . PRO A 1 353 ? -20.307 -23.772 -22.897 1.00 92.56 353 PRO A O 1
ATOM 2787 N N . GLY A 1 354 ? -18.124 -23.721 -22.388 1.00 89.62 354 GLY A N 1
ATOM 2788 C CA . GLY A 1 354 ? -17.636 -23.832 -23.772 1.00 89.62 354 GLY A CA 1
ATOM 2789 C C . GLY A 1 354 ? -17.546 -22.511 -24.551 1.00 89.62 354 GLY A C 1
ATOM 2790 O O . GLY A 1 354 ? -16.850 -22.448 -25.562 1.00 89.62 354 GLY A O 1
ATOM 2791 N N . GLU A 1 355 ? -18.159 -21.427 -24.070 1.00 95.19 355 GLU A N 1
ATOM 2792 C CA . GLU A 1 355 ? -18.088 -20.116 -24.736 1.00 95.19 355 GLU A CA 1
ATOM 2793 C C . GLU A 1 355 ? -16.857 -19.299 -24.333 1.00 95.19 355 GLU A C 1
ATOM 2795 O O . GLU A 1 355 ? -16.435 -18.406 -25.071 1.00 95.19 355 GLU A O 1
ATOM 2800 N N . CYS A 1 356 ? -16.252 -19.633 -23.190 1.00 93.12 356 CYS A N 1
ATOM 2801 C CA . CYS A 1 356 ? -15.059 -18.972 -22.675 1.00 93.12 356 CYS A CA 1
ATOM 2802 C C . CYS A 1 356 ? -13.879 -19.085 -23.664 1.00 93.12 356 CYS A C 1
ATOM 2804 O O . CYS A 1 356 ? -13.534 -20.204 -24.058 1.00 93.12 356 CYS A O 1
ATOM 2806 N N . PRO A 1 357 ? -13.198 -17.975 -24.019 1.00 90.69 357 PRO A N 1
ATOM 2807 C CA . PRO A 1 357 ? -12.015 -18.007 -24.883 1.00 90.69 357 PRO A CA 1
ATOM 2808 C C . PRO A 1 357 ? -10.928 -18.967 -24.386 1.00 90.69 357 PRO A C 1
ATOM 2810 O O . PRO A 1 357 ? -10.374 -19.729 -25.173 1.00 90.69 357 PRO A O 1
ATOM 2813 N N . ALA A 1 358 ? -10.685 -19.008 -23.073 1.00 91.38 358 ALA A N 1
ATOM 2814 C CA . ALA A 1 358 ? -9.714 -19.918 -22.474 1.00 91.38 358 ALA A CA 1
ATOM 2815 C C . ALA A 1 358 ? -10.110 -21.397 -22.634 1.00 91.38 358 ALA A C 1
ATOM 2817 O O . ALA A 1 358 ? -9.256 -22.226 -22.936 1.00 91.38 358 ALA A O 1
ATOM 2818 N N . CYS A 1 359 ? -11.405 -21.729 -22.521 1.00 92.00 359 CYS A N 1
ATOM 2819 C CA . CYS A 1 359 ? -11.900 -23.074 -22.834 1.00 92.00 359 CYS A CA 1
ATOM 2820 C C . CYS A 1 359 ? -11.667 -23.435 -24.308 1.00 92.00 359 CYS A C 1
ATOM 2822 O O . CYS A 1 359 ? -11.218 -24.540 -24.588 1.00 92.00 359 CYS A O 1
ATOM 2824 N N . LYS A 1 360 ? -11.932 -22.511 -25.242 1.00 92.44 360 LYS A N 1
ATOM 2825 C CA . LYS A 1 360 ? -11.727 -22.739 -26.687 1.00 92.44 360 LYS A CA 1
ATOM 2826 C C . LYS A 1 360 ? -10.257 -22.964 -27.048 1.00 92.44 360 LYS A C 1
ATOM 2828 O O . LYS A 1 360 ? -9.964 -23.677 -28.000 1.00 92.44 360 LYS A O 1
ATOM 2833 N N . LEU A 1 361 ? -9.350 -22.367 -26.279 1.00 90.44 361 LEU A N 1
ATOM 2834 C CA . LEU A 1 361 ? -7.903 -22.517 -26.420 1.00 90.44 361 LEU A CA 1
ATOM 2835 C C . LEU A 1 361 ? -7.326 -23.685 -25.600 1.00 90.44 361 LEU A C 1
ATOM 2837 O O . LEU A 1 361 ? -6.110 -23.836 -25.555 1.00 90.44 361 LEU A O 1
ATOM 2841 N N . ASN A 1 362 ? -8.167 -24.500 -24.947 1.00 91.62 362 ASN A N 1
ATOM 2842 C CA . ASN A 1 362 ? -7.752 -25.589 -24.051 1.00 91.62 362 ASN A CA 1
ATOM 2843 C C . ASN A 1 362 ? -6.788 -25.148 -22.934 1.00 91.62 362 ASN A C 1
ATOM 2845 O O . ASN A 1 362 ? -5.923 -25.909 -22.508 1.00 91.62 362 ASN A O 1
ATOM 2849 N N . ILE A 1 363 ? -6.937 -23.918 -22.442 1.00 89.19 363 ILE A N 1
ATOM 2850 C CA . ILE A 1 363 ? -6.152 -23.409 -21.317 1.00 89.19 363 ILE A CA 1
ATOM 2851 C C . ILE A 1 363 ? -6.714 -24.008 -20.028 1.00 89.19 363 ILE A C 1
ATOM 2853 O O . ILE A 1 363 ? -7.926 -23.962 -19.786 1.00 89.19 363 ILE A O 1
ATOM 2857 N N . GLU A 1 364 ? -5.842 -24.562 -19.187 1.00 91.19 364 GLU A N 1
ATOM 2858 C CA . GLU A 1 364 ? -6.234 -25.134 -17.899 1.00 91.19 364 GLU A CA 1
ATOM 2859 C C . GLU A 1 364 ? -6.915 -24.096 -16.998 1.00 91.19 364 GLU A C 1
ATOM 2861 O O . GLU A 1 364 ? -6.666 -22.891 -17.084 1.00 91.19 364 GLU A O 1
ATOM 2866 N N . ALA A 1 365 ? -7.839 -24.566 -16.159 1.00 91.38 365 ALA A N 1
ATOM 2867 C CA . ALA A 1 365 ? -8.511 -23.688 -15.215 1.00 91.38 365 ALA A CA 1
ATOM 2868 C C . ALA A 1 365 ? -7.551 -23.321 -14.079 1.00 91.38 365 ALA A C 1
ATOM 2870 O O . ALA A 1 365 ? -6.893 -24.190 -13.516 1.00 91.38 365 ALA A O 1
ATOM 2871 N N . THR A 1 366 ? -7.505 -22.043 -13.727 1.00 91.00 366 THR A N 1
ATOM 2872 C CA . THR A 1 366 ? -6.740 -21.538 -12.589 1.00 91.00 366 THR A CA 1
ATOM 2873 C C . THR A 1 366 ? -7.436 -21.934 -11.288 1.00 91.00 366 THR A C 1
ATOM 2875 O O . THR A 1 366 ? -8.646 -21.723 -11.144 1.00 91.00 366 THR A O 1
ATOM 2878 N N . ASP A 1 367 ? -6.682 -22.494 -10.340 1.00 88.12 367 ASP A N 1
ATOM 2879 C CA . ASP A 1 367 ? -7.184 -22.802 -9.001 1.00 88.12 367 ASP A CA 1
ATOM 2880 C C . ASP A 1 367 ? -7.434 -21.492 -8.227 1.00 88.12 367 ASP A C 1
ATOM 2882 O O . ASP A 1 367 ? -6.521 -20.687 -8.080 1.00 88.12 367 ASP A O 1
ATOM 2886 N N . PRO A 1 368 ? -8.647 -21.226 -7.715 1.00 85.06 368 PRO A N 1
ATOM 2887 C CA . PRO A 1 368 ? -8.899 -20.057 -6.875 1.00 85.06 368 PRO A CA 1
ATOM 2888 C C . PRO A 1 368 ? -8.117 -20.030 -5.549 1.00 85.06 368 PRO A C 1
ATOM 2890 O O . PRO A 1 368 ? -8.008 -18.962 -4.948 1.00 85.06 368 PRO A O 1
ATOM 2893 N N . VAL A 1 369 ? -7.623 -21.175 -5.062 1.00 86.06 369 VAL A N 1
ATOM 2894 C CA . VAL A 1 369 ? -6.786 -21.264 -3.850 1.00 86.06 369 VAL A CA 1
ATOM 2895 C C . VAL A 1 369 ? -5.368 -20.762 -4.125 1.00 86.06 369 VAL A C 1
ATOM 2897 O O . VAL A 1 369 ? -4.780 -20.094 -3.273 1.00 86.06 369 VAL A O 1
ATOM 2900 N N . ASP A 1 370 ? -4.854 -21.032 -5.325 1.00 85.50 370 ASP A N 1
ATOM 2901 C CA . ASP A 1 370 ? -3.618 -20.458 -5.851 1.00 85.50 370 ASP A CA 1
ATOM 2902 C C . ASP A 1 370 ? -3.905 -19.715 -7.166 1.00 85.50 370 ASP A C 1
ATOM 2904 O O . ASP A 1 370 ? -3.600 -20.206 -8.258 1.00 85.50 370 ASP A O 1
ATOM 2908 N N . PRO A 1 371 ? -4.532 -18.524 -7.088 1.00 81.06 371 PRO A N 1
ATOM 2909 C CA . PRO A 1 371 ? -4.948 -17.776 -8.270 1.00 81.06 371 PRO A CA 1
ATOM 2910 C C . PRO A 1 371 ? -3.755 -17.209 -9.050 1.00 81.06 371 PRO A C 1
ATOM 2912 O O . PRO A 1 371 ? -3.954 -16.601 -10.103 1.00 81.06 371 PRO A O 1
ATOM 2915 N N . ASP A 1 372 ? -2.531 -17.376 -8.532 1.00 83.31 372 ASP A N 1
ATOM 2916 C CA . ASP A 1 372 ? -1.315 -16.844 -9.118 1.00 83.31 372 ASP A CA 1
ATOM 2917 C C . ASP A 1 372 ? -0.113 -17.805 -9.052 1.00 83.31 372 ASP A C 1
ATOM 2919 O O . ASP A 1 372 ? 0.888 -17.513 -8.387 1.00 83.31 372 ASP A O 1
ATOM 2923 N N . PRO A 1 373 ? -0.147 -18.918 -9.800 1.00 79.81 373 PRO A N 1
ATOM 2924 C CA . PRO A 1 373 ? 0.896 -19.939 -9.721 1.00 79.81 373 PRO A CA 1
ATOM 2925 C C . PRO A 1 373 ? 2.225 -19.511 -10.371 1.00 79.81 373 PRO A C 1
ATOM 2927 O O . PRO A 1 373 ? 3.249 -20.162 -10.190 1.00 79.81 373 PRO A O 1
ATOM 2930 N N . PHE A 1 374 ? 2.241 -18.416 -11.139 1.00 81.88 374 PHE A N 1
ATOM 2931 C CA . PHE A 1 374 ? 3.421 -17.956 -11.879 1.00 81.88 374 PHE A CA 1
ATOM 2932 C C . PHE A 1 374 ? 4.043 -16.714 -11.234 1.00 81.88 374 PHE A C 1
ATOM 2934 O O . PHE A 1 374 ? 3.334 -15.863 -10.700 1.00 81.88 374 PHE A O 1
ATOM 2941 N N . ASP A 1 375 ? 5.361 -16.545 -11.324 1.00 84.19 375 ASP A N 1
ATOM 2942 C CA . ASP A 1 375 ? 6.019 -15.297 -10.896 1.00 84.19 375 ASP A CA 1
ATOM 2943 C C . ASP A 1 375 ? 5.858 -14.182 -11.938 1.00 84.19 375 ASP A C 1
ATOM 2945 O O . ASP A 1 375 ? 5.635 -13.022 -11.597 1.00 84.19 375 ASP A O 1
ATOM 2949 N N . LYS A 1 376 ? 5.899 -14.550 -13.223 1.00 89.88 376 LYS A N 1
ATOM 2950 C CA . LYS A 1 376 ? 5.697 -13.651 -14.369 1.00 89.88 376 LYS A CA 1
ATOM 2951 C C . LYS A 1 376 ? 4.233 -13.614 -14.816 1.00 89.88 376 LYS A C 1
ATOM 2953 O O . LYS A 1 376 ? 3.400 -14.404 -14.358 1.00 89.88 376 LYS A O 1
ATOM 2958 N N . LEU A 1 377 ? 3.903 -12.696 -15.721 1.00 90.62 377 LEU A N 1
ATOM 2959 C CA . LEU A 1 377 ? 2.634 -12.741 -16.442 1.00 90.62 377 LEU A CA 1
ATOM 2960 C C . LEU A 1 377 ? 2.638 -13.937 -17.395 1.00 90.62 377 LEU A C 1
ATOM 2962 O O . LEU A 1 377 ? 3.572 -14.123 -18.174 1.00 90.62 377 LEU A O 1
ATOM 2966 N N . SER A 1 378 ? 1.579 -14.744 -17.346 1.00 88.62 378 SER A N 1
ATOM 2967 C CA . SER A 1 378 ? 1.368 -15.758 -18.374 1.00 88.62 378 SER A CA 1
ATOM 2968 C C . SER A 1 378 ? 1.015 -15.079 -19.697 1.00 88.62 378 SER A C 1
ATOM 2970 O O . SER A 1 378 ? 0.408 -14.004 -19.713 1.00 88.62 378 SER A O 1
ATOM 2972 N N . THR A 1 379 ? 1.333 -15.733 -20.817 1.00 88.31 379 THR A N 1
ATOM 2973 C CA . THR A 1 379 ? 0.941 -15.260 -22.154 1.00 88.31 379 THR A CA 1
ATOM 2974 C C . THR A 1 379 ? -0.558 -14.972 -22.222 1.00 88.31 379 THR A C 1
ATO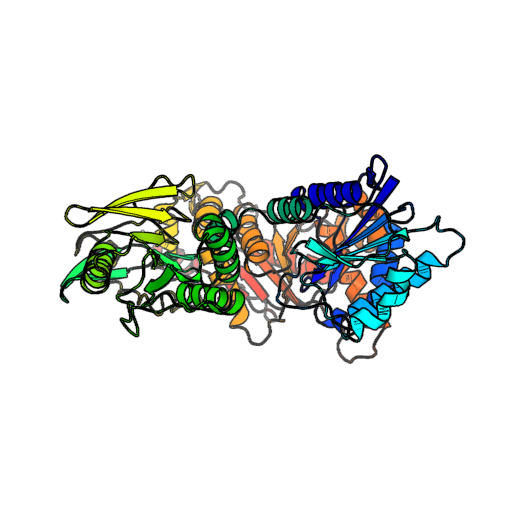M 2976 O O . THR A 1 379 ? -0.961 -13.917 -22.699 1.00 88.31 379 THR A O 1
ATOM 2979 N N . HIS A 1 380 ? -1.391 -15.863 -21.677 1.00 87.38 380 HIS A N 1
ATOM 2980 C CA . HIS A 1 380 ? -2.837 -15.654 -21.638 1.00 87.38 380 HIS A CA 1
ATOM 2981 C C . HIS A 1 380 ? -3.227 -14.400 -20.845 1.00 87.38 380 HIS A C 1
ATOM 2983 O O . HIS A 1 380 ? -4.014 -13.601 -21.342 1.00 87.38 380 HIS A O 1
ATOM 2989 N N . ALA A 1 381 ? -2.674 -14.200 -19.643 1.00 89.38 381 ALA A N 1
ATOM 2990 C CA . ALA A 1 381 ? -3.004 -13.043 -18.814 1.00 89.38 381 ALA A CA 1
ATOM 2991 C C . ALA A 1 381 ? -2.606 -11.726 -19.492 1.00 89.38 381 ALA A C 1
ATOM 2993 O O . ALA A 1 381 ? -3.422 -10.811 -19.561 1.00 89.38 381 ALA A O 1
ATOM 2994 N N . PHE A 1 382 ? -1.388 -11.641 -20.034 1.00 92.25 382 PHE A N 1
ATOM 2995 C CA . PHE A 1 382 ? -0.919 -10.435 -20.717 1.00 92.25 382 PHE A CA 1
ATOM 2996 C C . PHE A 1 382 ? -1.821 -10.064 -21.903 1.00 92.25 382 PHE A C 1
ATOM 2998 O O . PHE A 1 382 ? -2.315 -8.939 -21.981 1.00 92.25 382 PHE A O 1
ATOM 3005 N N . TRP A 1 383 ? -2.094 -11.019 -22.799 1.00 90.69 383 TRP A N 1
ATOM 3006 C CA . TRP A 1 383 ? -2.913 -10.749 -23.981 1.00 90.69 383 TRP A CA 1
ATOM 3007 C C . TRP A 1 383 ? -4.390 -10.538 -23.648 1.00 90.69 383 TRP A C 1
ATOM 3009 O O . TRP A 1 383 ? -5.032 -9.730 -24.310 1.00 90.69 383 TRP A O 1
ATOM 3019 N N . ALA A 1 384 ? -4.930 -11.179 -22.609 1.00 89.56 384 ALA A N 1
ATOM 3020 C CA . ALA A 1 384 ? -6.283 -10.890 -22.137 1.00 89.56 384 ALA A CA 1
ATOM 3021 C C . ALA A 1 384 ? -6.417 -9.425 -21.689 1.00 89.56 384 ALA A C 1
ATOM 3023 O O . ALA A 1 384 ? -7.361 -8.752 -22.097 1.00 89.56 384 ALA A O 1
ATOM 3024 N N . LEU A 1 385 ? -5.442 -8.911 -20.929 1.00 92.25 385 LEU A N 1
ATOM 3025 C CA . LEU A 1 385 ? -5.412 -7.509 -20.500 1.00 92.25 385 LEU A CA 1
ATOM 3026 C C . LEU A 1 385 ? -5.273 -6.544 -21.685 1.00 92.25 385 LEU A C 1
ATOM 3028 O O . LEU A 1 385 ? -6.006 -5.557 -21.761 1.00 92.25 385 LEU A O 1
ATOM 3032 N N . ALA A 1 386 ? -4.363 -6.840 -22.617 1.00 93.12 386 ALA A N 1
ATOM 3033 C CA . ALA A 1 386 ? -4.157 -6.023 -23.812 1.00 93.12 386 ALA A CA 1
ATOM 3034 C C . ALA A 1 386 ? -5.410 -5.980 -24.704 1.00 93.12 386 ALA A C 1
ATOM 3036 O O . ALA A 1 386 ? -5.793 -4.918 -25.183 1.00 93.12 386 ALA A O 1
ATOM 3037 N N . MET A 1 387 ? -6.092 -7.112 -24.888 1.00 91.75 387 MET A N 1
ATOM 3038 C CA . MET A 1 387 ? -7.317 -7.180 -25.689 1.00 91.75 387 MET A CA 1
ATOM 3039 C C . MET A 1 387 ? -8.514 -6.512 -24.999 1.00 91.75 387 MET A C 1
ATOM 3041 O O . MET A 1 387 ? -9.315 -5.874 -25.676 1.00 91.75 387 MET A O 1
ATOM 3045 N N . GLU A 1 388 ? -8.642 -6.634 -23.672 1.00 91.25 388 GLU A N 1
ATOM 3046 C CA . GLU A 1 388 ? -9.711 -5.989 -22.889 1.00 91.25 388 GLU A CA 1
ATOM 3047 C C . GLU A 1 388 ? -9.620 -4.460 -22.960 1.00 91.25 388 GLU A C 1
ATOM 3049 O O . GLU A 1 388 ? -10.635 -3.779 -23.101 1.00 91.25 388 GLU A O 1
ATOM 3054 N N . LEU A 1 389 ? -8.406 -3.914 -22.845 1.00 94.12 389 LEU A N 1
ATOM 3055 C CA . LEU A 1 389 ? -8.188 -2.473 -22.672 1.00 94.12 389 LEU A CA 1
ATOM 3056 C C . LEU A 1 389 ? -7.729 -1.763 -23.948 1.00 94.12 389 LEU A C 1
ATOM 3058 O O . LEU A 1 389 ? -7.758 -0.530 -24.013 1.00 94.12 389 LEU A O 1
ATOM 3062 N N . GLY A 1 390 ? -7.412 -2.542 -24.980 1.00 95.19 390 GLY A N 1
ATOM 3063 C CA . GLY A 1 390 ? -7.101 -2.083 -26.319 1.00 95.19 390 GLY A CA 1
ATOM 3064 C C . GLY A 1 390 ? -5.630 -1.739 -26.533 1.00 95.19 390 GLY A C 1
ATOM 3065 O O . GLY A 1 390 ? -4.763 -1.902 -25.671 1.00 95.19 390 GLY A O 1
ATOM 3066 N N . PHE A 1 391 ? -5.376 -1.240 -27.737 1.00 94.81 391 PHE A N 1
ATOM 3067 C CA . PHE A 1 391 ? -4.068 -0.815 -28.211 1.00 94.81 391 PHE A CA 1
ATOM 3068 C C . PHE A 1 391 ? -4.113 0.670 -28.550 1.00 94.81 391 PHE A C 1
ATOM 3070 O O . PHE A 1 391 ? -5.152 1.190 -28.961 1.00 94.81 391 PHE A O 1
ATOM 3077 N N . GLU A 1 392 ? -2.979 1.337 -28.415 1.00 93.75 392 GLU A N 1
ATOM 3078 C CA . GLU A 1 392 ? -2.804 2.742 -28.758 1.00 93.75 392 GLU A CA 1
ATOM 3079 C C . GLU A 1 392 ? -1.608 2.926 -29.686 1.00 93.75 392 GLU A C 1
ATOM 3081 O O . GLU A 1 392 ? -0.745 2.050 -29.810 1.00 93.75 392 GLU A O 1
ATOM 3086 N N . ARG A 1 393 ? -1.586 4.056 -30.395 1.00 92.00 393 ARG A N 1
ATOM 3087 C CA . ARG A 1 393 ? -0.465 4.397 -31.263 1.00 92.00 393 ARG A CA 1
ATOM 3088 C C . ARG A 1 393 ? 0.737 4.758 -30.399 1.00 92.00 393 ARG A C 1
ATOM 3090 O O . ARG A 1 393 ? 0.613 5.488 -29.425 1.00 92.00 393 ARG A O 1
ATOM 3097 N N . GLU A 1 394 ? 1.911 4.292 -30.792 1.00 85.69 394 GLU A N 1
ATOM 3098 C CA . GLU A 1 394 ? 3.144 4.673 -30.114 1.00 85.69 394 GLU A CA 1
ATOM 3099 C C . GLU A 1 394 ? 3.555 6.110 -30.493 1.00 85.69 394 GLU A C 1
ATOM 3101 O O . GLU A 1 394 ? 4.026 6.349 -31.605 1.00 85.69 394 GLU A O 1
ATOM 3106 N N . GLU A 1 395 ? 3.368 7.072 -29.585 1.00 82.25 395 GLU A N 1
ATOM 3107 C CA . GLU A 1 395 ? 3.649 8.497 -29.849 1.00 82.25 395 GLU A CA 1
ATOM 3108 C C . GLU A 1 395 ? 5.097 8.905 -29.526 1.00 82.25 395 GLU A C 1
ATOM 3110 O O . GLU A 1 395 ? 5.685 9.730 -30.220 1.00 82.25 395 GLU A O 1
ATOM 3115 N N . ASN A 1 396 ? 5.717 8.279 -28.520 1.00 71.88 396 ASN A N 1
ATOM 3116 C CA . ASN A 1 396 ? 7.053 8.630 -28.023 1.00 71.88 396 ASN A CA 1
ATOM 3117 C C . ASN A 1 396 ? 8.123 7.630 -28.479 1.00 71.88 396 ASN A C 1
ATOM 3119 O O . ASN A 1 396 ? 8.861 7.071 -27.664 1.00 71.88 396 ASN A O 1
ATOM 3123 N N . VAL A 1 397 ? 8.187 7.387 -29.790 1.00 74.00 397 VAL A N 1
ATOM 3124 C CA . VAL A 1 397 ? 9.144 6.447 -30.384 1.00 74.00 397 VAL A CA 1
ATOM 3125 C C . VAL A 1 397 ? 10.566 6.966 -30.163 1.00 74.00 397 VAL A C 1
ATOM 3127 O O . VAL A 1 397 ? 10.898 8.064 -30.617 1.00 74.00 397 VAL A O 1
ATOM 3130 N N . PRO A 1 398 ? 11.444 6.204 -29.497 1.00 64.06 398 PRO A N 1
ATOM 3131 C CA . PRO A 1 398 ? 12.819 6.633 -29.326 1.00 64.06 398 PRO A CA 1
ATOM 3132 C C . PRO A 1 398 ? 13.552 6.736 -30.677 1.00 64.06 398 PRO A C 1
ATOM 3134 O O . PRO A 1 398 ? 13.400 5.847 -31.513 1.00 64.06 398 PRO A O 1
ATOM 3137 N N . PRO A 1 399 ? 14.429 7.739 -30.885 1.00 65.62 399 PRO A N 1
ATOM 3138 C CA . PRO A 1 399 ? 15.031 8.022 -32.197 1.00 65.62 399 PRO A CA 1
ATOM 3139 C C . PRO A 1 399 ? 15.965 6.918 -32.719 1.00 65.62 399 PRO A C 1
ATOM 3141 O O . PRO A 1 399 ? 16.343 6.922 -33.884 1.00 65.62 399 PRO A O 1
ATOM 3144 N N . TYR A 1 400 ? 16.369 5.985 -31.857 1.00 68.00 400 TYR A N 1
ATOM 3145 C CA . TYR A 1 400 ? 17.275 4.885 -32.187 1.00 68.00 400 TYR A CA 1
ATOM 3146 C C . TYR A 1 400 ? 16.554 3.623 -32.683 1.00 68.00 400 TYR A C 1
ATOM 3148 O O . TYR A 1 400 ? 17.221 2.639 -32.994 1.00 68.00 400 TYR A O 1
ATOM 3156 N N . ARG A 1 401 ? 15.213 3.598 -32.717 1.00 76.69 401 ARG A N 1
ATOM 3157 C CA . ARG A 1 401 ? 14.460 2.460 -33.256 1.00 76.69 401 ARG A CA 1
ATOM 3158 C C . ARG A 1 401 ? 13.252 2.896 -34.069 1.00 76.69 401 ARG A C 1
ATOM 3160 O O . ARG A 1 401 ? 12.728 3.991 -33.910 1.00 76.69 401 ARG A O 1
ATOM 3167 N N . ASN A 1 402 ? 12.769 1.971 -34.890 1.00 79.06 402 ASN A N 1
ATOM 3168 C CA . ASN A 1 402 ? 11.505 2.144 -35.588 1.00 79.06 402 ASN A CA 1
ATOM 3169 C C . ASN A 1 402 ? 10.326 2.037 -34.612 1.00 79.06 402 ASN A C 1
ATOM 3171 O O . ASN A 1 402 ? 10.388 1.341 -33.590 1.00 79.06 402 ASN A O 1
ATOM 3175 N N . SER A 1 403 ? 9.236 2.714 -34.969 1.00 83.31 403 SER A N 1
ATOM 3176 C CA . SER A 1 403 ? 7.960 2.583 -34.271 1.00 83.31 403 SER A CA 1
ATOM 3177 C C . SER A 1 403 ? 7.442 1.148 -34.363 1.00 83.31 403 SER A C 1
ATOM 3179 O O . SER A 1 403 ? 7.549 0.511 -35.413 1.00 83.31 403 SER A O 1
ATOM 3181 N N . LEU A 1 404 ? 6.834 0.662 -33.281 1.00 82.31 404 LEU A N 1
ATOM 3182 C CA . LEU A 1 404 ? 6.050 -0.575 -33.266 1.00 82.31 404 LEU A CA 1
ATOM 3183 C C . LEU A 1 404 ? 4.661 -0.383 -33.905 1.00 82.31 404 LEU A C 1
ATOM 3185 O O . LEU A 1 404 ? 3.931 -1.351 -34.108 1.00 82.31 404 LEU A O 1
ATOM 3189 N N . GLY A 1 405 ? 4.289 0.856 -34.242 1.00 88.69 405 GLY A N 1
ATOM 3190 C CA . GLY A 1 405 ? 2.973 1.228 -34.752 1.00 88.69 405 GLY A CA 1
ATOM 3191 C C . GLY A 1 405 ? 1.949 1.300 -33.625 1.00 88.69 405 GLY A C 1
ATOM 3192 O O . GLY A 1 405 ? 1.524 2.394 -33.253 1.00 88.69 405 GLY A O 1
ATOM 3193 N N . PHE A 1 406 ? 1.605 0.142 -33.060 1.00 89.69 406 PHE A N 1
ATOM 3194 C CA . PHE A 1 406 ? 0.661 0.009 -31.955 1.00 89.69 406 PHE A CA 1
ATOM 3195 C C . PHE A 1 406 ? 1.283 -0.747 -30.785 1.00 89.69 406 PHE A C 1
ATOM 3197 O O . PHE A 1 406 ? 1.958 -1.760 -30.973 1.00 89.69 406 PHE A O 1
ATOM 3204 N N . ILE A 1 407 ? 1.009 -0.271 -29.577 1.00 88.62 407 ILE A N 1
ATOM 3205 C CA . ILE A 1 407 ? 1.384 -0.916 -28.319 1.00 88.62 407 ILE A CA 1
ATOM 3206 C C . ILE A 1 407 ? 0.126 -1.140 -27.472 1.00 88.62 407 ILE A C 1
ATOM 3208 O O . ILE A 1 407 ? -0.878 -0.455 -27.685 1.00 88.62 407 ILE A O 1
ATOM 3212 N N . PRO A 1 408 ? 0.119 -2.113 -26.543 1.00 91.19 408 PRO A N 1
ATOM 3213 C CA . PRO A 1 408 ? -0.943 -2.200 -25.547 1.00 91.19 408 PRO A CA 1
ATOM 3214 C C . PRO A 1 408 ? -1.108 -0.854 -24.840 1.00 91.19 408 PRO A C 1
ATOM 3216 O O . PRO A 1 408 ? -0.111 -0.184 -24.580 1.00 91.19 408 PRO A O 1
ATOM 3219 N N . ALA A 1 409 ? -2.341 -0.467 -24.514 1.00 92.62 409 ALA A N 1
ATOM 3220 C CA . ALA A 1 409 ? -2.605 0.784 -23.805 1.00 92.62 409 ALA A CA 1
ATOM 3221 C C . ALA A 1 409 ? -2.148 0.687 -22.336 1.00 92.62 409 ALA A C 1
ATOM 3223 O O . ALA A 1 409 ? -2.968 0.526 -21.427 1.00 92.62 409 ALA A O 1
ATOM 3224 N N . PHE A 1 410 ? -0.832 0.727 -22.094 1.00 90.25 410 PHE A N 1
ATOM 3225 C CA . PHE A 1 410 ? -0.206 0.413 -20.806 1.00 90.25 410 PHE A CA 1
ATOM 3226 C C . PHE A 1 410 ? -0.732 1.283 -19.680 1.00 90.25 410 PHE A C 1
ATOM 3228 O O . PHE A 1 410 ? -1.024 0.760 -18.607 1.00 90.25 410 PHE A O 1
ATOM 3235 N N . LYS A 1 411 ? -0.952 2.577 -19.931 1.00 90.06 411 LYS A N 1
ATOM 3236 C CA . LYS A 1 411 ? -1.578 3.462 -18.948 1.00 90.06 411 LYS A CA 1
ATOM 3237 C C . LYS A 1 411 ? -2.935 2.912 -18.493 1.00 90.06 411 LYS A C 1
ATOM 3239 O O . LYS A 1 411 ? -3.154 2.733 -17.301 1.00 90.06 411 LYS A O 1
ATOM 3244 N N . ARG A 1 412 ? -3.824 2.553 -19.429 1.00 92.94 412 ARG A N 1
ATOM 3245 C CA . ARG A 1 412 ? -5.149 1.983 -19.109 1.00 92.94 412 ARG A CA 1
ATOM 3246 C C . ARG A 1 412 ? -5.036 0.619 -18.429 1.00 92.94 412 ARG A C 1
ATOM 3248 O O . ARG A 1 412 ? -5.787 0.342 -17.495 1.00 92.94 412 ARG A O 1
ATOM 3255 N N . ILE A 1 413 ? -4.098 -0.220 -18.873 1.00 93.25 413 ILE A N 1
ATOM 3256 C CA . ILE A 1 413 ? -3.799 -1.525 -18.265 1.00 93.25 413 ILE A CA 1
ATOM 3257 C C . ILE A 1 413 ? -3.384 -1.363 -16.804 1.00 93.25 413 ILE A C 1
ATOM 3259 O O . ILE A 1 413 ? -3.946 -2.041 -15.941 1.00 93.25 413 ILE A O 1
ATOM 3263 N N . ASN A 1 414 ? -2.473 -0.436 -16.526 1.00 92.00 414 ASN A N 1
ATOM 3264 C CA . ASN A 1 414 ? -1.936 -0.172 -15.197 1.00 92.00 414 ASN A CA 1
ATOM 3265 C C . ASN A 1 414 ? -2.941 0.568 -14.302 1.00 92.00 414 ASN A C 1
ATOM 3267 O O . ASN A 1 414 ? -2.994 0.298 -13.106 1.00 92.00 414 ASN A O 1
ATOM 3271 N N . ASP A 1 415 ? -3.786 1.434 -14.859 1.00 89.38 415 ASP A N 1
ATOM 3272 C CA . ASP A 1 415 ? -4.863 2.094 -14.113 1.00 89.38 415 ASP A CA 1
ATOM 3273 C C . ASP A 1 415 ? -5.922 1.071 -13.651 1.00 89.38 415 ASP A C 1
ATOM 3275 O O . ASP A 1 415 ? -6.376 1.116 -12.509 1.00 89.38 415 ASP A O 1
ATOM 3279 N N . MET A 1 416 ? -6.278 0.101 -14.504 1.00 89.38 416 MET A N 1
ATOM 3280 C CA . MET A 1 416 ? -7.324 -0.898 -14.219 1.00 89.38 416 MET A CA 1
ATOM 3281 C C . MET A 1 416 ? -6.825 -2.155 -13.488 1.00 89.38 416 MET A C 1
ATOM 3283 O O . MET A 1 416 ? -7.615 -2.840 -12.838 1.00 89.38 416 MET A O 1
ATOM 3287 N N . ASN A 1 417 ? -5.541 -2.506 -13.621 1.00 92.56 417 ASN A N 1
ATOM 3288 C CA . ASN A 1 417 ? -4.956 -3.746 -13.080 1.00 92.56 417 ASN A CA 1
ATOM 3289 C C . ASN A 1 417 ? -3.683 -3.502 -12.267 1.00 92.56 417 ASN A C 1
ATOM 3291 O O . ASN A 1 417 ? -2.939 -4.437 -11.968 1.00 92.56 417 ASN A O 1
ATOM 3295 N N . GLY A 1 418 ? -3.422 -2.254 -11.900 1.00 92.88 418 GLY A N 1
ATOM 3296 C CA . GLY A 1 418 ? -2.226 -1.851 -11.181 1.00 92.88 418 GLY A CA 1
ATOM 3297 C C . GLY A 1 418 ? -1.921 -2.636 -9.908 1.00 92.88 418 GLY A C 1
ATOM 3298 O O . GLY A 1 418 ? -0.769 -3.033 -9.754 1.00 92.88 418 GLY A O 1
ATOM 3299 N N . PRO A 1 419 ? -2.901 -2.975 -9.045 1.00 93.19 419 PRO A N 1
ATOM 3300 C CA . PRO A 1 419 ? -2.652 -3.811 -7.867 1.00 93.19 419 PRO A CA 1
ATOM 3301 C C . PRO A 1 419 ? -2.100 -5.188 -8.225 1.00 93.19 419 PRO A C 1
ATOM 3303 O O . PRO A 1 419 ? -1.166 -5.670 -7.590 1.00 93.19 419 PRO A O 1
ATOM 3306 N N . PHE A 1 420 ? -2.644 -5.812 -9.273 1.00 94.62 420 PHE A N 1
ATOM 3307 C CA . PHE A 1 420 ? -2.186 -7.110 -9.764 1.00 94.62 420 PHE A CA 1
ATOM 3308 C C . PHE A 1 420 ? -0.778 -7.024 -10.354 1.00 94.62 420 PHE A C 1
ATOM 3310 O O . PHE A 1 420 ? 0.083 -7.843 -10.032 1.00 94.62 420 PHE A O 1
ATOM 3317 N N . LEU A 1 421 ? -0.518 -6.011 -11.177 1.00 94.75 421 LEU A N 1
ATOM 3318 C CA . LEU A 1 421 ? 0.785 -5.828 -11.807 1.00 94.75 421 LEU A CA 1
ATOM 3319 C C . LEU A 1 421 ? 1.861 -5.451 -10.786 1.00 94.75 421 LEU A C 1
ATOM 3321 O O . LEU A 1 421 ? 2.936 -6.038 -10.799 1.00 94.75 421 LEU A O 1
ATOM 3325 N N . ALA A 1 422 ? 1.566 -4.561 -9.839 1.00 94.06 422 ALA A N 1
ATOM 3326 C CA . ALA A 1 422 ? 2.470 -4.238 -8.741 1.00 94.06 422 ALA A CA 1
ATOM 3327 C C . ALA A 1 422 ? 2.707 -5.446 -7.825 1.00 94.06 422 ALA A C 1
ATOM 3329 O O . ALA A 1 422 ? 3.840 -5.675 -7.411 1.00 94.06 422 ALA A O 1
ATOM 3330 N N . TYR A 1 423 ? 1.679 -6.263 -7.561 1.00 93.75 423 TYR A N 1
ATOM 3331 C CA . TYR A 1 423 ? 1.836 -7.530 -6.843 1.00 93.75 423 TYR A CA 1
ATOM 3332 C C . TYR A 1 423 ? 2.797 -8.478 -7.564 1.00 93.75 423 TYR A C 1
ATOM 3334 O O . TYR A 1 423 ? 3.701 -9.025 -6.933 1.00 93.75 423 TYR A O 1
ATOM 3342 N N . LYS A 1 424 ? 2.665 -8.615 -8.887 1.00 93.69 424 LYS A N 1
ATOM 3343 C CA . LYS A 1 424 ? 3.585 -9.396 -9.722 1.00 93.69 424 LYS A CA 1
ATOM 3344 C C . LYS A 1 424 ? 5.006 -8.854 -9.694 1.00 93.69 424 LYS A C 1
ATOM 3346 O O . LYS A 1 424 ? 5.940 -9.629 -9.521 1.00 93.69 424 LYS A O 1
ATOM 3351 N N . VAL A 1 425 ? 5.170 -7.535 -9.811 1.00 92.81 425 VAL A N 1
ATOM 3352 C CA . VAL A 1 425 ? 6.476 -6.873 -9.691 1.00 92.81 425 VAL A CA 1
ATOM 3353 C C . VAL A 1 425 ? 7.091 -7.199 -8.340 1.00 92.81 425 VAL A C 1
ATOM 3355 O O . VAL A 1 425 ? 8.191 -7.731 -8.277 1.00 92.81 425 VAL A O 1
ATOM 3358 N N . HIS A 1 426 ? 6.357 -6.961 -7.259 1.00 90.31 426 HIS A N 1
ATOM 3359 C CA . HIS A 1 426 ? 6.829 -7.198 -5.904 1.00 90.31 426 HIS A CA 1
ATOM 3360 C C . HIS A 1 426 ? 7.176 -8.674 -5.643 1.00 90.31 426 HIS A C 1
ATOM 3362 O O . HIS A 1 426 ? 8.205 -8.959 -5.031 1.00 90.31 426 HIS A O 1
ATOM 3368 N N . LYS A 1 427 ? 6.373 -9.621 -6.147 1.00 89.56 427 LYS A N 1
ATOM 3369 C CA . LYS A 1 427 ? 6.642 -11.067 -6.074 1.00 89.56 427 LYS A CA 1
ATOM 3370 C C . LYS A 1 427 ? 7.908 -11.445 -6.849 1.00 89.56 427 LYS A C 1
ATOM 3372 O O . LYS A 1 427 ? 8.786 -12.106 -6.298 1.00 89.56 427 LYS A O 1
ATOM 3377 N N . LEU A 1 428 ? 8.031 -10.982 -8.095 1.00 89.56 428 LEU A N 1
ATOM 3378 C CA . LEU A 1 428 ? 9.185 -11.254 -8.955 1.00 89.56 428 LEU A CA 1
ATOM 3379 C C . LEU A 1 428 ? 10.469 -10.669 -8.379 1.00 89.56 428 LEU A C 1
ATOM 3381 O O . LEU A 1 428 ? 11.517 -11.310 -8.450 1.00 89.56 428 LEU A O 1
ATOM 3385 N N . LEU A 1 429 ? 10.373 -9.480 -7.787 1.00 86.19 429 LEU A N 1
ATOM 3386 C CA . LEU A 1 429 ? 11.435 -8.903 -6.994 1.00 86.19 429 LEU A CA 1
ATOM 3387 C C . LEU A 1 429 ? 11.751 -9.870 -5.848 1.00 86.19 429 LEU A C 1
ATOM 3389 O O . LEU A 1 429 ? 12.779 -10.529 -5.937 1.00 86.19 429 LEU A O 1
ATOM 3393 N N . ARG A 1 430 ? 10.872 -10.069 -4.856 1.00 85.06 430 ARG A N 1
ATOM 3394 C CA . ARG A 1 430 ? 11.152 -10.887 -3.651 1.00 85.06 430 ARG A CA 1
ATOM 3395 C C . ARG A 1 430 ? 11.619 -12.327 -3.900 1.00 85.06 430 ARG A C 1
ATOM 3397 O O . ARG A 1 430 ? 12.215 -12.921 -3.009 1.00 85.06 430 ARG A O 1
ATOM 3404 N N . SER A 1 431 ? 11.370 -12.897 -5.078 1.00 81.81 431 SER A N 1
ATOM 3405 C CA . SER A 1 431 ? 11.961 -14.182 -5.480 1.00 81.81 431 SER A CA 1
ATOM 3406 C C . SER A 1 431 ? 13.501 -14.156 -5.555 1.00 81.81 431 SER A C 1
ATOM 3408 O O . SER A 1 431 ? 14.145 -15.206 -5.552 1.00 81.81 431 SER A O 1
ATOM 3410 N N . SER A 1 432 ? 14.118 -12.970 -5.628 1.00 73.69 432 SER A N 1
ATOM 3411 C CA . SER A 1 432 ? 15.564 -12.793 -5.515 1.00 73.69 432 SER A CA 1
ATOM 3412 C C . SER A 1 432 ? 16.000 -12.856 -4.051 1.00 73.69 432 SER A C 1
ATOM 3414 O O . SER A 1 432 ? 15.426 -12.201 -3.185 1.00 73.69 432 SER A O 1
ATOM 3416 N N . ARG A 1 433 ? 17.047 -13.635 -3.763 1.00 69.25 433 ARG A N 1
ATOM 3417 C CA . ARG A 1 433 ? 17.622 -13.724 -2.410 1.00 69.25 433 ARG A CA 1
ATOM 3418 C C . ARG A 1 433 ? 18.336 -12.438 -1.972 1.00 69.25 433 ARG A C 1
ATOM 3420 O O . ARG A 1 433 ? 18.642 -12.306 -0.794 1.00 69.25 433 ARG A O 1
ATOM 3427 N N . ASP A 1 434 ? 18.560 -11.510 -2.901 1.00 72.44 434 ASP A N 1
ATOM 3428 C CA . ASP A 1 434 ? 19.443 -10.353 -2.724 1.00 72.44 434 ASP A CA 1
ATOM 3429 C C . ASP A 1 434 ? 18.692 -9.022 -2.562 1.00 72.44 434 ASP A C 1
ATOM 3431 O O . ASP A 1 434 ? 19.316 -7.962 -2.527 1.00 72.44 434 ASP A O 1
ATOM 3435 N N . LEU A 1 435 ? 17.355 -9.028 -2.494 1.00 72.38 435 LEU A N 1
ATOM 3436 C CA . LEU A 1 435 ? 16.618 -7.786 -2.259 1.00 72.38 435 LEU A CA 1
ATOM 3437 C C . LEU A 1 435 ? 16.645 -7.387 -0.789 1.00 72.38 435 LEU A C 1
ATOM 3439 O O . LEU A 1 435 ? 16.282 -8.197 0.069 1.00 72.38 435 LEU A O 1
ATOM 3443 N N . PRO A 1 436 ? 16.980 -6.120 -0.488 1.00 75.06 436 PRO A N 1
ATOM 3444 C CA . PRO A 1 436 ? 16.770 -5.592 0.849 1.00 75.06 436 PRO A CA 1
ATOM 3445 C C . PRO A 1 436 ? 15.277 -5.592 1.193 1.00 75.06 436 PRO A C 1
ATOM 3447 O O . PRO A 1 436 ? 14.413 -5.629 0.312 1.00 75.06 436 PRO A O 1
ATOM 3450 N N . ALA A 1 437 ? 14.975 -5.457 2.485 1.00 71.38 437 ALA A N 1
ATOM 3451 C CA . ALA A 1 437 ? 13.602 -5.299 2.961 1.00 71.38 437 ALA A CA 1
ATOM 3452 C C . ALA A 1 437 ? 12.886 -4.113 2.283 1.00 71.38 437 ALA A C 1
ATOM 3454 O O . ALA A 1 437 ? 11.723 -4.245 1.909 1.00 71.38 437 ALA A O 1
ATOM 3455 N N . ASN A 1 438 ? 13.613 -3.009 2.051 1.00 73.31 438 ASN A N 1
ATOM 3456 C CA . ASN A 1 438 ? 13.095 -1.778 1.451 1.00 73.31 438 ASN A CA 1
ATOM 3457 C C . ASN A 1 438 ? 13.923 -1.374 0.226 1.00 73.31 438 ASN A C 1
ATOM 3459 O O . ASN A 1 438 ? 14.826 -0.540 0.338 1.00 73.31 438 ASN A O 1
ATOM 3463 N N . PRO A 1 439 ? 13.669 -1.968 -0.949 1.00 82.81 439 PRO A N 1
ATOM 3464 C CA . PRO A 1 439 ? 14.350 -1.541 -2.155 1.00 82.81 439 PRO A CA 1
ATOM 3465 C C . PRO A 1 439 ? 13.873 -0.148 -2.572 1.00 82.81 439 PRO A C 1
ATOM 3467 O O . PRO A 1 439 ? 12.714 0.219 -2.371 1.00 82.81 439 PRO A O 1
ATOM 3470 N N . ILE A 1 440 ? 14.763 0.609 -3.204 1.00 91.19 440 ILE A N 1
ATOM 3471 C CA . ILE A 1 440 ? 14.414 1.873 -3.854 1.00 91.19 440 ILE A CA 1
ATOM 3472 C C . ILE A 1 440 ? 14.173 1.584 -5.326 1.00 91.19 440 ILE A C 1
ATOM 3474 O O . ILE A 1 440 ? 14.999 0.943 -5.970 1.00 91.19 440 ILE A O 1
ATOM 3478 N N . VAL A 1 441 ? 13.066 2.063 -5.877 1.00 93.62 441 VAL A N 1
ATOM 3479 C CA . VAL A 1 441 ? 12.784 1.960 -7.309 1.00 93.62 441 VAL A CA 1
ATOM 3480 C C . VAL A 1 441 ? 13.062 3.302 -7.968 1.00 93.62 441 VAL A C 1
ATOM 3482 O O . VAL A 1 441 ? 12.478 4.311 -7.586 1.00 93.62 441 VAL A O 1
ATOM 3485 N N . ILE A 1 442 ? 13.924 3.317 -8.981 1.00 95.69 442 ILE A N 1
ATOM 3486 C CA . ILE A 1 442 ? 14.115 4.469 -9.864 1.00 95.69 442 ILE A CA 1
ATOM 3487 C C . ILE A 1 442 ? 13.474 4.145 -11.211 1.00 95.69 442 ILE A C 1
ATOM 3489 O O . ILE A 1 442 ? 13.790 3.123 -11.819 1.00 95.69 442 ILE A O 1
ATOM 3493 N N . CYS A 1 443 ? 12.593 5.016 -11.693 1.00 95.50 443 CYS A N 1
ATOM 3494 C CA . CYS A 1 443 ? 11.919 4.849 -12.980 1.00 95.50 443 CYS A CA 1
ATOM 3495 C C . CYS A 1 443 ? 11.867 6.164 -13.767 1.00 95.50 443 CYS A C 1
ATOM 3497 O O . CYS A 1 443 ? 11.993 7.242 -13.175 1.00 95.50 443 CYS A O 1
ATOM 3499 N N . PRO A 1 444 ? 11.696 6.121 -15.099 1.00 93.56 444 PRO A N 1
ATOM 3500 C CA . PRO A 1 444 ? 11.441 7.333 -15.857 1.00 93.56 444 PRO A CA 1
ATOM 3501 C C . PRO A 1 444 ? 10.024 7.844 -15.552 1.00 93.56 444 PRO A C 1
ATOM 3503 O O . PRO A 1 444 ? 9.112 7.079 -15.243 1.00 93.56 444 PRO A O 1
ATOM 3506 N N . GLN A 1 445 ? 9.818 9.155 -15.642 1.00 91.38 445 GLN A N 1
ATOM 3507 C CA . GLN A 1 445 ? 8.492 9.755 -15.530 1.00 91.38 445 GLN A CA 1
ATOM 3508 C C . GLN A 1 445 ? 7.725 9.544 -16.846 1.00 91.38 445 GLN A C 1
ATOM 3510 O O . GLN A 1 445 ? 7.735 10.396 -17.734 1.00 91.38 445 GLN A O 1
ATOM 3515 N N . GLU A 1 446 ? 7.103 8.374 -16.971 1.00 88.56 446 GLU A N 1
ATOM 3516 C CA . GLU A 1 446 ? 6.209 7.976 -18.065 1.00 88.56 446 GLU A CA 1
ATOM 3517 C C . GLU A 1 446 ? 4.858 7.542 -17.498 1.00 88.56 446 GLU A C 1
ATOM 3519 O O . GLU A 1 446 ? 4.785 7.069 -16.363 1.00 88.56 446 GLU A O 1
ATOM 3524 N N . ASP A 1 447 ? 3.792 7.676 -18.283 1.00 87.06 447 ASP A N 1
ATOM 3525 C CA . ASP A 1 447 ? 2.436 7.378 -17.820 1.00 87.06 447 ASP A CA 1
ATOM 3526 C C . ASP A 1 447 ? 2.250 5.907 -17.423 1.00 87.06 447 ASP A C 1
ATOM 3528 O O . ASP A 1 447 ? 1.657 5.624 -16.378 1.00 87.06 447 ASP A O 1
ATOM 3532 N N . GLY A 1 448 ? 2.768 4.959 -18.213 1.00 87.31 448 GLY A N 1
ATOM 3533 C CA . GLY A 1 448 ? 2.613 3.535 -17.932 1.00 87.31 448 GLY A CA 1
ATOM 3534 C C . GLY A 1 448 ? 3.425 3.111 -16.710 1.00 87.31 448 GLY A C 1
ATOM 3535 O O . GLY A 1 448 ? 2.839 2.685 -15.709 1.00 87.31 448 GLY A O 1
ATOM 3536 N N . VAL A 1 449 ? 4.754 3.250 -16.731 1.00 90.19 449 VAL A N 1
ATOM 3537 C CA . VAL A 1 449 ? 5.588 2.885 -15.565 1.00 90.19 449 VAL A CA 1
ATOM 3538 C C . VAL A 1 449 ? 5.259 3.714 -14.322 1.00 90.19 449 VAL A C 1
ATOM 3540 O O . VAL A 1 449 ? 5.280 3.180 -13.213 1.00 90.19 449 VAL A O 1
ATOM 3543 N N . GLY A 1 450 ? 4.888 4.987 -14.486 1.00 89.88 450 GLY A N 1
ATOM 3544 C CA . GLY A 1 450 ? 4.497 5.878 -13.399 1.00 89.88 450 GLY A CA 1
ATOM 3545 C C . GLY A 1 450 ? 3.270 5.366 -12.653 1.00 89.88 450 GLY A C 1
ATOM 3546 O O . GLY A 1 450 ? 3.266 5.380 -11.421 1.00 89.88 450 GLY A O 1
ATOM 3547 N N . ALA A 1 451 ? 2.279 4.826 -13.372 1.00 89.88 451 ALA A N 1
ATOM 3548 C CA . ALA A 1 451 ? 1.120 4.186 -12.759 1.00 89.88 451 ALA A CA 1
ATOM 3549 C C . ALA A 1 451 ? 1.534 2.990 -11.883 1.00 89.88 451 ALA A C 1
ATOM 3551 O O . ALA A 1 451 ? 1.167 2.945 -10.711 1.00 89.88 451 ALA A O 1
ATOM 3552 N N . ILE A 1 452 ? 2.361 2.064 -12.386 1.00 92.38 452 ILE A N 1
ATOM 3553 C CA . ILE A 1 452 ? 2.866 0.931 -11.580 1.00 92.38 452 ILE A CA 1
ATOM 3554 C C . ILE A 1 452 ? 3.690 1.404 -10.387 1.00 92.38 452 ILE A C 1
ATOM 3556 O O . ILE A 1 452 ? 3.561 0.857 -9.293 1.00 92.38 452 ILE A O 1
ATOM 3560 N N . ALA A 1 453 ? 4.506 2.435 -10.564 1.00 92.62 453 ALA A N 1
ATOM 3561 C CA . ALA A 1 453 ? 5.325 2.965 -9.491 1.00 92.62 453 ALA A CA 1
ATOM 3562 C C . ALA A 1 453 ? 4.458 3.553 -8.357 1.00 92.62 453 ALA A C 1
ATOM 3564 O O . ALA A 1 453 ? 4.712 3.273 -7.188 1.00 92.62 453 ALA A O 1
ATOM 3565 N N . ASN A 1 454 ? 3.357 4.245 -8.684 1.00 90.00 454 ASN A N 1
ATOM 3566 C CA . ASN A 1 454 ? 2.365 4.693 -7.691 1.00 90.00 454 ASN A CA 1
ATOM 3567 C C . ASN A 1 454 ? 1.774 3.516 -6.894 1.00 90.00 454 ASN A C 1
ATOM 3569 O O . ASN A 1 454 ? 1.517 3.627 -5.693 1.00 90.00 454 ASN A O 1
ATOM 3573 N N . TRP A 1 455 ? 1.557 2.375 -7.548 1.00 91.69 455 TRP A N 1
ATOM 3574 C CA . TRP A 1 455 ? 1.058 1.165 -6.901 1.00 91.69 455 TRP A CA 1
ATOM 3575 C C . TRP A 1 455 ? 2.100 0.517 -5.986 1.00 91.69 455 TRP A C 1
ATOM 3577 O O . TRP A 1 455 ? 1.776 0.156 -4.858 1.00 91.69 455 TRP A O 1
ATOM 3587 N N . LEU A 1 456 ? 3.360 0.429 -6.413 1.00 91.44 456 LEU A N 1
ATOM 3588 C CA . LEU A 1 456 ? 4.452 -0.054 -5.559 1.00 91.44 456 LEU A CA 1
ATOM 3589 C C . LEU A 1 456 ? 4.600 0.801 -4.294 1.00 91.44 456 LEU A C 1
ATOM 3591 O O . LEU A 1 456 ? 4.725 0.271 -3.190 1.00 91.44 456 LEU A O 1
ATOM 3595 N N . GLU A 1 457 ? 4.509 2.117 -4.451 1.00 87.81 457 GLU A N 1
ATOM 3596 C CA . GLU A 1 457 ? 4.628 3.082 -3.363 1.00 87.81 457 GLU A CA 1
ATOM 3597 C C . GLU A 1 457 ? 3.458 3.027 -2.374 1.00 87.81 457 GLU A C 1
ATOM 3599 O O . GLU A 1 457 ? 3.678 3.017 -1.160 1.00 87.81 457 GLU A O 1
ATOM 3604 N N . SER A 1 458 ? 2.222 2.973 -2.880 1.00 83.62 458 SER A N 1
ATOM 3605 C CA . SER A 1 458 ? 1.006 3.038 -2.055 1.00 83.62 458 SER A CA 1
ATOM 3606 C C . SER A 1 458 ? 0.573 1.699 -1.455 1.00 83.62 458 SER A C 1
ATOM 3608 O O . SER A 1 458 ? -0.089 1.681 -0.415 1.00 83.62 458 SER A O 1
ATOM 3610 N N . VAL A 1 459 ? 0.917 0.578 -2.095 1.00 86.19 459 VAL A N 1
ATOM 3611 C CA . VAL A 1 459 ? 0.491 -0.763 -1.665 1.00 86.19 459 VAL A CA 1
ATOM 3612 C C . VAL A 1 459 ? 1.582 -1.475 -0.880 1.00 86.19 459 VAL A C 1
ATOM 3614 O O . VAL A 1 459 ? 1.283 -2.082 0.144 1.00 86.19 459 VAL A O 1
ATOM 3617 N N . PHE A 1 460 ? 2.830 -1.387 -1.345 1.00 85.56 460 PHE A N 1
ATOM 3618 C CA . PHE A 1 460 ? 3.965 -2.116 -0.769 1.00 85.56 460 PHE A CA 1
ATOM 3619 C C . PHE A 1 460 ? 4.934 -1.224 -0.000 1.00 85.56 460 PHE A C 1
ATOM 3621 O O . PHE A 1 460 ? 5.939 -1.720 0.496 1.00 85.56 460 PHE A O 1
ATOM 3628 N N . GLY A 1 461 ? 4.669 0.082 0.083 1.00 82.19 461 GLY A N 1
ATOM 3629 C CA . GLY A 1 461 ? 5.523 0.975 0.853 1.00 82.19 461 GLY A CA 1
ATOM 3630 C C . GLY A 1 461 ? 6.881 1.268 0.212 1.00 82.19 461 GLY A C 1
ATOM 3631 O O . GLY A 1 461 ? 7.767 1.800 0.876 1.00 82.19 461 GLY A O 1
ATOM 3632 N N . ILE A 1 462 ? 7.067 0.910 -1.061 1.00 87.81 462 ILE A N 1
ATOM 3633 C CA . ILE A 1 462 ? 8.355 1.022 -1.749 1.00 87.81 462 ILE A CA 1
ATOM 3634 C C . ILE A 1 462 ? 8.665 2.494 -2.027 1.00 87.81 462 ILE A C 1
ATOM 3636 O O . ILE A 1 462 ? 7.817 3.234 -2.526 1.00 87.81 462 ILE A O 1
ATOM 3640 N N . THR A 1 463 ? 9.896 2.920 -1.735 1.00 89.00 463 THR A N 1
ATOM 3641 C CA . THR A 1 463 ? 10.362 4.265 -2.101 1.00 89.00 463 THR A CA 1
ATOM 3642 C C . THR A 1 463 ? 10.560 4.326 -3.613 1.00 89.00 463 THR A C 1
ATOM 3644 O O . THR A 1 463 ? 11.335 3.543 -4.164 1.00 89.00 463 THR A O 1
ATOM 3647 N N . VAL A 1 464 ? 9.874 5.253 -4.285 1.00 92.50 464 VAL A N 1
ATOM 3648 C CA . VAL A 1 464 ? 9.944 5.425 -5.741 1.00 92.50 464 VAL A CA 1
ATOM 3649 C C . VAL A 1 464 ? 10.475 6.812 -6.085 1.00 92.50 464 VAL A C 1
ATOM 3651 O O . VAL A 1 464 ? 9.911 7.821 -5.669 1.00 92.50 464 VAL A O 1
ATOM 3654 N N . ILE A 1 465 ? 11.504 6.864 -6.929 1.00 94.19 465 ILE A N 1
ATOM 3655 C CA . ILE A 1 465 ? 12.068 8.100 -7.473 1.00 94.19 465 ILE A CA 1
ATOM 3656 C C . ILE A 1 465 ? 11.805 8.140 -8.978 1.00 94.19 465 ILE A C 1
ATOM 3658 O O . ILE A 1 465 ? 12.288 7.300 -9.740 1.00 94.19 465 ILE A O 1
ATOM 3662 N N . ARG A 1 466 ? 11.023 9.133 -9.407 1.00 94.62 466 ARG A N 1
ATOM 3663 C CA . ARG A 1 466 ? 10.596 9.307 -10.803 1.00 94.62 466 ARG A CA 1
ATOM 3664 C C . ARG A 1 466 ? 11.466 10.361 -11.473 1.00 94.62 466 ARG A C 1
ATOM 3666 O O . ARG A 1 466 ? 11.462 11.513 -11.053 1.00 94.62 466 ARG A O 1
ATOM 3673 N N . ILE A 1 467 ? 12.196 9.979 -12.514 1.00 93.38 467 ILE A N 1
ATOM 3674 C CA . ILE A 1 467 ? 13.145 10.856 -13.203 1.00 93.38 467 ILE A CA 1
ATOM 3675 C C . ILE A 1 467 ? 12.506 11.410 -14.479 1.00 93.38 467 ILE A C 1
ATOM 3677 O O . ILE A 1 467 ? 12.183 10.624 -15.377 1.00 93.38 467 ILE A O 1
ATOM 3681 N N . PRO A 1 468 ? 12.340 12.736 -14.631 1.00 91.00 468 PRO A N 1
ATOM 3682 C CA . PRO A 1 468 ? 11.801 13.287 -15.862 1.00 91.00 468 PRO A CA 1
ATOM 3683 C C . PRO A 1 468 ? 12.731 12.984 -17.038 1.00 91.00 468 PRO A C 1
ATOM 3685 O O . PRO A 1 468 ? 13.947 13.175 -16.958 1.00 91.00 468 PRO A O 1
ATOM 3688 N N . LYS A 1 469 ? 12.151 12.533 -18.156 1.00 86.12 469 LYS A N 1
ATOM 3689 C CA . LYS A 1 469 ? 12.900 12.128 -19.357 1.00 86.12 469 LYS A CA 1
ATOM 3690 C C . LYS A 1 469 ? 13.873 13.185 -19.864 1.00 86.12 469 LYS A C 1
ATOM 3692 O O . LYS A 1 469 ? 14.938 12.834 -20.356 1.00 86.12 469 LYS A O 1
ATOM 3697 N N . THR A 1 470 ? 13.516 14.460 -19.732 1.00 85.62 470 THR A N 1
ATOM 3698 C CA . THR A 1 470 ? 14.336 15.605 -20.153 1.00 85.62 470 THR A CA 1
ATOM 3699 C C . THR A 1 470 ? 15.689 15.673 -19.445 1.00 85.62 470 THR A C 1
ATOM 3701 O O . THR A 1 470 ? 16.613 16.282 -19.973 1.00 85.62 470 THR A O 1
ATOM 3704 N N . TYR A 1 471 ? 15.831 15.030 -18.283 1.00 86.25 471 TYR A N 1
ATOM 3705 C CA . TYR A 1 471 ? 17.086 14.960 -17.534 1.00 86.25 471 TYR A CA 1
ATOM 3706 C C . TYR A 1 471 ? 17.871 13.667 -17.793 1.00 86.25 471 TYR A C 1
ATOM 3708 O O . TYR A 1 471 ? 19.052 13.590 -17.449 1.00 86.25 471 TYR A O 1
ATOM 3716 N N . LEU A 1 472 ? 17.269 12.654 -18.424 1.00 85.31 472 LEU A N 1
ATOM 3717 C CA . LEU A 1 472 ? 17.964 11.408 -18.744 1.00 85.31 472 LEU A CA 1
ATOM 3718 C C . LEU A 1 472 ? 19.019 11.655 -19.826 1.00 85.31 472 LEU A C 1
ATOM 3720 O O . LEU A 1 472 ? 18.701 11.959 -20.972 1.00 85.31 472 LEU A O 1
ATOM 3724 N N . GLY A 1 473 ? 20.290 11.501 -19.454 1.00 77.00 473 GLY A N 1
ATOM 3725 C CA . GLY A 1 473 ? 21.424 11.778 -20.340 1.00 77.00 473 GLY A CA 1
ATOM 3726 C C . GLY A 1 473 ? 21.844 13.248 -20.403 1.00 77.00 473 GLY A C 1
ATOM 3727 O O . GLY A 1 473 ? 22.706 13.572 -21.210 1.00 77.00 473 GLY A O 1
ATOM 3728 N N . SER A 1 474 ? 21.277 14.121 -19.562 1.00 80.44 474 SER A N 1
ATOM 3729 C CA . SER A 1 474 ? 21.738 15.507 -19.438 1.00 80.44 474 SER A CA 1
ATOM 3730 C C . SER A 1 474 ? 23.026 15.602 -18.610 1.00 80.44 474 SER A C 1
ATOM 3732 O O . SER A 1 474 ? 23.136 15.010 -17.528 1.00 80.44 474 SER A O 1
ATOM 3734 N N . ASP A 1 475 ? 23.974 16.420 -19.072 1.00 77.38 475 ASP A N 1
ATOM 3735 C CA . ASP A 1 475 ? 25.183 16.777 -18.319 1.00 77.38 475 ASP A CA 1
ATOM 3736 C C . ASP A 1 475 ? 24.899 17.757 -17.172 1.00 77.38 475 ASP A C 1
ATOM 3738 O O . ASP A 1 475 ? 25.695 17.854 -16.238 1.00 77.38 475 ASP A O 1
ATOM 3742 N N . SER A 1 476 ? 23.735 18.422 -17.167 1.00 75.38 476 SER A N 1
ATOM 3743 C CA . SER A 1 476 ? 23.343 19.373 -16.112 1.00 75.38 476 SER A CA 1
ATOM 3744 C C . SER A 1 476 ? 23.323 18.745 -14.712 1.00 75.38 476 SER A C 1
ATOM 3746 O O . SER A 1 476 ? 23.573 19.422 -13.721 1.00 75.38 476 SER A O 1
ATOM 3748 N N . ILE A 1 477 ? 23.100 17.430 -14.622 1.00 76.38 477 ILE A N 1
ATOM 3749 C CA . ILE A 1 477 ? 23.116 16.682 -13.356 1.00 76.38 477 ILE A CA 1
ATOM 3750 C C . ILE A 1 477 ? 24.515 16.694 -12.716 1.00 76.38 477 ILE A C 1
ATOM 3752 O O . ILE A 1 477 ? 24.634 16.659 -11.496 1.00 76.38 477 ILE A O 1
ATOM 3756 N N . ALA A 1 478 ? 25.585 16.774 -13.515 1.00 71.56 478 ALA A N 1
ATOM 3757 C CA . ALA A 1 478 ? 26.949 16.819 -12.992 1.00 71.56 478 ALA A CA 1
ATOM 3758 C C . ALA A 1 478 ? 27.235 18.113 -12.210 1.00 71.56 478 ALA A C 1
ATOM 3760 O O . ALA A 1 478 ? 27.973 18.074 -11.228 1.00 71.56 478 ALA A O 1
ATOM 3761 N N . GLN A 1 479 ? 26.629 19.237 -12.608 1.00 70.56 479 GLN A N 1
ATOM 3762 C CA . GLN A 1 479 ? 26.773 20.514 -11.902 1.00 70.56 479 GLN A CA 1
ATOM 3763 C C . GLN A 1 479 ? 26.047 20.492 -10.550 1.00 70.56 479 GLN A C 1
ATOM 3765 O O . GLN A 1 479 ? 26.606 20.924 -9.547 1.00 70.56 479 GLN A O 1
ATOM 3770 N N . GLU A 1 480 ? 24.851 19.903 -10.493 1.00 70.62 480 GLU A N 1
ATOM 3771 C CA . GLU A 1 480 ? 24.082 19.740 -9.247 1.00 70.62 480 GLU A CA 1
ATOM 3772 C C . GLU A 1 480 ? 24.781 18.816 -8.233 1.00 70.62 480 GLU A C 1
ATOM 3774 O O . GLU A 1 480 ? 24.677 19.009 -7.023 1.00 70.62 480 GLU A O 1
ATOM 3779 N N . LEU A 1 481 ? 25.542 17.823 -8.707 1.00 70.62 481 LEU A N 1
ATOM 3780 C CA . LEU A 1 481 ? 26.320 16.912 -7.856 1.00 70.62 481 LEU A CA 1
ATOM 3781 C C . LEU A 1 481 ? 27.545 17.563 -7.201 1.00 70.62 481 LEU A C 1
ATOM 3783 O O . LEU A 1 481 ? 28.097 16.980 -6.260 1.00 70.62 481 LEU A O 1
ATOM 3787 N N . ALA A 1 482 ? 27.972 18.731 -7.692 1.00 72.75 482 ALA A N 1
ATOM 3788 C CA . ALA A 1 482 ? 29.099 19.478 -7.143 1.00 72.75 482 ALA A CA 1
ATOM 3789 C C . ALA A 1 482 ? 28.741 20.230 -5.851 1.00 72.75 482 ALA A C 1
ATOM 3791 O O . ALA A 1 482 ? 29.639 20.590 -5.090 1.00 72.75 482 ALA A O 1
ATOM 3792 N N . SER A 1 483 ? 27.450 20.463 -5.581 1.00 75.12 483 SER A N 1
ATOM 3793 C CA . SER A 1 483 ? 27.024 21.034 -4.301 1.00 75.12 483 SER A CA 1
ATOM 3794 C C . SER A 1 483 ? 27.222 20.041 -3.148 1.00 75.12 483 SER A C 1
ATOM 3796 O O . SER A 1 483 ? 27.025 18.836 -3.342 1.00 75.12 483 SER A O 1
ATOM 3798 N N . PRO A 1 484 ? 27.590 20.520 -1.941 1.00 77.06 484 PRO A N 1
ATOM 3799 C CA . PRO A 1 484 ? 27.639 19.680 -0.751 1.00 77.06 484 PRO A CA 1
ATOM 3800 C C . PRO A 1 484 ? 26.281 19.009 -0.535 1.00 77.06 484 PRO A C 1
ATOM 3802 O O . PRO A 1 484 ? 25.264 19.697 -0.674 1.00 77.06 484 PRO A O 1
ATOM 3805 N N . PRO A 1 485 ? 26.226 17.717 -0.169 1.00 71.69 485 PRO A N 1
ATOM 3806 C CA . PRO A 1 485 ? 24.959 17.022 0.001 1.00 71.69 485 PRO A CA 1
ATOM 3807 C C . PRO A 1 485 ? 24.031 17.753 0.955 1.00 71.69 485 PRO A C 1
ATOM 3809 O O . PRO A 1 485 ? 22.882 17.916 0.596 1.00 71.69 485 PRO A O 1
ATOM 3812 N N . GLU A 1 486 ? 24.534 18.302 2.070 1.00 71.62 486 GLU A N 1
ATOM 3813 C CA . GLU A 1 486 ? 23.757 19.035 3.087 1.00 71.62 486 GLU A CA 1
ATOM 3814 C C . GLU A 1 486 ? 23.002 20.258 2.539 1.00 71.62 486 GLU A C 1
ATOM 3816 O O . GLU A 1 486 ? 21.969 20.647 3.090 1.00 71.62 486 GLU A O 1
ATOM 3821 N N . ALA A 1 487 ? 23.474 20.843 1.432 1.00 72.75 487 ALA A N 1
ATOM 3822 C CA . ALA A 1 487 ? 22.833 21.994 0.804 1.00 72.75 487 ALA A CA 1
ATOM 3823 C C . ALA A 1 487 ? 21.415 21.674 0.303 1.00 72.75 487 ALA A C 1
ATOM 3825 O O . ALA A 1 487 ? 20.613 22.594 0.146 1.00 72.75 487 ALA A O 1
ATOM 3826 N N . PHE A 1 488 ? 21.064 20.394 0.113 1.00 75.06 488 PHE A N 1
ATOM 3827 C CA . PHE A 1 488 ? 19.717 20.000 -0.309 1.00 75.06 488 PHE A CA 1
ATOM 3828 C C . PHE A 1 488 ? 18.632 20.401 0.695 1.00 75.06 488 PHE A C 1
ATOM 3830 O O . PHE A 1 488 ? 17.530 20.762 0.288 1.00 75.06 488 PHE A O 1
ATOM 3837 N N . PHE A 1 489 ? 18.926 20.407 2.002 1.00 67.44 489 PHE A N 1
ATOM 3838 C CA . PHE A 1 489 ? 17.947 20.837 3.002 1.00 67.44 489 PHE A CA 1
ATOM 3839 C C . PHE A 1 489 ? 17.594 22.321 2.841 1.00 67.44 489 PHE A C 1
ATOM 3841 O O . PHE A 1 489 ? 16.451 22.702 3.080 1.00 67.44 489 PHE A O 1
ATOM 3848 N N . LEU A 1 490 ? 18.557 23.138 2.402 1.00 66.62 490 LEU A N 1
ATOM 3849 C CA . LEU A 1 490 ? 18.405 24.583 2.223 1.00 66.62 490 LEU A CA 1
ATOM 3850 C C . LEU A 1 490 ? 17.876 24.955 0.829 1.00 66.62 490 LEU A C 1
ATOM 3852 O O . LEU A 1 490 ? 17.100 25.898 0.712 1.00 66.62 490 LEU A O 1
ATOM 3856 N N . ASN A 1 491 ? 18.266 24.205 -0.208 1.00 67.25 491 ASN A N 1
ATOM 3857 C CA . ASN A 1 491 ? 17.967 24.499 -1.617 1.00 67.25 491 ASN A CA 1
ATOM 3858 C C . ASN A 1 491 ? 16.842 23.642 -2.218 1.00 67.25 491 ASN A C 1
ATOM 3860 O O . ASN A 1 491 ? 16.532 23.790 -3.400 1.00 67.25 491 ASN A O 1
ATOM 3864 N N . SER A 1 492 ? 16.216 22.770 -1.425 1.00 62.09 492 SER A N 1
ATOM 3865 C CA . SER A 1 492 ? 15.072 21.940 -1.841 1.00 62.09 492 SER A CA 1
ATOM 3866 C C . SER A 1 492 ? 13.947 22.732 -2.520 1.00 62.09 492 SER A C 1
ATOM 3868 O O . SER A 1 492 ? 13.232 22.183 -3.348 1.00 62.09 492 SER A O 1
ATOM 3870 N N . GLU A 1 493 ? 13.815 24.025 -2.214 1.00 63.94 493 GLU A N 1
ATOM 3871 C CA . GLU A 1 493 ? 12.809 24.923 -2.793 1.00 63.94 493 GLU A CA 1
ATOM 3872 C C . GLU A 1 493 ? 13.037 25.199 -4.290 1.00 63.94 493 GLU A C 1
ATOM 3874 O O . GLU A 1 493 ? 12.081 25.396 -5.038 1.00 63.94 493 GLU A O 1
ATOM 3879 N N . ALA A 1 494 ? 14.297 25.211 -4.736 1.00 72.94 494 ALA A N 1
ATOM 3880 C CA . ALA A 1 494 ? 14.676 25.492 -6.121 1.00 72.94 494 ALA A CA 1
ATOM 3881 C C . ALA A 1 494 ? 14.886 24.217 -6.953 1.00 72.94 494 ALA A C 1
ATOM 3883 O O . ALA A 1 494 ? 14.964 24.284 -8.182 1.00 72.94 494 ALA A O 1
ATOM 3884 N N . GLN A 1 495 ? 14.997 23.062 -6.294 1.00 80.25 495 GLN A N 1
ATOM 3885 C CA . GLN A 1 495 ? 15.323 21.801 -6.943 1.00 80.25 495 GLN A CA 1
ATOM 3886 C C . GLN A 1 495 ? 14.073 20.955 -7.217 1.00 80.25 495 GLN A C 1
ATOM 3888 O O . GLN A 1 495 ? 13.136 20.918 -6.419 1.00 80.25 495 GLN A O 1
ATOM 3893 N N . PRO A 1 496 ? 14.043 20.217 -8.338 1.00 85.12 496 PRO A N 1
ATOM 3894 C CA . PRO A 1 496 ? 13.002 19.227 -8.575 1.00 85.12 496 PRO A CA 1
ATOM 3895 C C . PRO A 1 496 ? 12.991 18.147 -7.482 1.00 85.12 496 PRO A C 1
ATOM 3897 O O . PRO A 1 496 ? 14.047 17.635 -7.110 1.00 85.12 496 PRO A O 1
ATOM 3900 N N . ALA A 1 497 ? 11.801 17.716 -7.050 1.00 85.81 497 ALA A N 1
ATOM 3901 C CA . ALA A 1 497 ? 11.637 16.740 -5.965 1.00 85.81 497 ALA A CA 1
ATOM 3902 C C . ALA A 1 497 ? 12.481 15.461 -6.144 1.00 85.81 497 ALA A C 1
ATOM 3904 O O . ALA A 1 497 ? 13.092 14.988 -5.191 1.00 85.81 497 ALA A O 1
ATOM 3905 N N . TRP A 1 498 ? 12.580 14.930 -7.367 1.00 90.00 498 TRP A N 1
ATOM 3906 C CA . TRP A 1 498 ? 13.373 13.728 -7.656 1.00 90.00 498 TRP A CA 1
ATOM 3907 C C . TRP A 1 498 ? 14.868 13.904 -7.347 1.00 90.00 498 TRP A C 1
ATOM 3909 O O . TRP A 1 498 ? 15.530 12.960 -6.918 1.00 90.00 498 TRP A O 1
ATOM 3919 N N . LEU A 1 499 ? 15.405 15.110 -7.552 1.00 89.31 499 LEU A N 1
ATOM 3920 C CA . LEU A 1 499 ? 16.808 15.417 -7.297 1.00 89.31 499 LEU A CA 1
ATOM 3921 C C . LEU A 1 499 ? 17.054 15.519 -5.792 1.00 89.31 499 LEU A C 1
ATOM 3923 O O . LEU A 1 499 ? 18.004 14.919 -5.295 1.00 89.31 499 LEU A O 1
ATOM 3927 N N . THR A 1 500 ? 16.147 16.182 -5.068 1.00 85.38 500 THR A N 1
ATOM 3928 C CA . THR A 1 500 ? 16.145 16.228 -3.599 1.00 85.38 500 THR A CA 1
ATOM 3929 C C . THR A 1 500 ? 16.127 14.818 -3.002 1.00 85.38 500 THR A C 1
ATOM 3931 O O . THR A 1 500 ? 16.874 14.539 -2.067 1.00 85.38 500 THR A O 1
ATOM 3934 N N . GLN A 1 501 ? 15.342 13.898 -3.574 1.00 89.38 501 GLN A N 1
ATOM 3935 C CA . GLN A 1 501 ? 15.306 12.498 -3.143 1.00 89.38 501 GLN A CA 1
ATOM 3936 C C . GLN A 1 501 ? 16.657 11.798 -3.330 1.00 89.38 501 GLN A C 1
ATOM 3938 O O . GLN A 1 501 ? 17.169 11.205 -2.381 1.00 89.38 501 GLN A O 1
ATOM 3943 N N . LEU A 1 502 ? 17.272 11.896 -4.514 1.00 90.06 502 LEU A N 1
ATOM 3944 C CA . LEU A 1 502 ? 18.577 11.275 -4.783 1.00 90.06 502 LEU A CA 1
ATOM 3945 C C . LEU A 1 502 ? 19.709 11.886 -3.945 1.00 90.06 502 LEU A C 1
ATOM 3947 O O . LEU A 1 502 ? 20.566 11.159 -3.443 1.00 90.06 502 LEU A O 1
ATOM 3951 N N . GLN A 1 503 ? 19.707 13.207 -3.757 1.00 87.75 503 GLN A N 1
ATOM 3952 C CA . GLN A 1 503 ? 20.665 13.887 -2.883 1.00 87.75 503 GLN A CA 1
ATOM 3953 C C . GLN A 1 503 ? 20.488 13.471 -1.423 1.00 87.75 503 GLN A C 1
ATOM 3955 O O . GLN A 1 503 ? 21.489 13.264 -0.742 1.00 87.75 503 GLN A O 1
ATOM 3960 N N . SER A 1 504 ? 19.246 13.272 -0.963 1.00 85.69 504 SER A N 1
ATOM 3961 C CA . SER A 1 504 ? 18.985 12.774 0.389 1.00 85.69 504 SER A CA 1
ATOM 3962 C C . SER A 1 504 ? 19.602 11.391 0.606 1.00 85.69 504 SER A C 1
ATOM 3964 O O . SER A 1 504 ? 20.291 11.187 1.600 1.00 85.69 504 SER A O 1
ATOM 3966 N N . LEU A 1 505 ? 19.469 10.478 -0.364 1.00 87.94 505 LEU A N 1
ATOM 3967 C CA . LEU A 1 505 ? 20.093 9.153 -0.301 1.00 87.94 505 LEU A CA 1
ATOM 3968 C C . LEU A 1 505 ? 21.612 9.250 -0.197 1.00 87.94 505 LEU A C 1
ATOM 3970 O O . LEU A 1 505 ? 22.210 8.620 0.673 1.00 87.94 505 LEU A O 1
ATOM 3974 N N . ARG A 1 506 ? 22.229 10.082 -1.041 1.00 86.94 506 ARG A N 1
ATOM 3975 C CA . ARG A 1 506 ? 23.672 10.325 -0.989 1.00 86.94 506 ARG A CA 1
ATOM 3976 C C . ARG A 1 506 ? 24.094 10.890 0.370 1.00 86.94 506 ARG A C 1
ATOM 3978 O O . ARG A 1 506 ? 25.039 10.383 0.964 1.00 86.94 506 ARG A O 1
ATOM 3985 N N . TYR A 1 507 ? 23.386 11.900 0.878 1.00 84.69 507 TYR A N 1
ATOM 3986 C CA . TYR A 1 507 ? 23.660 12.494 2.188 1.00 84.69 507 TYR A CA 1
ATOM 3987 C C . TYR A 1 507 ? 23.598 11.448 3.306 1.00 84.69 507 TYR A C 1
ATOM 3989 O O . TYR A 1 507 ? 24.533 11.339 4.098 1.00 84.69 507 TYR A O 1
ATOM 3997 N N . PHE A 1 508 ? 22.537 10.637 3.351 1.00 81.38 508 PHE A N 1
ATOM 3998 C CA . PHE A 1 508 ? 22.406 9.607 4.377 1.00 81.38 508 PHE A CA 1
ATOM 3999 C C . PHE A 1 508 ? 23.508 8.554 4.259 1.00 81.38 508 PHE A C 1
ATOM 4001 O O . PHE A 1 508 ? 24.096 8.193 5.273 1.00 81.38 508 PHE A O 1
ATOM 4008 N N . GLN A 1 509 ? 23.856 8.120 3.045 1.00 81.56 509 GLN A N 1
ATOM 4009 C CA . GLN A 1 509 ? 24.956 7.179 2.811 1.00 81.56 509 GLN A CA 1
ATOM 4010 C C . GLN A 1 509 ? 26.299 7.727 3.323 1.00 81.56 509 GLN A C 1
ATOM 4012 O O . GLN A 1 509 ? 27.057 7.000 3.971 1.00 81.56 509 GLN A O 1
ATOM 4017 N N . GLU A 1 510 ? 26.576 9.014 3.097 1.00 82.81 510 GLU A N 1
ATOM 4018 C CA . GLU A 1 510 ? 27.772 9.685 3.612 1.00 82.81 510 GLU A CA 1
ATOM 4019 C C . GLU A 1 510 ? 27.754 9.795 5.150 1.00 82.81 510 GLU A C 1
ATOM 4021 O O . GLU A 1 510 ? 28.750 9.471 5.803 1.00 82.81 510 GLU A O 1
ATOM 4026 N N . GLU A 1 511 ? 26.625 10.173 5.756 1.00 79.31 511 GLU A N 1
ATOM 4027 C CA . GLU A 1 511 ? 26.476 10.249 7.218 1.00 79.31 511 GLU A CA 1
ATOM 4028 C C . GLU A 1 511 ? 26.594 8.882 7.906 1.00 79.31 511 GLU A C 1
ATOM 4030 O O . GLU A 1 511 ? 27.200 8.774 8.979 1.00 79.31 511 GLU A O 1
ATOM 4035 N N . PHE A 1 512 ? 26.074 7.824 7.279 1.00 74.12 512 PHE A N 1
ATOM 4036 C CA . PHE A 1 512 ? 26.267 6.446 7.727 1.00 74.12 512 PHE A CA 1
ATOM 4037 C C . PHE A 1 512 ? 27.747 6.051 7.700 1.00 74.12 512 PHE A C 1
ATOM 4039 O O . PHE A 1 512 ? 28.248 5.478 8.672 1.00 74.12 512 PHE A O 1
ATOM 4046 N N . GLY A 1 513 ? 28.462 6.399 6.625 1.00 74.25 513 GLY A N 1
ATOM 4047 C CA . GLY A 1 513 ? 29.895 6.130 6.485 1.00 74.25 513 GLY A CA 1
ATOM 4048 C C . GLY A 1 513 ? 30.758 6.850 7.527 1.00 74.25 513 GLY A C 1
ATOM 4049 O O . GLY A 1 513 ? 31.740 6.284 8.009 1.00 74.25 513 GLY A O 1
ATOM 4050 N N . LYS A 1 514 ? 30.377 8.069 7.938 1.00 73.56 514 LYS A N 1
ATOM 4051 C CA . LYS A 1 514 ? 31.069 8.824 9.002 1.00 73.56 514 LYS A CA 1
ATOM 4052 C C . LYS A 1 514 ? 30.885 8.192 10.391 1.00 73.56 514 LYS A C 1
ATOM 4054 O O . LYS A 1 514 ? 31.785 8.281 11.222 1.00 73.56 514 LYS A O 1
ATOM 4059 N N . GLY A 1 515 ? 29.731 7.567 10.652 1.00 59.75 515 GLY A N 1
ATOM 4060 C CA . GLY A 1 515 ? 29.358 7.041 11.972 1.00 59.75 515 GLY A CA 1
ATOM 4061 C C . GLY A 1 515 ? 29.904 5.651 12.313 1.00 59.75 515 GLY A C 1
ATOM 4062 O O . GLY A 1 515 ? 29.997 5.310 13.493 1.00 59.75 515 GLY A O 1
ATOM 4063 N N . ARG A 1 516 ? 30.279 4.829 11.322 1.00 57.00 516 ARG A N 1
ATOM 4064 C CA . ARG A 1 516 ? 30.760 3.457 11.554 1.00 57.00 516 ARG A CA 1
ATOM 4065 C C . ARG A 1 516 ? 31.851 3.051 10.555 1.00 57.00 516 ARG A C 1
ATOM 4067 O O . ARG A 1 516 ? 31.609 3.023 9.356 1.00 57.00 516 ARG A O 1
ATOM 4074 N N . ARG A 1 517 ? 33.006 2.566 11.046 1.00 44.97 517 ARG A N 1
ATOM 4075 C CA . ARG A 1 517 ? 33.927 1.685 10.281 1.00 44.97 517 ARG A CA 1
ATOM 4076 C C . ARG A 1 517 ? 33.307 0.286 10.092 1.00 44.97 517 ARG A C 1
ATOM 4078 O O . ARG A 1 517 ? 33.939 -0.724 10.389 1.00 44.97 517 ARG A O 1
ATOM 4085 N N . VAL A 1 518 ? 32.042 0.202 9.686 1.00 47.78 518 VAL A N 1
ATOM 4086 C CA . VAL A 1 518 ? 31.456 -1.080 9.289 1.00 47.78 518 VAL A CA 1
ATOM 4087 C C . VAL A 1 518 ? 31.999 -1.382 7.897 1.00 47.78 518 VAL A C 1
ATOM 4089 O O . VAL A 1 518 ? 31.850 -0.589 6.972 1.00 47.78 518 VAL A O 1
ATOM 4092 N N . LEU A 1 519 ? 32.704 -2.506 7.777 1.00 39.47 519 LEU A N 1
ATOM 4093 C CA . LEU A 1 519 ? 33.081 -3.100 6.498 1.00 39.47 519 LEU A CA 1
ATOM 4094 C C . LEU A 1 519 ? 31.804 -3.279 5.660 1.00 39.47 519 LEU A C 1
ATOM 4096 O O . LEU A 1 519 ? 30.985 -4.139 5.968 1.00 39.47 519 LEU A O 1
ATOM 4100 N N . GLY A 1 520 ? 31.642 -2.431 4.643 1.00 50.62 520 GLY A N 1
ATOM 4101 C CA . GLY A 1 520 ? 30.445 -2.341 3.807 1.00 50.62 520 GLY A CA 1
ATOM 4102 C C . GLY A 1 520 ? 29.590 -1.128 4.171 1.00 50.62 520 GLY A C 1
ATOM 4103 O O . GLY A 1 520 ? 28.673 -1.236 4.981 1.00 50.62 520 GLY A O 1
ATOM 4104 N N . SER A 1 521 ? 29.867 0.030 3.558 1.00 51.00 521 SER A N 1
ATOM 4105 C CA . SER A 1 521 ? 28.893 1.128 3.540 1.00 51.00 521 SER A CA 1
ATOM 4106 C C . SER A 1 521 ? 27.562 0.590 3.008 1.00 51.00 521 SER A C 1
ATOM 4108 O O . SER A 1 521 ? 27.585 -0.182 2.042 1.00 51.00 521 SER A O 1
ATOM 4110 N N . PRO A 1 522 ? 26.411 0.966 3.591 1.00 56.81 522 PRO A N 1
ATOM 4111 C CA . PRO A 1 522 ? 25.123 0.598 3.035 1.00 56.81 522 PRO A CA 1
ATOM 4112 C C . PRO A 1 522 ? 24.963 1.344 1.712 1.00 56.81 522 PRO A C 1
ATOM 4114 O O . PRO A 1 522 ? 24.479 2.471 1.667 1.00 56.81 522 PRO A O 1
ATOM 4117 N N . ASN A 1 523 ? 25.417 0.742 0.615 1.00 70.00 523 ASN A N 1
ATOM 4118 C CA . ASN A 1 523 ? 25.024 1.226 -0.692 1.00 70.00 523 ASN A CA 1
ATOM 4119 C C . ASN A 1 523 ? 23.537 0.908 -0.809 1.00 70.00 523 ASN A C 1
ATOM 4121 O O . ASN A 1 523 ? 23.153 -0.268 -0.859 1.00 70.00 523 ASN A O 1
ATOM 4125 N N . TYR A 1 524 ? 22.707 1.951 -0.807 1.00 83.19 524 TYR A N 1
ATOM 4126 C CA . TYR A 1 524 ? 21.277 1.796 -1.016 1.00 83.19 524 TYR A CA 1
ATOM 4127 C C . TYR A 1 524 ? 21.054 0.948 -2.261 1.00 83.19 524 TYR A C 1
ATOM 4129 O O . TYR A 1 524 ? 21.572 1.252 -3.340 1.00 83.19 524 TYR A O 1
ATOM 4137 N N . SER A 1 525 ? 20.334 -0.155 -2.079 1.00 86.25 525 SER A N 1
ATOM 4138 C CA . SER A 1 525 ? 20.092 -1.093 -3.162 1.00 86.25 525 SER A CA 1
ATOM 4139 C C . SER A 1 525 ? 18.899 -0.618 -3.978 1.00 86.25 525 SER A C 1
ATOM 4141 O O . SER A 1 525 ? 17.789 -0.438 -3.467 1.00 86.25 525 SER A O 1
ATOM 4143 N N . VAL A 1 526 ? 19.163 -0.386 -5.256 1.00 91.75 526 VAL A N 1
ATOM 4144 C CA . VAL A 1 526 ? 18.245 0.237 -6.195 1.00 91.75 526 VAL A CA 1
ATOM 4145 C C . VAL A 1 526 ? 17.816 -0.757 -7.261 1.00 91.75 526 VAL A C 1
ATOM 4147 O O . VAL A 1 526 ? 18.613 -1.530 -7.797 1.00 91.75 526 VAL A O 1
ATOM 4150 N N . ILE A 1 527 ? 16.539 -0.686 -7.602 1.00 93.56 527 ILE A N 1
ATOM 4151 C CA . ILE A 1 527 ? 15.933 -1.334 -8.750 1.00 93.56 527 ILE A CA 1
ATOM 4152 C C . ILE A 1 527 ? 15.662 -0.259 -9.793 1.00 93.56 527 ILE A C 1
ATOM 4154 O O . ILE A 1 527 ? 14.997 0.736 -9.510 1.00 93.56 527 ILE A O 1
ATOM 4158 N N . ILE A 1 528 ? 16.132 -0.475 -11.014 1.00 94.94 528 ILE A N 1
ATOM 4159 C CA . ILE A 1 528 ? 15.695 0.325 -12.155 1.00 94.94 528 ILE A CA 1
ATOM 4160 C C . ILE A 1 528 ? 14.422 -0.306 -12.705 1.00 94.94 528 ILE A C 1
ATOM 4162 O O . ILE A 1 528 ? 14.438 -1.483 -13.059 1.00 94.94 528 ILE A O 1
ATOM 4166 N N . LEU A 1 529 ? 13.335 0.458 -12.774 1.00 94.94 529 LEU A N 1
ATOM 4167 C CA . LEU A 1 529 ? 12.073 0.027 -13.365 1.00 94.94 529 LEU A CA 1
ATOM 4168 C C . LEU A 1 529 ? 11.826 0.792 -14.669 1.00 94.94 529 LEU A C 1
ATOM 4170 O O . LEU A 1 529 ? 11.830 2.020 -14.686 1.00 94.94 529 LEU A O 1
ATOM 4174 N N . ASP A 1 530 ? 11.593 0.050 -15.744 1.00 92.56 530 ASP A N 1
ATOM 4175 C CA . ASP A 1 530 ? 11.325 0.562 -17.087 1.00 92.56 530 ASP A CA 1
ATOM 4176 C C . ASP A 1 530 ? 9.988 0.013 -17.610 1.00 92.56 530 ASP A C 1
ATOM 4178 O O . ASP A 1 530 ? 9.547 -1.071 -17.214 1.00 92.56 530 ASP A O 1
ATOM 4182 N N . GLU A 1 531 ? 9.326 0.740 -18.504 1.00 89.62 531 GLU A N 1
ATOM 4183 C CA . GLU A 1 531 ? 8.068 0.286 -19.101 1.00 89.62 531 GLU A CA 1
ATOM 4184 C C . GLU A 1 531 ? 8.336 -0.771 -20.175 1.00 89.62 531 GLU A C 1
ATOM 4186 O O . GLU A 1 531 ? 7.891 -1.918 -20.073 1.00 89.62 531 GLU A O 1
ATOM 4191 N N . ILE A 1 532 ? 9.121 -0.387 -21.185 1.00 87.00 532 ILE A N 1
ATOM 4192 C CA . ILE A 1 532 ? 9.372 -1.171 -22.391 1.00 87.00 532 ILE A CA 1
ATOM 4193 C C . ILE A 1 532 ? 10.872 -1.208 -22.669 1.00 87.00 532 ILE A C 1
ATOM 4195 O O . ILE A 1 532 ? 11.450 -0.235 -23.163 1.00 87.00 532 ILE A O 1
ATOM 4199 N N . ASN A 1 533 ? 11.496 -2.370 -22.473 1.00 83.94 533 ASN A N 1
ATOM 4200 C CA . ASN A 1 533 ? 12.857 -2.574 -22.951 1.00 83.94 533 ASN A CA 1
ATOM 4201 C C . ASN A 1 533 ? 12.844 -3.003 -24.421 1.00 83.94 533 ASN A C 1
ATOM 4203 O O . ASN A 1 533 ? 12.420 -4.103 -24.757 1.00 83.94 533 ASN A O 1
ATOM 4207 N N . SER A 1 534 ? 13.327 -2.128 -25.301 1.00 79.19 534 SER A N 1
ATOM 4208 C CA . SER A 1 534 ? 13.457 -2.410 -26.742 1.00 79.19 534 SER A CA 1
ATOM 4209 C C . SER A 1 534 ? 14.887 -2.285 -27.279 1.00 79.19 534 SER A C 1
ATOM 4211 O O . SER A 1 534 ? 15.158 -2.784 -28.364 1.00 79.19 534 SER A O 1
ATOM 4213 N N . SER A 1 535 ? 15.785 -1.618 -26.548 1.00 76.50 535 SER A N 1
ATOM 4214 C CA . SER A 1 535 ? 17.196 -1.391 -26.928 1.00 76.50 535 SER A CA 1
ATOM 4215 C C . SER A 1 535 ? 18.148 -1.238 -25.735 1.00 76.50 535 SER A C 1
ATOM 4217 O O . SER A 1 535 ? 19.301 -0.837 -25.889 1.00 76.50 535 SER A O 1
ATOM 4219 N N . GLY A 1 536 ? 17.626 -1.336 -24.510 1.00 82.06 536 GLY A N 1
ATOM 4220 C CA . GLY A 1 536 ? 18.363 -1.033 -23.290 1.00 82.06 536 GLY A CA 1
ATOM 4221 C C . GLY A 1 536 ? 18.710 0.441 -23.045 1.00 82.06 536 GLY A C 1
ATOM 4222 O O . GLY A 1 536 ? 19.263 0.723 -21.986 1.00 82.06 536 GLY A O 1
ATOM 4223 N N . LYS A 1 537 ? 18.411 1.407 -23.933 1.00 85.19 537 LYS A N 1
ATOM 4224 C CA . LYS A 1 537 ? 18.915 2.791 -23.765 1.00 85.19 537 LYS A CA 1
ATOM 4225 C C . LYS A 1 537 ? 18.382 3.501 -22.515 1.00 85.19 537 LYS A C 1
ATOM 4227 O O . LYS A 1 537 ? 19.181 4.075 -21.780 1.00 85.19 537 LYS A O 1
ATOM 4232 N N . THR A 1 538 ? 17.068 3.483 -22.266 1.00 87.94 538 THR A N 1
ATOM 4233 C CA . THR A 1 538 ? 16.464 4.126 -21.077 1.00 87.94 538 THR A CA 1
ATOM 4234 C C . THR A 1 538 ? 17.051 3.536 -19.798 1.00 87.94 538 THR A C 1
ATOM 4236 O O . THR A 1 538 ? 17.555 4.270 -18.948 1.00 87.94 538 THR A O 1
ATOM 4239 N N . ARG A 1 539 ? 17.098 2.202 -19.729 1.00 89.81 539 ARG A N 1
ATOM 4240 C CA . ARG A 1 539 ? 17.791 1.447 -18.685 1.00 89.81 539 ARG A CA 1
ATOM 4241 C C . ARG A 1 539 ? 19.238 1.911 -18.493 1.00 89.81 539 ARG A C 1
ATOM 4243 O O . ARG A 1 539 ? 19.600 2.261 -17.379 1.00 89.81 539 ARG A O 1
ATOM 4250 N N . SER A 1 540 ? 20.050 1.984 -19.549 1.00 89.56 540 SER A N 1
ATOM 4251 C CA . SER A 1 540 ? 21.449 2.433 -19.460 1.00 89.56 540 SER A CA 1
ATOM 4252 C C . SER A 1 540 ? 21.581 3.872 -18.953 1.00 89.56 540 SER A C 1
ATOM 4254 O O . SER A 1 540 ? 22.471 4.163 -18.159 1.00 89.56 540 SER A O 1
ATOM 4256 N N . LEU A 1 541 ? 20.685 4.779 -19.359 1.00 90.62 541 LEU A N 1
ATOM 4257 C CA . LEU A 1 541 ? 20.672 6.158 -18.858 1.00 90.62 541 LEU A CA 1
ATOM 4258 C C . LEU A 1 541 ? 20.355 6.218 -17.359 1.00 90.62 541 LEU A C 1
ATOM 4260 O O . LEU A 1 541 ? 21.003 6.969 -16.632 1.00 90.62 541 LEU A O 1
ATOM 4264 N N . LEU A 1 542 ? 19.402 5.409 -16.892 1.00 92.50 542 LEU A N 1
ATOM 4265 C CA . LEU A 1 542 ? 19.050 5.307 -15.474 1.00 92.50 542 LEU A CA 1
ATOM 4266 C C . LEU A 1 542 ? 20.156 4.640 -14.648 1.00 92.50 542 LEU A C 1
ATOM 4268 O O . LEU A 1 542 ? 20.452 5.103 -13.550 1.00 92.50 542 LEU A O 1
ATOM 4272 N N . VAL A 1 543 ? 20.813 3.611 -15.190 1.00 91.75 543 VAL A N 1
ATOM 4273 C CA . VAL A 1 543 ? 21.989 2.973 -14.578 1.00 91.75 543 VAL A CA 1
ATOM 4274 C C . VAL A 1 543 ? 23.120 3.988 -14.408 1.00 91.75 543 VAL A C 1
ATOM 4276 O O . VAL A 1 543 ? 23.651 4.148 -13.310 1.00 91.75 543 VAL A O 1
ATOM 4279 N N . ASN A 1 544 ? 23.437 4.741 -15.463 1.00 90.56 544 ASN A N 1
ATOM 4280 C CA . ASN A 1 544 ? 24.461 5.783 -15.413 1.00 90.56 544 ASN A CA 1
ATOM 4281 C C . ASN A 1 544 ? 24.097 6.893 -14.421 1.00 90.56 544 ASN A C 1
ATOM 4283 O O . ASN A 1 544 ? 24.965 7.393 -13.711 1.00 90.56 544 ASN A O 1
ATOM 4287 N N . LEU A 1 545 ? 22.820 7.279 -14.356 1.00 91.50 545 LEU A N 1
ATOM 4288 C CA . LEU A 1 545 ? 22.338 8.251 -13.381 1.00 91.50 545 LEU A CA 1
ATOM 4289 C C . LEU A 1 545 ? 22.533 7.746 -11.949 1.00 91.50 545 LEU A C 1
ATOM 4291 O O . LEU A 1 545 ? 23.137 8.446 -11.145 1.00 91.50 545 LEU A O 1
ATOM 4295 N N . ALA A 1 546 ? 22.070 6.537 -11.636 1.00 91.31 546 ALA A N 1
ATOM 4296 C CA . ALA A 1 546 ? 22.204 5.946 -10.307 1.00 91.31 546 ALA A CA 1
ATOM 4297 C C . ALA A 1 546 ? 23.679 5.801 -9.883 1.00 91.31 546 ALA A C 1
ATOM 4299 O O . ALA A 1 546 ? 24.021 6.111 -8.740 1.00 91.31 546 ALA A O 1
ATOM 4300 N N . ALA A 1 547 ? 24.570 5.444 -10.816 1.00 89.00 547 ALA A N 1
ATOM 4301 C CA . ALA A 1 547 ? 26.010 5.382 -10.571 1.00 89.00 547 ALA A CA 1
ATOM 4302 C C . ALA A 1 547 ? 26.609 6.744 -10.168 1.00 89.00 547 ALA A C 1
ATOM 4304 O O . ALA A 1 547 ? 27.459 6.798 -9.279 1.00 89.00 547 ALA A O 1
ATOM 4305 N N . LYS A 1 548 ? 26.131 7.861 -10.744 1.00 88.81 548 LYS A N 1
ATOM 4306 C CA . LYS A 1 548 ? 26.569 9.216 -10.349 1.00 88.81 548 LYS A CA 1
ATOM 4307 C C . LYS A 1 548 ? 26.233 9.556 -8.887 1.00 88.81 548 LYS A C 1
ATOM 4309 O O . LYS A 1 548 ? 26.920 10.378 -8.288 1.00 88.81 548 LYS A O 1
ATOM 4314 N N . PHE A 1 549 ? 25.212 8.917 -8.315 1.00 88.69 549 PHE A N 1
ATOM 4315 C CA . PHE A 1 549 ? 24.825 9.044 -6.904 1.00 88.69 549 PHE A CA 1
ATOM 4316 C C . PHE A 1 549 ? 25.386 7.918 -6.020 1.00 88.69 549 PHE A C 1
ATOM 4318 O O . PHE A 1 549 ? 24.992 7.813 -4.865 1.00 88.69 549 PHE A O 1
ATOM 4325 N N . GLN A 1 550 ? 26.304 7.091 -6.540 1.00 88.00 550 GLN A N 1
ATOM 4326 C CA . GLN A 1 550 ? 26.920 5.964 -5.821 1.00 88.00 550 GLN A CA 1
ATOM 4327 C C . GLN A 1 550 ? 25.903 4.933 -5.296 1.00 88.00 550 GLN A C 1
ATOM 4329 O O . GLN A 1 550 ? 26.122 4.281 -4.272 1.00 88.00 550 GLN A O 1
ATOM 4334 N N . LEU A 1 551 ? 24.788 4.774 -6.012 1.00 89.19 551 LEU A N 1
ATOM 4335 C CA . LEU A 1 551 ? 23.739 3.823 -5.664 1.00 89.19 551 LEU A CA 1
ATOM 4336 C C . LEU A 1 551 ? 24.083 2.423 -6.194 1.00 89.19 551 LEU A C 1
ATOM 4338 O O . LEU A 1 551 ? 24.568 2.280 -7.318 1.00 89.19 551 LEU A O 1
ATOM 4342 N N . ASN A 1 552 ? 23.805 1.381 -5.405 1.00 89.56 552 ASN A N 1
ATOM 4343 C CA . ASN A 1 552 ? 24.068 -0.003 -5.800 1.00 89.56 552 ASN A CA 1
ATOM 4344 C C . ASN A 1 552 ? 22.872 -0.578 -6.553 1.00 89.56 552 ASN A C 1
ATOM 4346 O O . ASN A 1 552 ? 21.826 -0.847 -5.968 1.00 89.56 552 ASN A O 1
ATOM 4350 N N . ILE A 1 553 ? 23.016 -0.783 -7.855 1.00 90.94 553 ILE A N 1
ATOM 4351 C CA . ILE A 1 553 ? 21.923 -1.285 -8.681 1.00 90.94 553 ILE A CA 1
ATOM 4352 C C . ILE A 1 553 ? 21.912 -2.812 -8.616 1.00 90.94 553 ILE A C 1
ATOM 4354 O O . ILE A 1 553 ? 22.789 -3.472 -9.164 1.00 90.94 553 ILE A O 1
ATOM 4358 N N . ILE A 1 554 ? 20.884 -3.372 -7.984 1.00 90.38 554 ILE A N 1
ATOM 4359 C CA . ILE A 1 554 ? 20.751 -4.823 -7.782 1.00 90.38 554 ILE A CA 1
ATOM 4360 C C . ILE A 1 554 ? 19.899 -5.501 -8.858 1.00 90.38 554 ILE A C 1
ATOM 4362 O O . ILE A 1 554 ? 19.981 -6.713 -9.055 1.00 90.38 554 ILE A O 1
ATOM 4366 N N . CYS A 1 555 ? 19.049 -4.739 -9.552 1.00 91.69 555 CYS A N 1
ATOM 4367 C CA . CYS A 1 555 ? 18.155 -5.275 -10.571 1.00 91.69 555 CYS A CA 1
ATOM 4368 C C . CYS A 1 555 ? 17.727 -4.190 -11.564 1.00 91.69 555 CYS A C 1
ATOM 4370 O O . CYS A 1 555 ? 17.387 -3.074 -11.177 1.00 91.69 555 CYS A O 1
ATOM 4372 N N . CYS A 1 556 ? 17.651 -4.545 -12.843 1.00 92.69 556 CYS A N 1
ATOM 4373 C CA . CYS A 1 556 ? 16.840 -3.844 -13.829 1.00 92.69 556 CYS A CA 1
ATOM 4374 C C . CYS A 1 556 ? 15.608 -4.679 -14.148 1.00 92.69 556 CYS A C 1
ATOM 4376 O O . CYS A 1 556 ? 15.705 -5.871 -14.442 1.00 92.69 556 CYS A O 1
ATOM 4378 N N . MET A 1 557 ? 14.451 -4.043 -14.093 1.00 93.44 557 MET A N 1
ATOM 4379 C CA . MET A 1 557 ? 13.170 -4.661 -14.339 1.00 93.44 557 MET A CA 1
ATOM 4380 C C . MET A 1 557 ? 12.405 -3.891 -15.406 1.00 93.44 557 MET A C 1
ATOM 4382 O O . MET A 1 557 ? 12.298 -2.672 -15.327 1.00 93.44 557 MET A O 1
ATOM 4386 N N . SER A 1 558 ? 11.822 -4.607 -16.362 1.00 93.06 558 SER A N 1
ATOM 4387 C CA . SER A 1 558 ? 10.908 -4.021 -17.345 1.00 93.06 558 SER A CA 1
ATOM 4388 C C . SER A 1 558 ? 9.505 -4.607 -17.217 1.00 93.06 558 SER A C 1
ATOM 4390 O O . SER A 1 558 ? 9.350 -5.779 -16.863 1.00 93.06 558 SER A O 1
ATOM 4392 N N . LEU A 1 559 ? 8.459 -3.829 -17.507 1.00 91.88 559 LEU A N 1
ATOM 4393 C CA . LEU A 1 559 ? 7.113 -4.406 -17.603 1.00 91.88 559 LEU A CA 1
ATOM 4394 C C . LEU A 1 559 ? 7.036 -5.336 -18.819 1.00 91.88 559 LEU A C 1
ATOM 4396 O O . LEU A 1 559 ? 6.587 -6.475 -18.696 1.00 91.88 559 LEU A O 1
ATOM 4400 N N . VAL A 1 560 ? 7.556 -4.893 -19.963 1.00 91.56 560 VAL A N 1
ATOM 4401 C CA . VAL A 1 560 ? 7.690 -5.721 -21.166 1.00 91.56 560 VAL A CA 1
ATOM 44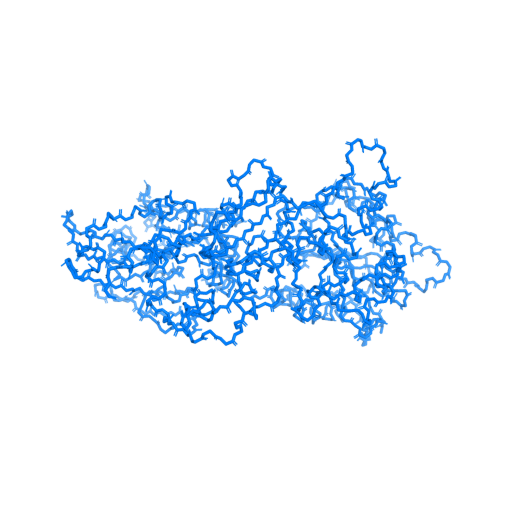02 C C . VAL A 1 560 ? 9.110 -5.636 -21.706 1.00 91.56 560 VAL A C 1
ATOM 4404 O O . VAL A 1 560 ? 9.652 -4.547 -21.887 1.00 91.56 560 VAL A O 1
ATOM 4407 N N . ASP A 1 561 ? 9.716 -6.792 -21.967 1.00 90.19 561 ASP A N 1
ATOM 4408 C CA . ASP A 1 561 ? 11.030 -6.890 -22.598 1.00 90.19 561 ASP A CA 1
ATOM 4409 C C . ASP A 1 561 ? 10.911 -7.472 -24.011 1.00 90.19 561 ASP A C 1
ATOM 4411 O O . ASP A 1 561 ? 10.529 -8.631 -24.192 1.00 90.19 561 ASP A O 1
ATOM 4415 N N . PHE A 1 562 ? 11.226 -6.640 -25.006 1.00 83.25 562 PHE A N 1
ATOM 4416 C CA . PHE A 1 562 ? 11.295 -6.991 -26.425 1.00 83.25 562 PHE A CA 1
ATOM 4417 C C . PHE A 1 562 ? 12.720 -7.324 -26.893 1.00 83.25 562 PHE A C 1
ATOM 4419 O O . PHE A 1 562 ? 12.900 -7.745 -28.037 1.00 83.25 562 PHE A O 1
ATOM 4426 N N . ALA A 1 563 ? 13.729 -7.123 -26.040 1.00 79.62 563 ALA A N 1
ATOM 4427 C CA . ALA A 1 563 ? 15.138 -7.381 -26.328 1.00 79.62 563 ALA A CA 1
ATOM 4428 C C . ALA A 1 563 ? 15.791 -8.223 -25.208 1.00 79.62 563 ALA A C 1
ATOM 4430 O O . ALA A 1 563 ? 16.803 -7.814 -24.628 1.00 79.62 563 ALA A O 1
ATOM 4431 N N . PRO A 1 564 ? 15.260 -9.427 -24.905 1.00 76.50 564 PRO A N 1
ATOM 4432 C CA . PRO A 1 564 ? 15.667 -10.201 -23.729 1.00 76.50 564 PRO A CA 1
ATOM 4433 C C . PRO A 1 564 ? 17.123 -10.703 -23.765 1.00 76.50 564 PRO A C 1
ATOM 4435 O O . PRO A 1 564 ? 17.639 -11.159 -22.743 1.00 76.50 564 PRO A O 1
ATOM 4438 N N . PHE A 1 565 ? 17.797 -10.637 -24.917 1.00 68.88 565 PHE A N 1
ATOM 4439 C CA . PHE A 1 565 ? 19.178 -11.102 -25.100 1.00 68.88 565 PHE A CA 1
ATOM 4440 C C . PHE A 1 565 ? 20.235 -10.051 -24.730 1.00 68.88 565 PHE A C 1
ATOM 4442 O O . PHE A 1 565 ? 21.383 -10.402 -24.465 1.00 68.88 565 PHE A O 1
ATOM 4449 N N . GLU A 1 566 ? 19.865 -8.770 -24.660 1.00 67.31 566 GLU A N 1
ATOM 4450 C CA . GLU A 1 566 ? 20.774 -7.685 -24.286 1.00 67.31 566 GLU A CA 1
ATOM 4451 C C . GLU A 1 566 ? 20.840 -7.553 -22.758 1.00 67.31 566 GLU A C 1
ATOM 4453 O O . GLU A 1 566 ? 20.214 -6.671 -22.155 1.00 67.31 566 GLU A O 1
ATOM 4458 N N . LYS A 1 567 ? 21.579 -8.459 -22.107 1.00 72.19 567 LYS A N 1
ATOM 4459 C CA . LYS A 1 567 ? 21.792 -8.432 -20.653 1.00 72.19 567 LYS A CA 1
ATOM 4460 C C . LYS A 1 567 ? 23.201 -7.926 -20.320 1.00 72.19 567 LYS A C 1
ATOM 4462 O O . LYS A 1 567 ? 24.170 -8.506 -20.807 1.00 72.19 567 LYS A O 1
ATOM 4467 N N . PRO A 1 568 ? 23.345 -6.878 -19.488 1.00 74.31 568 PRO A N 1
ATOM 4468 C CA . PRO A 1 568 ? 24.636 -6.516 -18.912 1.00 74.31 568 PRO A CA 1
ATOM 4469 C C . PRO A 1 568 ? 25.210 -7.703 -18.128 1.00 74.31 568 PRO A C 1
ATOM 4471 O O . PRO A 1 568 ? 24.471 -8.376 -17.412 1.00 74.31 568 PRO A O 1
ATOM 4474 N N . SER A 1 569 ? 26.517 -7.950 -18.237 1.00 66.56 569 SER A N 1
ATOM 4475 C CA . SER A 1 569 ? 27.183 -9.115 -17.632 1.00 66.56 569 SER A CA 1
ATOM 4476 C C . SER A 1 569 ? 27.144 -9.143 -16.100 1.00 66.56 569 SER A C 1
ATOM 4478 O O . SER A 1 569 ? 27.299 -10.208 -15.512 1.00 66.56 569 SER A O 1
ATOM 4480 N N . GLU A 1 570 ? 26.930 -7.995 -15.455 1.00 79.00 570 GLU A N 1
ATOM 4481 C CA . GLU A 1 570 ? 27.076 -7.830 -14.001 1.00 79.00 570 GLU A CA 1
ATOM 4482 C C . GLU A 1 570 ? 25.757 -7.541 -13.270 1.00 79.00 570 GLU A C 1
ATOM 4484 O O . GLU A 1 570 ? 25.737 -7.459 -12.046 1.00 79.00 570 GLU A O 1
ATOM 4489 N N . MET A 1 571 ? 24.639 -7.394 -13.991 1.00 82.81 571 MET A N 1
ATOM 4490 C CA . MET A 1 571 ? 23.378 -6.933 -13.406 1.00 82.81 571 MET A CA 1
ATOM 4491 C C . MET A 1 571 ? 22.221 -7.869 -13.728 1.00 82.81 571 MET A C 1
ATOM 4493 O O . MET A 1 571 ? 22.008 -8.262 -14.877 1.00 82.81 571 MET A O 1
ATOM 4497 N N . ARG A 1 572 ? 21.405 -8.180 -12.716 1.00 88.25 572 ARG A N 1
ATOM 4498 C CA . ARG A 1 572 ? 20.179 -8.954 -12.917 1.00 88.25 572 ARG A CA 1
ATOM 4499 C C . ARG A 1 572 ? 19.202 -8.157 -13.780 1.00 88.25 572 ARG A C 1
ATOM 4501 O O . ARG A 1 572 ? 18.776 -7.071 -13.400 1.00 88.25 572 ARG A O 1
ATOM 4508 N N . VAL A 1 573 ? 18.796 -8.740 -14.906 1.00 89.94 573 VAL A N 1
ATOM 4509 C CA . VAL A 1 573 ? 17.720 -8.223 -15.761 1.00 89.94 573 VAL A CA 1
ATOM 4510 C C . VAL A 1 573 ? 16.539 -9.181 -15.711 1.00 89.94 573 VAL A C 1
ATOM 4512 O O . VAL A 1 573 ? 16.696 -10.380 -15.956 1.00 89.94 573 VAL A O 1
ATOM 4515 N N . THR A 1 574 ? 15.363 -8.647 -15.394 1.00 91.94 574 THR A N 1
ATOM 4516 C CA . THR A 1 574 ? 14.101 -9.390 -15.336 1.00 91.94 574 THR A CA 1
ATOM 4517 C C . THR A 1 574 ? 12.973 -8.589 -15.978 1.00 91.94 574 THR A C 1
ATOM 4519 O O . THR A 1 574 ? 13.085 -7.379 -16.168 1.00 91.94 574 THR A O 1
ATOM 4522 N N . SER A 1 575 ? 11.852 -9.236 -16.267 1.00 93.25 575 SER A N 1
ATOM 4523 C CA . SER A 1 575 ? 10.652 -8.548 -16.734 1.00 93.25 575 SER A CA 1
ATOM 4524 C C . SER A 1 575 ? 9.375 -9.280 -16.337 1.00 93.25 575 SER A C 1
ATOM 4526 O O . SER A 1 575 ? 9.402 -10.478 -16.033 1.00 93.25 575 SER A O 1
ATOM 4528 N N . LEU A 1 576 ? 8.253 -8.550 -16.305 1.00 92.12 576 LEU A N 1
ATOM 4529 C CA . LEU A 1 576 ? 6.939 -9.167 -16.079 1.00 92.12 576 LEU A CA 1
ATOM 4530 C C . LEU A 1 576 ? 6.511 -10.024 -17.263 1.00 92.12 576 LEU A C 1
ATOM 4532 O O . LEU A 1 576 ? 5.855 -11.046 -17.062 1.00 92.12 576 LEU A O 1
ATOM 4536 N N . TYR A 1 577 ? 6.862 -9.597 -18.474 1.00 91.94 577 TYR A N 1
ATOM 4537 C CA . TYR A 1 577 ? 6.544 -10.291 -19.706 1.00 91.94 577 TYR A CA 1
ATOM 4538 C C . TYR A 1 577 ? 7.682 -10.150 -20.723 1.00 91.94 577 TYR A C 1
ATOM 4540 O O . TYR A 1 577 ? 8.264 -9.077 -20.877 1.00 91.94 577 TYR A O 1
ATOM 4548 N N . GLU A 1 578 ? 7.996 -11.243 -21.415 1.00 88.44 578 GLU A N 1
ATOM 4549 C CA . GLU A 1 578 ? 9.058 -11.316 -22.425 1.00 88.44 578 GLU A CA 1
ATOM 4550 C C . GLU A 1 578 ? 8.439 -11.719 -23.761 1.00 88.44 578 GLU A C 1
ATOM 4552 O O . GLU A 1 578 ? 7.696 -12.701 -23.836 1.00 88.44 578 GLU A O 1
ATOM 4557 N N . ILE A 1 579 ? 8.766 -10.973 -24.816 1.00 81.75 579 ILE A N 1
ATOM 4558 C CA . ILE A 1 579 ? 8.468 -11.358 -26.195 1.00 81.75 579 ILE A CA 1
ATOM 4559 C C . ILE A 1 579 ? 9.754 -11.260 -26.998 1.00 81.75 579 ILE A C 1
ATOM 4561 O O . ILE A 1 579 ? 10.338 -10.189 -27.136 1.00 81.75 579 ILE A O 1
ATOM 4565 N N . ASP A 1 580 ? 10.155 -12.369 -27.602 1.00 72.69 580 ASP A N 1
ATOM 4566 C CA . ASP A 1 580 ? 11.224 -12.358 -28.587 1.00 72.69 580 ASP A CA 1
ATOM 4567 C C . ASP A 1 580 ? 10.677 -11.905 -29.951 1.00 72.69 580 ASP A C 1
ATOM 4569 O O . ASP A 1 580 ? 10.032 -12.670 -30.668 1.00 72.69 580 ASP A O 1
ATOM 4573 N N . LEU A 1 581 ? 10.911 -10.637 -30.306 1.00 65.69 581 LEU A N 1
ATOM 4574 C CA . LEU A 1 581 ? 10.539 -10.096 -31.619 1.00 65.69 581 LEU A CA 1
ATOM 4575 C C . LEU A 1 581 ? 11.541 -10.457 -32.728 1.00 65.69 581 LEU A C 1
ATOM 4577 O O . LEU A 1 581 ? 11.191 -10.366 -33.908 1.00 65.69 581 LEU A O 1
ATOM 4581 N N . VAL A 1 582 ? 12.769 -10.858 -32.380 1.00 59.47 582 VAL A N 1
ATOM 4582 C CA . VAL A 1 582 ? 13.828 -11.176 -33.351 1.00 59.47 582 VAL A CA 1
ATOM 4583 C C . VAL A 1 582 ? 13.499 -12.493 -34.050 1.00 59.47 582 VAL A C 1
ATOM 4585 O O . VAL A 1 582 ? 13.448 -12.535 -35.280 1.00 59.47 582 VAL A O 1
ATOM 4588 N N . SER A 1 583 ? 13.111 -13.526 -33.295 1.00 54.81 583 SER A N 1
ATOM 4589 C CA . SER A 1 583 ? 12.671 -14.800 -33.887 1.00 54.81 583 SER A CA 1
ATOM 4590 C C . SER A 1 583 ? 11.368 -14.694 -34.691 1.00 54.81 583 SER A C 1
ATOM 4592 O O . SER A 1 583 ? 11.123 -15.507 -35.586 1.00 54.81 583 SER A O 1
ATOM 4594 N N . VAL A 1 584 ? 10.534 -13.680 -34.434 1.00 55.06 584 VAL A N 1
ATOM 4595 C CA . VAL A 1 584 ? 9.314 -13.418 -35.219 1.00 55.06 584 VAL A CA 1
ATOM 4596 C C . VAL A 1 584 ? 9.642 -12.814 -36.588 1.00 55.06 584 VAL A C 1
ATOM 4598 O O . VAL A 1 584 ? 8.948 -13.125 -37.558 1.00 55.06 584 VAL A O 1
ATOM 4601 N N . ARG A 1 585 ? 10.692 -11.988 -36.701 1.00 51.53 585 ARG A N 1
ATOM 4602 C CA . ARG A 1 585 ? 11.142 -11.438 -37.993 1.00 51.53 585 ARG A CA 1
ATOM 4603 C C . ARG A 1 585 ? 11.784 -12.504 -38.875 1.00 51.53 585 ARG A C 1
ATOM 4605 O O . ARG A 1 585 ? 11.407 -12.595 -40.039 1.00 51.53 585 ARG A O 1
ATOM 4612 N N . ASP A 1 586 ? 12.629 -13.365 -38.313 1.00 51.34 586 ASP A N 1
ATOM 4613 C CA . ASP A 1 586 ? 13.263 -14.450 -39.078 1.00 51.34 586 ASP A CA 1
ATOM 4614 C C . ASP A 1 586 ? 12.245 -15.485 -39.585 1.00 51.34 586 ASP A C 1
ATOM 4616 O O . ASP A 1 586 ? 12.400 -16.040 -40.671 1.00 51.34 586 ASP A O 1
ATOM 4620 N N . ARG A 1 587 ? 11.129 -15.689 -38.869 1.00 45.41 587 ARG A N 1
ATOM 4621 C CA . ARG A 1 587 ? 10.021 -16.549 -39.333 1.00 45.41 587 ARG A CA 1
ATOM 4622 C C . ARG A 1 587 ? 9.120 -15.905 -40.388 1.00 45.41 587 ARG A C 1
ATOM 4624 O O . ARG A 1 587 ? 8.412 -16.625 -41.083 1.00 45.41 587 ARG A O 1
ATOM 4631 N N . ARG A 1 588 ? 9.139 -14.575 -40.526 1.00 45.72 588 ARG A N 1
ATOM 4632 C CA . ARG A 1 588 ? 8.412 -13.837 -41.578 1.00 45.72 588 ARG A CA 1
ATOM 4633 C C . ARG A 1 588 ? 9.271 -13.546 -42.812 1.00 45.72 588 ARG A C 1
ATOM 4635 O O . ARG A 1 588 ? 8.789 -12.898 -43.728 1.00 45.72 588 ARG A O 1
ATOM 4642 N N . GLY A 1 589 ? 10.480 -14.113 -42.893 1.00 40.72 589 GLY A N 1
ATOM 4643 C CA . GLY A 1 589 ? 11.211 -14.298 -44.157 1.00 40.72 589 GLY A CA 1
ATOM 4644 C C . GLY A 1 589 ? 10.535 -15.279 -45.132 1.00 40.72 589 GLY A C 1
ATOM 4645 O O . GLY A 1 589 ? 11.073 -15.550 -46.201 1.00 40.72 589 GLY A O 1
ATOM 4646 N N . VAL A 1 590 ? 9.355 -15.800 -44.778 1.00 39.31 590 VAL A N 1
ATOM 4647 C CA . VAL A 1 590 ? 8.409 -16.464 -45.676 1.00 39.31 590 VAL A CA 1
ATOM 4648 C C . VAL A 1 590 ? 7.138 -15.610 -45.726 1.00 39.31 590 VAL A C 1
ATOM 4650 O O . VAL A 1 590 ? 6.209 -15.848 -44.957 1.00 39.31 590 VAL A O 1
ATOM 4653 N N . HIS A 1 591 ? 7.161 -14.549 -46.535 1.00 32.81 591 HIS A N 1
ATOM 4654 C CA . HIS A 1 591 ? 6.113 -14.149 -47.489 1.00 32.81 591 HIS A CA 1
ATOM 4655 C C . HIS A 1 591 ? 6.464 -12.832 -48.179 1.00 32.81 591 HIS A C 1
ATOM 4657 O O . HIS A 1 591 ? 6.684 -11.826 -47.469 1.00 32.81 591 HIS A O 1
#

Sequence (591 aa):
MKYGVLPFRFGRAATEPISPSFDKFYAAVAQMCADSNVVLARSNSPISVPLAYEMISDAQLMFRISSAHLEAWIGDANLVIIDLANPVDQILPNHHIIGSLNALIRYYSTTANSRKRRFLLLLPAMLAELDPVMQSIADLIDDGTLAAISNNGISLRSAAFGASPDEKRYVEALAIAHGRPEDAIRRKLVRFPGHFKRYADKRHSHCTSYYFDGRLCEAELVNYLDHYFASIDPTPSETQILYHATISRWLSNAVEAFGKRRKREVTNLALDFRVREDVRNVTLVLPLVDTGNTLDTLCNLIRQRAPKAKIRVLTVLATQRPLSEPGSFNFAFGSEEVRVDFIAAVMQQRFAPGECPACKLNIEATDPVDPDPFDKLSTHAFWALAMELGFEREENVPPYRNSLGFIPAFKRINDMNGPFLAYKVHKLLRSSRDLPANPIVICPQEDGVGAIANWLESVFGITVIRIPKTYLGSDSIAQELASPPEAFFLNSEAQPAWLTQLQSLRYFQEEFGKGRRVLGSPNYSVIILDEINSSGKTRSLLVNLAAKFQLNIICCMSLVDFAPFEKPSEMRVTSLYEIDLVSVRDRRGVH

Radius of gyration: 27.16 Å; chains: 1; bounding box: 75×63×80 Å

Foldseek 3Di:
DEEEEAEEEAQDLFKAFADPLVVVLVLLVVVQLDPDHYDHNDPDGDIYDYDHVVNLPPLPLLLVSSLLLCVLGPVRGQEYEYEPQDYPDPDFRDLSNLVSVLVNLVVLCPDPSDDRHAYEYEGQDDDDCPPVSNVSCVVCQQCLNYKYAHLQGDIRHDVNVHGGRDSVSSNVSVCSSVDQLLVLQVLQKFWQAFWAFDDDPNHGFWTWGTDIARQLSLVSLLVVVVVVCVVPPPDLVQEAEEEECPQHVSQVSSVVVSCVVVVHDYYHCNVPNDAAQRHAEYEYEYAEDEPCPVVLVNVVSNCVRHVNHQYEYEYAEYEPDDQPAWDWDWDDHPPDTYIYTYSGYDYMDIGGPPRDPCVVVVNDHQDSNCSDPDLFDDPVRVVVLLVVQHWDADPCDDPVDDGPGIDRPLLSSCVVRLSNLLVSVVSNQVVDPPDDLAAEEEEEPDNRQVSNQVNCCSRVVHHYQYHYPVCQVDPVVVVVLPDDLSCLSNCVVVDDPSNSRLSRSLVSLVSQVVPDPPPDRPQREYEYEYAEADPCRSVVSVVVVCVSSSHHYAEYEYQEYQPVPPDDPPHHYYYSYYDPVPVVVVVVVPD

pLDDT: mean 86.31, std 10.58, range [32.81, 98.31]

Secondary structure (DSSP, 8-state):
-EEEEEEEEET-SS--BPPHHHHHHHHHHHHHT-SS--EESSSSPPB-EEE-TTGGG-HHHHHHHHHHHHHHHHTT-SEEEEE-S--SSS----HHHHHHHHHHHHHHHHSTT--S-EEEEEESSPPPTT-HHHHHHHHHHHTTSEEEEETT--EE--GGG-SPPPHHHHHHHHHHHH--HHHHHHHH-EEEEEEEEEEETTEEEEEEEEEEE-TTSHHHHHHHHHHHHHHH-S-TTTEEEEE--SS-HHHHHHHHHHHHHHT--EEETTT-----TT-SEEEEEEEEESSSHHHHHHHHHHHHH-TT-EEEEEEEEEESS-TTS-EEEEEEETTEEEEEEEEEEE---EE-TTTSHHHHTTPPPPPSSSS---SSPPHHHHHHHHHHH-EEE--S--TTS---SEEE-HHHHHHHHHHHHHHHHHHHHHTSTT--SSPEEEEES-HHHHHHHHHHHHHH--EEEEEPGGGTT-THHHHHTTS-TTHHHHHTTTS-HHHHHHHHHHHHHHHHHHH---SS----EEEEEEEEESSSHHHHHHHHHHHHTT-EEEEEEEEEES-TT---TTSEEEEEEE--SHHHHHHTS--